Protein 5CA5 (pdb70)

CATH classification: 3.30.70.330 (+2 more: 3.30.70.330, 6.10.250.1170)

Solvent-accessible surface area: 27683 Å² total; per-residue (Å²): 197,46,84,119,68,94,62,13,10,46,4,49,0,31,0,9,63,9,11,88,113,9,145,80,94,60,1,92,113,33,0,63,110,35,17,101,32,37,71,26,122,49,15,48,164,20,74,0,39,1,48,0,18,20,84,3,41,0,32,11,0,37,71,53,0,68,26,96,124,20,115,64,116,94,0,162,3,113,34,11,90,11,54,1,12,0,74,0,62,19,10,31,91,30,1,0,20,44,33,0,34,113,2,0,43,150,30,15,72,0,16,76,12,3,0,5,4,40,108,164,34,131,39,47,17,50,0,11,0,1,0,79,96,96,87,29,2,83,116,0,26,61,36,1,174,102,115,3,7,0,9,7,14,48,15,57,0,6,36,2,70,78,30,102,44,136,40,72,105,73,1,10,23,49,209,116,9,108,222,73,119,50,18,74,94,30,71,131,67,34,68,50,75,16,79,98,160,33,59,24,46,83,32,0,85,98,3,38,120,21,17,78,78,6,120,130,77,87,58,117,16,64,96,86,13,155,98,31,42,191,147,31,84,49,81,10,111,108,31,49,121,87,67,103,52,134,120,192,171,48,102,144,64,117,61,17,10,55,3,53,0,33,0,10,67,8,8,81,118,3,133,77,95,51,1,78,113,36,0,61,107,34,18,100,27,36,72,25,113,48,13,49,164,21,73,0,38,0,47,0,17,25,83,3,41,0,34,10,0,36,68,52,0,54,31,93,111,14,111,67,126,98,0,124,2,117,36,12,94,12,54,2,13,0,51,0,65,19,10,32,90,32,1,0,20,30,32,0,36,102,2,0,44,147,31,15,72,0,15,77,12,5,0,4,5,40,102,165,37,132,40,52,18,53,0,10,0,2,1,74,98,103,89,32,2,81,116,0,27,59,36,1,173,102,114,2,6,0,10,6,13,47,15,59,0,7,35,3,65,88,42,108,43,109,39,72,100,73,0,10,24,62,235,113,10,106,225,72,120,48,18,73,109,30,72,132,70,33,68,50,81,17,75,96,155,35,58,19,47,79,28,0,82,84,4,36,121,22,16,78,78,8,113,130,81,78,59,114,16,41,93,92,8,139,82,40,43,167,139,31,88,49,92,10,110,108,31,38,121,88,78,83,52,139,128,193

Foldseek 3Di:
DDDQFFQALLQKKKKFQADLVCDQVNVCVLLPVLADKDPWADDSPGMTMIGHGDNNSSVVSQVVQAQDQDPRTGMHMDRDDQLLKKKKAQADQPCAQVLQQVLLVVLHAWNGKGQDADPVRGGPRIIMTGHRDNVSSVVVQVVQCPDFDDSDPDSGGMHIDDPDDDCPDPPDDPVNDDDDVVVVVVVVDDDDDDDPVDPCNVVVVVVVVVVVVVVVVVVVVCVVVVVVVVVVVVVCVVVVVVVVVVVD/DDDQAFQALLQKKKKAQADLVCDPVNVCVLLVVLADKDDWDDDSPGMIMIGGGDNNSSVVSQVVQQQDQDPRTGMHMDRDDQLLKKKKAQADQPCAQVLQQVLLVVLHAWNGKGQDADPVRGGPRIIMTGHRDNVSSVVSQVVQCPDFDDSDPDSRGMHMDDPPDDCPDPPDDPVNDDDDVVVVVVVVDDDDDDDPVDPCNVVVVVVVVVVVVVVVVVVVVCVVVVVVVVVVVVVCVVVVVVVVVVVD

Nearest PDB structures (foldseek):
  5ca5-assembly1_B  TM=1.004E+00  e=4.391E-52  Caenorhabditis elegans
  7lru-assembly1_B-2  TM=8.784E-01  e=2.435E-33  Homo sapiens
  3sde-assembly1_A  TM=9.085E-01  e=3.252E-32  Homo sapiens
  3sde-assembly1_B  TM=8.553E-01  e=1.871E-31  Homo sapiens
  7pu5-assembly5_I  TM=8.963E-01  e=3.456E-30  Homo sapiens

Structure (mmCIF, N/CA/C/O backbone):
data_5CA5
#
_entry.id   5CA5
#
_cell.length_a   60.318
_cell.length_b   63.115
_cell.length_c   83.838
_cell.angle_alpha   90.00
_cell.angle_beta   101.03
_cell.angle_gamma   90.00
#
_symmetry.space_group_name_H-M   'P 1 21 1'
#
loop_
_entity.id
_entity.type
_entity.pdbx_description
1 polymer NONO-1
2 non-polymer 1,2-ETHANEDIOL
3 water water
#
loop_
_atom_site.group_PDB
_atom_site.id
_atom_site.type_symbol
_atom_site.label_atom_id
_atom_site.label_alt_id
_atom_site.label_comp_id
_atom_site.label_asym_id
_atom_site.label_entity_id
_atom_site.label_seq_id
_atom_site.pdbx_PDB_ins_code
_atom_site.Cartn_x
_atom_site.Cartn_y
_atom_site.Cartn_z
_atom_site.occupancy
_atom_site.B_iso_or_equiv
_atom_site.auth_seq_id
_atom_site.auth_comp_id
_atom_site.auth_asym_id
_atom_site.auth_atom_id
_atom_site.pdbx_PDB_model_num
ATOM 1 N N . GLU A 1 12 ? 14.411 -3.158 -5.968 1.00 52.64 106 GLU A N 1
ATOM 2 C CA . GLU A 1 12 ? 13.441 -2.872 -4.915 1.00 53.19 106 GLU A CA 1
ATOM 3 C C . GLU A 1 12 ? 13.203 -4.105 -4.042 1.00 56.02 106 GLU A C 1
ATOM 4 O O . GLU A 1 12 ? 12.583 -5.082 -4.489 1.00 56.38 106 GLU A O 1
ATOM 10 N N . VAL A 1 13 ? 13.713 -4.059 -2.802 1.00 50.73 107 VAL A N 1
ATOM 11 C CA . VAL A 1 13 ? 13.523 -5.141 -1.825 1.00 49.69 107 VAL A CA 1
ATOM 12 C C . VAL A 1 13 ? 12.219 -4.806 -1.040 1.00 55.55 107 VAL A C 1
ATOM 13 O O . VAL A 1 13 ? 12.163 -3.763 -0.369 1.00 53.98 107 VAL A O 1
ATOM 17 N N . PRO A 1 14 ? 11.141 -5.631 -1.180 1.00 54.46 108 PRO A N 1
ATOM 18 C CA . PRO A 1 14 ? 9.869 -5.303 -0.507 1.00 54.43 108 PRO A CA 1
ATOM 19 C C . PRO A 1 14 ? 9.946 -5.431 1.001 1.00 55.29 108 PRO A C 1
ATOM 20 O O . PRO A 1 14 ? 10.763 -6.215 1.511 1.00 54.24 108 PRO A O 1
ATOM 24 N N . LYS A 1 15 ? 9.105 -4.639 1.708 1.00 49.95 109 LYS A N 1
ATOM 25 C CA . LYS A 1 15 ? 9.015 -4.640 3.165 1.00 48.92 109 LYS A CA 1
ATOM 26 C C . LYS A 1 15 ? 8.263 -5.923 3.563 1.00 47.52 109 LYS A C 1
ATOM 27 O O . LYS A 1 15 ? 7.113 -6.117 3.154 1.00 46.69 109 LYS A O 1
ATOM 33 N N . LYS A 1 16 ? 8.962 -6.834 4.263 1.00 39.78 110 LYS A N 1
ATOM 34 C CA . LYS A 1 16 ? 8.418 -8.122 4.679 1.00 37.87 110 LYS A CA 1
ATOM 35 C C . LYS A 1 16 ? 7.513 -8.046 5.888 1.00 39.62 110 LYS A C 1
ATOM 36 O O . LYS A 1 16 ? 7.789 -7.328 6.866 1.00 39.05 110 LYS A O 1
ATOM 42 N N . LYS A 1 17 ? 6.413 -8.812 5.803 1.00 34.98 111 LYS A N 1
ATOM 43 C CA . LYS A 1 17 ? 5.364 -8.891 6.811 1.00 34.11 111 LYS A CA 1
ATOM 44 C C . LYS A 1 17 ? 5.459 -10.152 7.645 1.00 36.84 111 LYS A C 1
ATOM 45 O O . LYS A 1 17 ? 6.039 -11.143 7.200 1.00 35.51 111 LYS A O 1
ATOM 51 N N . PHE A 1 18 ? 4.909 -10.101 8.878 1.00 34.23 112 PHE A N 1
ATOM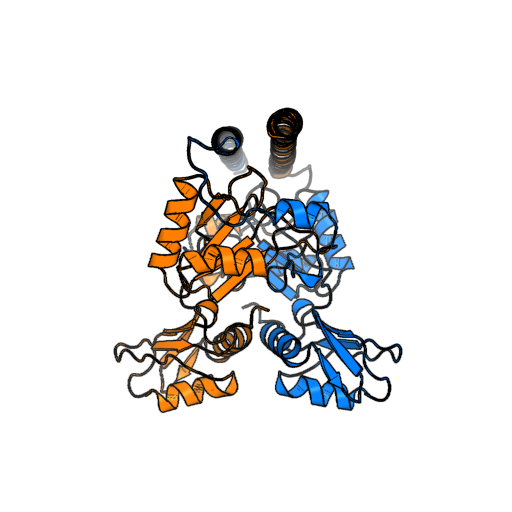 52 C CA . PHE A 1 18 ? 4.869 -11.209 9.857 1.00 33.11 112 PHE A CA 1
ATOM 53 C C . PHE A 1 18 ? 6.262 -11.811 10.015 1.00 37.58 112 PHE A C 1
ATOM 54 O O . PHE A 1 18 ? 6.496 -12.978 9.706 1.00 37.86 112 PHE A O 1
ATOM 62 N N . THR A 1 19 ? 7.196 -10.946 10.381 1.00 34.44 113 THR A N 1
ATOM 63 C CA . THR A 1 19 ? 8.607 -11.215 10.573 1.00 34.04 113 THR A CA 1
ATOM 64 C C . THR A 1 19 ? 8.801 -11.698 12.036 1.00 39.13 113 THR A C 1
ATOM 65 O O . THR A 1 19 ? 7.840 -11.657 12.819 1.00 37.84 113 THR A O 1
ATOM 69 N N . GLY A 1 20 ? 10.003 -12.198 12.359 1.00 36.20 114 GLY A N 1
ATOM 70 C CA . GLY A 1 20 ? 10.371 -12.634 13.703 1.00 36.29 114 GLY A CA 1
ATOM 71 C C . GLY A 1 20 ? 10.333 -11.505 14.718 1.00 41.70 114 GLY A C 1
ATOM 72 O O . GLY A 1 20 ? 10.087 -11.742 15.910 1.00 43.78 114 GLY A O 1
ATOM 73 N N . ARG A 1 21 ? 10.558 -10.256 14.233 1.00 37.91 115 ARG A N 1
ATOM 74 C CA . ARG A 1 21 ? 10.523 -9.009 15.010 1.00 36.67 115 ARG A CA 1
ATOM 75 C C . ARG A 1 21 ? 9.065 -8.642 15.303 1.00 37.36 115 ARG A C 1
ATOM 76 O O . ARG A 1 21 ? 8.834 -7.807 16.164 1.00 35.63 115 ARG A O 1
ATOM 84 N N . CYS A 1 22 ? 8.096 -9.234 14.558 1.00 33.25 116 CYS A N 1
ATOM 85 C CA . CYS A 1 22 ? 6.642 -9.043 14.677 1.00 33.80 116 CYS A CA 1
ATOM 86 C C . CYS A 1 22 ? 6.042 -10.108 15.583 1.00 37.95 116 CYS A C 1
ATOM 87 O O . CYS A 1 22 ? 4.824 -10.120 15.786 1.00 38.01 116 CYS A O 1
ATOM 90 N N . ARG A 1 23 ? 6.884 -11.042 16.064 1.00 34.49 117 ARG A N 1
ATOM 91 C CA . ARG A 1 23 ? 6.467 -12.188 16.874 1.00 35.26 117 ARG A CA 1
ATOM 92 C C . ARG A 1 23 ? 6.309 -11.909 18.369 1.00 38.05 117 ARG A C 1
ATOM 93 O O . ARG A 1 23 ? 7.267 -11.593 19.078 1.00 35.49 117 ARG A O 1
ATOM 101 N N . LEU A 1 24 ? 5.073 -12.046 18.824 1.00 36.11 118 LEU A N 1
ATOM 102 C CA . LEU A 1 24 ? 4.714 -11.837 20.210 1.00 37.09 118 LEU A CA 1
ATOM 103 C C . LEU A 1 24 ? 4.521 -13.133 20.971 1.00 38.23 118 LEU A C 1
ATOM 104 O O . LEU A 1 24 ? 4.037 -14.125 20.423 1.00 37.18 118 LEU A O 1
ATOM 109 N N . PHE A 1 25 ? 4.904 -13.091 22.255 1.00 33.77 119 PHE A N 1
ATOM 110 C CA . PHE A 1 25 ? 4.716 -14.142 23.238 1.00 33.15 119 PHE A CA 1
ATOM 111 C C . PHE A 1 25 ? 3.616 -13.622 24.172 1.00 36.68 119 PHE A C 1
ATOM 112 O O . PHE A 1 25 ? 3.692 -12.479 24.626 1.00 36.42 119 PHE A O 1
ATOM 120 N N . VAL A 1 26 ? 2.572 -14.434 24.403 1.00 32.87 120 VAL A N 1
ATOM 121 C CA . VAL A 1 26 ? 1.437 -14.125 25.280 1.00 32.27 120 VAL A CA 1
ATOM 122 C C . VAL A 1 26 ? 1.425 -15.141 26.454 1.00 37.47 120 VAL A C 1
ATOM 123 O O . VAL A 1 26 ? 1.102 -16.290 26.243 1.00 37.12 120 VAL A O 1
ATOM 127 N N . GLY A 1 27 ? 1.779 -14.699 27.655 1.00 37.95 121 GLY A N 1
ATOM 128 C CA . GLY A 1 27 ? 1.817 -15.509 28.879 1.00 39.65 121 GLY A CA 1
ATOM 129 C C . GLY A 1 27 ? 0.608 -15.379 29.801 1.00 46.34 121 GLY A C 1
ATOM 130 O O . GLY A 1 27 ? -0.096 -14.375 29.763 1.00 46.15 121 GLY A O 1
ATOM 131 N N . ASN A 1 28 ? 0.377 -16.390 30.644 1.00 46.11 122 ASN A N 1
ATOM 132 C CA . ASN A 1 28 ? -0.748 -16.551 31.591 1.00 48.76 122 ASN A CA 1
ATOM 133 C C . ASN A 1 28 ? -2.175 -16.505 30.985 1.00 55.42 122 ASN A C 1
ATOM 134 O O . ASN A 1 28 ? -3.138 -16.008 31.583 1.00 54.31 122 ASN A O 1
ATOM 139 N N . LEU A 1 29 ? -2.292 -17.107 29.809 1.00 55.83 123 LEU A N 1
ATOM 140 C CA . LEU A 1 29 ? -3.521 -17.217 29.040 1.00 57.66 123 LEU A CA 1
ATOM 141 C C . LEU A 1 29 ? -4.499 -18.278 29.571 1.00 65.87 123 LEU A C 1
ATOM 142 O O . LEU A 1 29 ? -4.180 -19.476 29.478 1.00 65.80 123 LEU A O 1
ATOM 147 N N . PRO A 1 30 ? -5.721 -17.885 30.042 1.00 64.92 124 PRO A N 1
ATOM 148 C CA . PRO A 1 30 ? -6.709 -18.913 30.453 1.00 66.92 124 PRO A CA 1
ATOM 149 C C . PRO A 1 30 ? -7.011 -19.847 29.259 1.00 72.43 124 PRO A C 1
ATOM 150 O O . PRO A 1 30 ? -7.304 -19.347 28.173 1.00 72.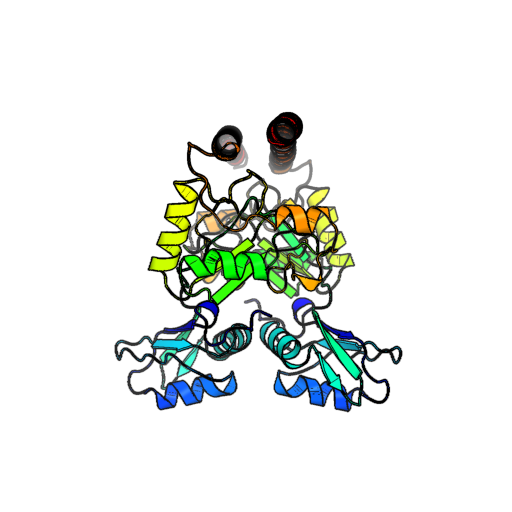00 124 PRO A O 1
ATOM 154 N N . ASN A 1 31 ? -6.856 -21.186 29.429 1.00 69.94 125 ASN A N 1
ATOM 155 C CA . ASN A 1 31 ? -7.005 -22.159 28.336 1.00 70.46 125 ASN A CA 1
ATOM 156 C C . ASN A 1 31 ? -8.366 -22.230 27.618 1.00 75.57 125 ASN A C 1
ATOM 157 O O . ASN A 1 31 ? -8.467 -22.848 26.551 1.00 75.67 125 ASN A O 1
ATOM 162 N N . GLU A 1 32 ? -9.379 -21.515 28.148 1.00 72.09 126 GLU A N 1
ATOM 163 C CA . GLU A 1 32 ? -10.699 -21.383 27.519 1.00 73.01 126 GLU A CA 1
ATOM 164 C C . GLU A 1 32 ? -10.583 -20.485 26.265 1.00 77.61 126 GLU A C 1
ATOM 165 O O . GLU A 1 32 ? -11.371 -20.643 25.325 1.00 78.30 126 GLU A O 1
ATOM 171 N N . VAL A 1 33 ? -9.580 -19.550 26.265 1.00 72.34 127 VAL A N 1
ATOM 172 C CA . VAL A 1 33 ? -9.252 -18.638 25.166 1.00 70.13 127 VAL A CA 1
ATOM 173 C C . VAL A 1 33 ? -8.670 -19.481 24.024 1.00 72.63 127 VAL A C 1
ATOM 174 O O . VAL A 1 33 ? -7.534 -19.958 24.099 1.00 71.29 127 VAL A O 1
ATOM 178 N N . LYS A 1 34 ? -9.482 -19.696 22.993 1.00 69.06 128 LYS A N 1
ATOM 179 C CA . LYS A 1 34 ? -9.094 -20.445 21.807 1.00 67.44 128 LYS A CA 1
ATOM 180 C C . LYS A 1 34 ? -8.533 -19.479 20.754 1.00 66.35 128 LYS A C 1
ATOM 181 O O . LYS A 1 34 ? -8.459 -18.276 21.017 1.00 64.79 128 LYS A O 1
ATOM 187 N N . GLU A 1 35 ? -8.088 -20.011 19.596 1.00 60.79 129 GLU A N 1
ATOM 188 C CA . GLU A 1 35 ? -7.495 -19.243 18.488 1.00 58.81 129 GLU A CA 1
ATOM 189 C C . GLU A 1 35 ? -8.305 -18.023 18.074 1.00 60.50 129 GLU A C 1
ATOM 190 O O . GLU A 1 35 ? -7.723 -16.975 17.803 1.00 59.27 129 GLU A O 1
ATOM 196 N N . THR A 1 36 ? -9.636 -18.169 18.027 1.00 56.79 130 THR A N 1
ATOM 197 C CA . THR A 1 36 ? -10.590 -17.131 17.651 1.00 56.93 130 THR A CA 1
ATOM 198 C C . THR A 1 36 ? -10.544 -15.945 18.638 1.00 60.04 130 THR A C 1
ATOM 199 O O . THR A 1 36 ? -10.420 -14.792 18.207 1.00 59.89 130 THR A O 1
ATOM 203 N N . GLU A 1 37 ? -10.614 -16.231 19.947 1.00 55.58 131 GLU A N 1
ATOM 204 C CA . GLU A 1 37 ? -10.597 -15.207 20.994 1.00 54.97 131 GLU A CA 1
ATOM 205 C C . GLU A 1 37 ? -9.302 -14.421 20.991 1.00 56.27 131 GLU A C 1
ATOM 206 O O . GLU A 1 37 ? -9.323 -13.226 21.281 1.00 55.05 131 GLU A O 1
ATOM 212 N N . LEU A 1 38 ? -8.175 -15.099 20.674 1.00 51.69 132 LEU A N 1
ATOM 213 C CA . LEU A 1 38 ? -6.843 -14.498 20.588 1.00 50.21 132 LEU A CA 1
ATOM 214 C C . LEU A 1 38 ? -6.763 -13.580 19.332 1.00 53.11 132 LEU A C 1
ATOM 215 O O . LEU A 1 38 ? -6.219 -12.469 19.400 1.00 51.38 132 LEU A O 1
ATOM 220 N N . LYS A 1 39 ? -7.371 -14.033 18.208 1.00 50.24 133 LYS A N 1
ATOM 221 C CA . LYS A 1 39 ? -7.466 -13.268 16.965 1.00 50.17 133 LYS A CA 1
ATOM 222 C C . LYS A 1 39 ? -8.291 -12.009 17.218 1.00 53.69 133 LYS A C 1
ATOM 223 O O . LYS A 1 39 ? -7.825 -10.924 16.902 1.00 51.83 133 LYS A O 1
ATOM 229 N N . GLU A 1 40 ? -9.475 -12.153 17.845 1.00 51.74 134 GLU A N 1
ATOM 230 C CA . GLU A 1 40 ? -10.360 -11.043 18.217 1.00 52.07 134 GLU A CA 1
ATOM 231 C C . GLU A 1 40 ? -9.593 -9.966 18.998 1.00 54.92 134 GLU A C 1
ATOM 232 O O . GLU A 1 40 ? -9.563 -8.819 18.553 1.00 54.76 134 GLU A O 1
ATOM 238 N N . LEU A 1 41 ? -8.945 -10.363 20.125 1.00 50.11 135 LEU A N 1
ATOM 239 C CA . LEU A 1 41 ? -8.175 -9.549 21.069 1.00 49.18 135 LEU A CA 1
ATOM 240 C C . LEU A 1 41 ? -7.008 -8.780 20.448 1.00 52.98 135 LEU A C 1
ATOM 241 O O . LEU A 1 41 ? -6.765 -7.635 20.837 1.00 52.35 135 LEU A O 1
ATOM 246 N N . PHE A 1 42 ? -6.284 -9.401 19.497 1.00 49.69 136 PHE A N 1
ATOM 247 C CA . PHE A 1 42 ? -5.127 -8.771 18.842 1.00 47.98 136 PHE A CA 1
ATOM 248 C C . PHE A 1 42 ? -5.443 -8.082 17.505 1.00 50.68 136 PHE A C 1
ATOM 249 O O . PHE A 1 42 ? -4.684 -7.197 17.104 1.00 49.03 136 PHE A O 1
ATOM 257 N N . SER A 1 43 ? -6.581 -8.445 16.853 1.00 48.62 137 SER A N 1
ATOM 258 C CA . SER A 1 43 ? -7.083 -7.859 15.589 1.00 49.63 137 SER A CA 1
ATOM 259 C C . SER A 1 43 ? -7.186 -6.316 15.562 1.00 51.92 137 SER A C 1
ATOM 260 O O . SER A 1 43 ? -6.827 -5.747 14.526 1.00 49.67 137 SER A O 1
ATOM 263 N N . PRO A 1 44 ? -7.598 -5.609 16.663 1.00 47.61 138 PRO A N 1
ATOM 264 C CA . PRO A 1 44 ? -7.626 -4.137 16.610 1.00 46.25 138 PRO A CA 1
ATOM 265 C C . PRO A 1 44 ? -6.288 -3.487 16.242 1.00 47.13 138 PRO A C 1
ATOM 266 O O . PRO A 1 44 ? -6.268 -2.359 15.746 1.00 46.29 138 PRO A O 1
ATOM 270 N N . HIS A 1 45 ? -5.176 -4.196 16.494 1.00 42.45 139 HIS A N 1
ATOM 271 C CA . HIS A 1 45 ? -3.820 -3.697 16.261 1.00 40.97 139 HIS A CA 1
ATOM 272 C C . HIS A 1 45 ? -3.274 -3.944 14.865 1.00 45.36 139 HIS A C 1
ATOM 273 O O . HIS A 1 45 ? -2.447 -3.172 14.394 1.00 43.62 139 HIS A O 1
ATOM 280 N N . GLY A 1 46 ? -3.770 -4.987 14.209 1.00 44.60 140 GLY A N 1
ATOM 281 C CA . GLY A 1 46 ? -3.375 -5.349 12.855 1.00 44.99 140 GLY A CA 1
ATOM 282 C C . GLY A 1 46 ? -3.697 -6.780 12.473 1.00 50.64 140 GLY A C 1
ATOM 283 O O . GLY A 1 46 ? -4.298 -7.534 13.245 1.00 50.59 140 GLY A O 1
ATOM 284 N N . ASP A 1 47 ? -3.301 -7.144 11.248 1.00 47.43 141 ASP A N 1
ATOM 285 C CA . ASP A 1 47 ? -3.467 -8.473 10.674 1.00 46.93 141 ASP A CA 1
ATOM 286 C C . ASP A 1 47 ? -2.559 -9.467 11.397 1.00 48.23 141 ASP A C 1
ATOM 287 O O . ASP A 1 47 ? -1.481 -9.070 11.845 1.00 46.41 141 ASP A O 1
ATOM 292 N N . ILE A 1 48 ? -2.980 -10.761 11.486 1.00 44.88 142 ILE A N 1
ATOM 293 C CA . ILE A 1 48 ? -2.290 -11.844 12.212 1.00 44.65 142 ILE A CA 1
ATOM 294 C C . ILE A 1 48 ? -1.982 -13.123 11.378 1.00 50.21 142 ILE A C 1
ATOM 295 O O . ILE A 1 48 ? -2.789 -13.565 10.558 1.00 50.73 142 ILE A O 1
ATOM 300 N N . ALA A 1 49 ? -0.814 -13.727 11.657 1.00 46.13 143 ALA A N 1
ATOM 301 C CA . ALA A 1 49 ? -0.333 -14.990 11.115 1.00 45.53 143 ALA A CA 1
ATOM 302 C C . ALA A 1 49 ? 0.285 -15.774 12.295 1.00 51.20 143 ALA A C 1
ATOM 303 O O . ALA A 1 49 ? 0.237 -15.301 13.435 1.00 51.15 143 ALA A O 1
ATOM 305 N N . GLU A 1 50 ? 0.835 -16.967 12.022 1.00 48.92 144 GLU A N 1
ATOM 306 C CA . GLU A 1 50 ? 1.546 -17.860 12.952 1.00 49.12 144 GLU A CA 1
ATOM 307 C C . GLU A 1 50 ? 0.935 -17.938 14.341 1.00 52.72 144 GLU A C 1
ATOM 308 O O . GLU A 1 50 ? 1.631 -17.872 15.362 1.00 53.24 144 GLU A O 1
ATOM 314 N N . CYS A 1 51 ? -0.374 -18.080 14.377 1.00 48.79 145 CYS A N 1
ATOM 315 C CA . CYS A 1 51 ? -1.107 -18.180 15.620 1.00 48.53 145 CYS A CA 1
ATOM 316 C C . CYS A 1 51 ? -0.902 -19.569 16.268 1.00 53.27 145 CYS A C 1
ATOM 317 O O . CYS A 1 51 ? -1.290 -20.595 15.683 1.00 55.15 145 CYS A O 1
ATOM 320 N N . TYR A 1 52 ? -0.254 -19.605 17.451 1.00 47.55 146 TYR A N 1
ATOM 321 C CA . TYR A 1 52 ? -0.028 -20.847 18.201 1.00 46.38 146 TYR A CA 1
ATOM 322 C C . TYR A 1 52 ? -0.570 -20.766 19.619 1.00 50.06 146 TYR A C 1
ATOM 323 O O . TYR A 1 52 ? -0.241 -19.847 20.389 1.00 48.70 146 TYR A O 1
ATOM 332 N N . LEU A 1 53 ? -1.382 -21.774 19.968 1.00 47.28 147 LEU A N 1
ATOM 333 C CA . LEU A 1 53 ? -1.992 -21.895 21.284 1.00 47.41 147 LEU A CA 1
ATOM 334 C C . LEU A 1 53 ? -1.629 -23.240 21.899 1.00 48.66 147 LEU A C 1
ATOM 335 O O . LEU A 1 53 ? -2.120 -24.285 21.480 1.00 48.52 147 LEU A O 1
ATOM 340 N N . SER A 1 54 ? -0.736 -23.193 22.892 1.00 44.21 148 SER A N 1
ATOM 341 C CA . SER A 1 54 ? -0.185 -24.334 23.615 1.00 42.71 148 SER A CA 1
ATOM 342 C C . SER A 1 54 ? -1.191 -25.159 24.380 1.00 47.10 148 SER A C 1
ATOM 343 O O . SER A 1 54 ? -1.073 -26.376 24.394 1.00 47.34 148 SER A O 1
ATOM 346 N N . GLY A 1 55 ? -2.101 -24.497 25.091 1.00 45.65 149 GLY A N 1
ATOM 347 C CA . GLY A 1 55 ? -3.029 -25.146 26.021 1.00 46.44 149 GLY A CA 1
ATOM 348 C C . GLY A 1 55 ? -2.339 -25.376 27.358 1.00 49.10 149 GLY A C 1
ATOM 349 O O . GLY A 1 55 ? -2.869 -26.062 28.231 1.00 49.97 149 GLY A O 1
ATOM 350 N N . LYS A 1 56 ? -1.134 -24.781 27.516 1.00 44.70 150 LYS A N 1
ATOM 351 C CA . LYS A 1 56 ? -0.239 -24.832 28.682 1.00 42.67 150 LYS A CA 1
ATOM 352 C C . LYS A 1 56 ? 0.025 -23.427 29.259 1.00 43.71 150 LYS A C 1
ATOM 353 O O . LYS A 1 56 ? 1.076 -23.195 29.853 1.00 41.85 150 LYS A O 1
ATOM 359 N N . GLY A 1 57 ? -0.930 -22.511 29.047 1.00 40.30 151 GLY A N 1
ATOM 360 C CA . GLY A 1 57 ? -0.933 -21.153 29.582 1.00 39.11 151 GLY A CA 1
ATOM 361 C C . GLY A 1 57 ? -0.245 -20.052 28.808 1.00 43.79 151 GLY A C 1
ATOM 362 O O . GLY A 1 57 ? -0.401 -18.872 29.146 1.00 43.88 151 GLY A O 1
ATOM 363 N N . PHE A 1 58 ? 0.550 -20.411 27.798 1.00 39.17 152 PHE A N 1
ATOM 364 C CA . PHE A 1 58 ? 1.250 -19.436 26.982 1.00 37.50 152 PHE A CA 1
ATOM 365 C C . PHE A 1 58 ? 0.791 -19.539 25.512 1.00 43.25 152 PHE A C 1
ATOM 366 O O . PHE A 1 58 ? 0.112 -20.513 25.126 1.00 42.48 152 PHE A O 1
ATOM 374 N N . ALA A 1 59 ? 1.150 -18.512 24.706 1.00 39.89 153 ALA A N 1
ATOM 375 C CA . ALA A 1 59 ? 0.820 -18.435 23.284 1.00 40.53 153 ALA A CA 1
ATOM 376 C C . ALA A 1 59 ? 1.829 -17.602 22.488 1.00 44.43 153 ALA A C 1
ATOM 377 O O . ALA A 1 59 ? 2.556 -16.776 23.060 1.00 43.27 153 ALA A O 1
ATOM 379 N N . PHE A 1 60 ? 1.832 -17.815 21.151 1.00 41.52 154 PHE A N 1
ATOM 380 C CA . PHE A 1 60 ? 2.605 -17.072 20.139 1.00 39.82 154 PHE A CA 1
ATOM 381 C C . PHE A 1 60 ? 1.719 -16.605 19.002 1.00 43.86 154 PHE A C 1
ATOM 382 O O . PHE A 1 60 ? 0.786 -17.300 18.613 1.00 43.67 154 PHE A O 1
ATOM 390 N N . LEU A 1 61 ? 2.038 -15.436 18.452 1.00 41.54 155 LEU A N 1
ATOM 391 C CA . LEU A 1 61 ? 1.322 -14.809 17.324 1.00 41.10 155 LEU A CA 1
ATOM 392 C C . LEU A 1 61 ? 2.208 -13.764 16.651 1.00 40.69 155 LEU A C 1
ATOM 393 O O . LEU A 1 61 ? 3.125 -13.224 17.278 1.00 39.02 155 LEU A O 1
ATOM 398 N N . ARG A 1 62 ? 1.907 -13.468 15.393 1.00 35.34 156 ARG A N 1
ATOM 399 C CA . ARG A 1 62 ? 2.642 -12.472 14.632 1.00 33.75 156 ARG A CA 1
ATOM 400 C C . ARG A 1 62 ? 1.704 -11.418 14.090 1.00 39.72 156 ARG A C 1
ATOM 401 O O . ARG A 1 62 ? 0.766 -11.745 13.354 1.00 40.17 156 ARG A O 1
ATOM 409 N N . LEU A 1 63 ? 1.988 -10.143 14.401 1.00 36.64 157 LEU A N 1
ATOM 410 C CA . LEU A 1 63 ? 1.263 -9.026 13.788 1.00 36.48 157 LEU A CA 1
ATOM 411 C C . LEU A 1 63 ? 1.999 -8.773 12.449 1.00 36.53 157 LEU A C 1
ATOM 412 O O . LEU A 1 63 ? 3.131 -9.236 12.298 1.00 34.87 157 LEU A O 1
ATOM 417 N N . ASP A 1 64 ? 1.368 -8.066 11.488 1.00 31.77 158 ASP A N 1
ATOM 418 C CA . ASP A 1 64 ? 1.957 -7.766 10.179 1.00 30.94 158 ASP A CA 1
ATOM 419 C C . ASP A 1 64 ? 3.230 -6.909 10.200 1.00 36.24 158 ASP A C 1
ATOM 420 O O . ASP A 1 64 ? 4.119 -7.115 9.359 1.00 31.72 158 ASP A O 1
ATOM 425 N N . THR A 1 65 ? 3.307 -5.933 11.150 1.00 36.49 159 THR A N 1
ATOM 426 C CA . THR A 1 65 ? 4.453 -5.021 11.306 1.00 35.19 159 THR A CA 1
ATOM 427 C C . THR A 1 65 ? 4.850 -4.938 12.783 1.00 37.72 159 THR A C 1
ATOM 428 O O . THR A 1 65 ? 3.990 -5.134 13.649 1.00 37.02 159 THR A O 1
ATOM 432 N N . ARG A 1 66 ? 6.147 -4.627 13.059 1.00 33.36 160 ARG A N 1
ATOM 433 C CA . ARG A 1 66 ? 6.713 -4.474 14.402 1.00 33.82 160 ARG A CA 1
ATOM 434 C C . ARG A 1 66 ? 5.967 -3.392 15.172 1.00 39.43 160 ARG A C 1
ATOM 435 O O . ARG A 1 66 ? 5.713 -3.562 16.369 1.00 40.37 160 ARG A O 1
ATOM 443 N N . ALA A 1 67 ? 5.573 -2.315 14.463 1.00 36.05 161 ALA A N 1
ATOM 444 C CA . ALA A 1 67 ? 4.801 -1.185 14.982 1.00 36.77 161 ALA A CA 1
ATOM 445 C C . ALA A 1 67 ? 3.401 -1.618 15.463 1.00 41.29 161 ALA A C 1
ATOM 446 O O . ALA A 1 67 ? 2.961 -1.139 16.510 1.00 41.27 161 ALA A O 1
ATOM 448 N N . HIS A 1 68 ? 2.732 -2.555 14.735 1.00 37.78 162 HIS A N 1
ATOM 449 C CA . HIS A 1 68 ? 1.414 -3.090 15.125 1.00 38.22 162 HIS A CA 1
ATOM 450 C C . HIS A 1 68 ? 1.507 -4.033 16.318 1.00 39.93 162 HIS A C 1
ATOM 451 O O . HIS A 1 68 ? 0.570 -4.124 17.121 1.00 37.76 162 HIS A O 1
ATOM 458 N N . ALA A 1 69 ? 2.654 -4.741 16.400 1.00 37.52 163 ALA A N 1
ATOM 459 C CA . ALA A 1 69 ? 3.044 -5.703 17.430 1.00 37.00 163 ALA A CA 1
ATOM 460 C C . ALA A 1 69 ? 3.436 -4.995 18.735 1.00 40.57 163 ALA A C 1
ATOM 461 O O . ALA A 1 69 ? 3.159 -5.530 19.814 1.00 40.54 163 ALA A O 1
ATOM 463 N N . GLU A 1 70 ? 4.062 -3.785 18.637 1.00 37.77 164 GLU A N 1
ATOM 464 C CA . GLU A 1 70 ? 4.444 -2.949 19.792 1.00 37.50 164 GLU A CA 1
ATOM 465 C C . GLU A 1 70 ? 3.193 -2.354 20.410 1.00 40.18 164 GLU A C 1
ATOM 466 O O . GLU A 1 70 ? 3.037 -2.363 21.623 1.00 40.65 164 GLU A O 1
ATOM 472 N N . SER A 1 71 ? 2.270 -1.916 19.556 1.00 36.59 165 SER A N 1
ATOM 473 C CA . SER A 1 71 ? 0.967 -1.356 19.897 1.00 36.40 165 SER A CA 1
ATOM 474 C C . SER A 1 71 ? 0.095 -2.410 20.584 1.00 38.74 165 SER A C 1
ATOM 475 O O . SER A 1 71 ? -0.560 -2.090 21.561 1.00 38.58 165 SER A O 1
ATOM 478 N N . ALA A 1 72 ? 0.107 -3.664 20.083 1.00 37.05 166 ALA A N 1
ATOM 479 C CA . ALA A 1 72 ? -0.638 -4.806 20.649 1.00 37.58 166 ALA A CA 1
ATOM 480 C C . ALA A 1 72 ? -0.091 -5.174 22.031 1.00 41.74 166 ALA A C 1
ATOM 481 O O . ALA A 1 72 ? -0.877 -5.390 22.957 1.00 43.07 166 ALA A O 1
ATOM 483 N N . LYS A 1 73 ? 1.250 -5.170 22.179 1.00 36.78 167 LYS A N 1
ATOM 484 C CA . LYS A 1 73 ? 1.972 -5.460 23.418 1.00 37.09 167 LYS A CA 1
ATOM 485 C C . LYS A 1 73 ? 1.628 -4.447 24.496 1.00 44.27 167 LYS A C 1
ATOM 486 O O . LYS A 1 73 ? 1.277 -4.818 25.621 1.00 44.08 167 LYS A O 1
ATOM 492 N N . GLU A 1 74 ? 1.730 -3.163 24.135 1.00 43.16 168 GLU A N 1
ATOM 493 C CA . GLU A 1 74 ? 1.497 -2.027 25.011 1.00 43.11 168 GLU A CA 1
ATOM 494 C C . GLU A 1 74 ? 0.049 -1.909 25.464 1.00 45.99 168 GLU A C 1
ATOM 495 O O . GLU A 1 74 ? -0.182 -1.445 26.583 1.00 46.63 168 GLU A O 1
ATOM 501 N N . ALA A 1 75 ? -0.921 -2.319 24.610 1.00 40.86 169 ALA A N 1
ATOM 502 C CA . ALA A 1 75 ? -2.348 -2.242 24.954 1.00 41.22 169 ALA A CA 1
ATOM 503 C C . ALA A 1 75 ? -2.890 -3.456 25.705 1.00 46.03 169 ALA A C 1
ATOM 504 O O . ALA A 1 75 ? -3.795 -3.289 26.521 1.00 46.15 169 ALA A O 1
ATOM 506 N N . ILE A 1 76 ? -2.333 -4.659 25.435 1.00 42.07 170 ILE A N 1
ATOM 507 C CA . ILE A 1 76 ? -2.752 -5.927 26.025 1.00 42.46 170 ILE A CA 1
ATOM 508 C C . ILE A 1 76 ? -1.914 -6.409 27.236 1.00 45.85 170 ILE A C 1
ATOM 509 O O . ILE A 1 76 ? -2.483 -7.081 28.093 1.00 45.73 170 ILE A O 1
ATOM 514 N N . ASP A 1 77 ? -0.608 -6.032 27.351 1.00 41.68 171 ASP A N 1
ATOM 515 C CA . ASP A 1 77 ? 0.223 -6.464 28.495 1.00 42.00 171 ASP A CA 1
ATOM 516 C C . ASP A 1 77 ? -0.319 -5.965 29.836 1.00 48.56 171 ASP A C 1
ATOM 517 O O . ASP A 1 77 ? -0.428 -4.756 30.038 1.00 48.78 171 ASP A O 1
ATOM 522 N N . GLY A 1 78 ? -0.629 -6.902 30.734 1.00 47.73 172 GLY A N 1
ATOM 523 C CA . GLY A 1 78 ? -1.197 -6.630 32.056 1.00 48.18 172 GLY A CA 1
ATOM 524 C C . GLY A 1 78 ? -2.718 -6.677 32.125 1.00 54.27 172 GLY A C 1
ATOM 525 O O . GLY A 1 78 ? -3.272 -6.529 33.213 1.00 55.61 172 GLY A O 1
ATOM 526 N N . ARG A 1 79 ? -3.412 -6.863 30.974 1.00 51.69 173 ARG A N 1
ATOM 527 C CA . ARG A 1 79 ? -4.879 -6.918 30.895 1.00 53.02 173 ARG A CA 1
ATOM 528 C C . ARG A 1 79 ? -5.450 -8.176 31.549 1.00 59.51 173 ARG A C 1
ATOM 529 O O . ARG A 1 79 ? -4.860 -9.258 31.427 1.00 59.76 173 ARG A O 1
ATOM 537 N N . ILE A 1 80 ? -6.596 -8.028 32.233 1.00 57.45 174 ILE A N 1
ATOM 538 C CA . ILE A 1 80 ? -7.288 -9.113 32.922 1.00 58.54 174 ILE A CA 1
ATOM 539 C C . ILE A 1 80 ? -8.268 -9.785 31.933 1.00 66.35 174 ILE A C 1
ATOM 540 O O . ILE A 1 80 ? -9.313 -9.218 31.585 1.00 66.95 174 ILE A O 1
ATOM 545 N N . ILE A 1 81 ? -7.885 -10.981 31.441 1.00 64.13 175 ILE A N 1
ATOM 546 C CA . ILE A 1 81 ? -8.691 -11.757 30.500 1.00 65.14 175 ILE A CA 1
ATOM 547 C C . ILE A 1 81 ? -9.250 -12.972 31.237 1.00 71.41 175 ILE A C 1
ATOM 548 O O . ILE A 1 81 ? -8.479 -13.787 31.761 1.00 70.29 175 ILE A O 1
ATOM 553 N N . HIS A 1 82 ? -10.605 -13.031 31.346 1.00 70.32 176 HIS A N 1
ATOM 554 C CA . HIS A 1 82 ? -11.393 -14.071 32.038 1.00 70.97 176 HIS A CA 1
ATOM 555 C C . HIS A 1 82 ? -10.969 -14.341 33.508 1.00 72.84 176 HIS A C 1
ATOM 556 O O . HIS A 1 82 ? -11.259 -15.409 34.045 1.00 72.77 176 HIS A O 1
ATOM 563 N N . GLY A 1 83 ? -10.315 -13.360 34.133 1.00 67.65 177 GLY A N 1
ATOM 564 C CA . GLY A 1 83 ? -9.838 -13.441 35.509 1.00 67.19 177 GLY A CA 1
ATOM 565 C C . GLY A 1 83 ? -8.355 -13.724 35.670 1.00 68.81 177 GLY A C 1
ATOM 566 O O . GLY A 1 83 ? -7.892 -13.983 36.791 1.00 68.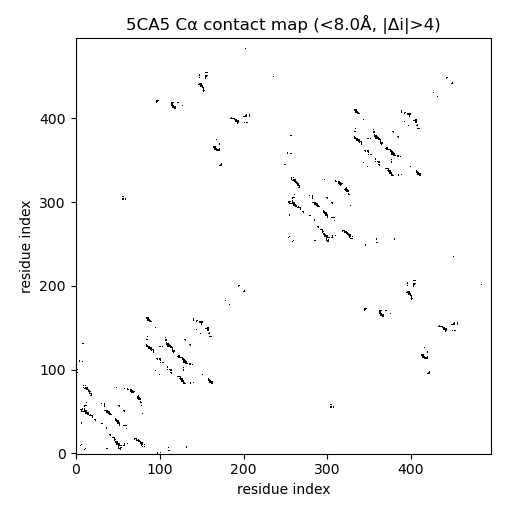70 177 GLY A O 1
ATOM 567 N N . ARG A 1 84 ? -7.592 -13.680 34.561 1.00 62.42 178 ARG A N 1
ATOM 568 C CA . ARG A 1 84 ? -6.156 -13.953 34.604 1.00 60.08 178 ARG A CA 1
ATOM 569 C C . ARG A 1 84 ? -5.381 -12.762 34.105 1.00 60.56 178 ARG A C 1
ATOM 570 O O . ARG A 1 84 ? -5.759 -12.190 33.083 1.00 59.93 178 ARG A O 1
ATOM 578 N N . GLN A 1 85 ? -4.289 -12.397 34.817 1.00 55.56 179 GLN A N 1
ATOM 579 C CA . GLN A 1 85 ? -3.383 -11.308 34.435 1.00 54.03 179 GLN A CA 1
ATOM 580 C C . GLN A 1 85 ? -2.457 -11.811 33.327 1.00 55.71 179 GLN A C 1
ATOM 581 O O . GLN A 1 85 ? -1.529 -12.596 33.597 1.00 54.51 179 GLN A O 1
ATOM 587 N N . VAL A 1 86 ? -2.711 -11.349 32.079 1.00 50.24 180 VAL A N 1
ATOM 588 C CA . VAL A 1 86 ? -1.909 -11.743 30.938 1.00 48.21 180 VAL A CA 1
ATOM 589 C C . VAL A 1 86 ? -0.627 -10.920 30.829 1.00 50.97 180 VAL A C 1
ATOM 590 O O . VAL A 1 86 ? -0.557 -9.780 31.301 1.00 50.96 180 VAL A O 1
ATOM 594 N N . ARG A 1 87 ? 0.411 -11.532 30.295 1.00 45.32 181 ARG A N 1
ATOM 595 C CA . ARG A 1 87 ? 1.665 -10.846 30.135 1.00 43.38 181 ARG A CA 1
ATOM 596 C C . ARG A 1 87 ? 2.077 -10.980 28.669 1.00 45.74 181 ARG A C 1
ATOM 597 O O . ARG A 1 87 ? 2.278 -12.100 28.203 1.00 45.97 181 ARG A O 1
ATOM 605 N N . VAL A 1 88 ? 2.081 -9.847 27.905 1.00 41.11 182 VAL A N 1
ATOM 606 C CA . VAL A 1 88 ? 2.469 -9.795 26.478 1.00 38.93 182 VAL A CA 1
ATOM 607 C C . VAL A 1 88 ? 3.893 -9.230 26.369 1.00 40.02 182 VAL A C 1
ATOM 608 O O . VAL A 1 88 ? 4.259 -8.312 27.086 1.00 39.60 182 VAL A O 1
ATOM 612 N N . ARG A 1 89 ? 4.710 -9.833 25.527 1.00 35.68 183 ARG A N 1
ATOM 613 C CA . ARG A 1 89 ? 6.102 -9.467 25.352 1.00 35.03 183 ARG A CA 1
ATOM 614 C C . ARG A 1 89 ? 6.524 -9.858 23.900 1.00 39.72 183 ARG A C 1
ATOM 615 O O . ARG A 1 89 ? 5.824 -10.630 23.243 1.00 38.84 183 ARG A O 1
ATOM 623 N N . PHE A 1 90 ? 7.647 -9.303 23.403 1.00 36.26 184 PHE A N 1
ATOM 624 C CA . PHE A 1 90 ? 8.170 -9.668 22.097 1.00 34.80 184 PHE A CA 1
ATOM 625 C C . PHE A 1 90 ? 8.966 -10.925 22.323 1.00 40.12 184 PHE A C 1
ATOM 626 O O . PHE A 1 90 ? 9.796 -10.965 23.253 1.00 39.85 184 PHE A O 1
ATOM 634 N N . ALA A 1 91 ? 8.681 -11.965 21.495 1.00 33.82 185 ALA A N 1
ATOM 635 C CA . ALA A 1 91 ? 9.351 -13.234 21.502 1.00 32.80 185 ALA A CA 1
ATOM 636 C C . ALA A 1 91 ? 10.747 -12.978 21.013 1.00 40.12 185 ALA A C 1
ATOM 637 O O . ALA A 1 91 ? 10.947 -12.088 20.175 1.00 39.73 185 ALA A O 1
ATOM 639 N N . VAL A 1 92 ? 11.716 -13.764 21.512 1.00 39.55 186 VAL A N 1
ATOM 640 C CA . VAL A 1 92 ? 13.132 -13.649 21.143 1.00 39.48 186 VAL A CA 1
ATOM 641 C C . VAL A 1 92 ? 13.331 -14.114 19.711 1.00 44.88 186 VAL A C 1
ATOM 642 O O . VAL A 1 92 ? 12.930 -15.237 19.365 1.00 44.94 186 VAL A O 1
ATOM 646 N N . HIS A 1 93 ? 13.945 -13.236 18.879 1.00 42.11 187 HIS A N 1
ATOM 647 C CA . HIS A 1 93 ? 14.211 -13.478 17.455 1.00 41.26 187 HIS A CA 1
ATOM 648 C C . HIS A 1 93 ? 15.151 -14.672 17.233 1.00 45.56 187 HIS A C 1
ATOM 649 O O . HIS A 1 93 ? 14.747 -15.627 16.588 1.00 45.03 187 HIS A O 1
ATOM 656 N N . GLY A 1 94 ? 16.370 -14.597 17.770 1.00 43.11 188 GLY A N 1
ATOM 657 C CA . GLY A 1 94 ? 17.381 -15.648 17.689 1.00 43.09 188 GLY A CA 1
ATOM 658 C C . GLY A 1 94 ? 18.020 -15.907 16.331 1.00 46.95 188 GLY A C 1
ATOM 659 O O . GLY A 1 94 ? 18.869 -16.800 16.225 1.00 48.96 188 GLY A O 1
ATOM 660 N N . ALA A 1 95 ? 17.633 -15.151 15.282 1.00 38.92 189 ALA A N 1
ATOM 661 C CA . ALA A 1 95 ? 18.182 -15.297 13.934 1.00 36.97 189 ALA A CA 1
ATOM 662 C C . ALA A 1 95 ? 18.698 -13.931 13.385 1.00 39.84 189 ALA A C 1
ATOM 663 O O . ALA A 1 95 ? 18.589 -13.669 12.182 1.00 41.09 189 ALA A O 1
ATOM 665 N N . ALA A 1 96 ? 19.329 -13.116 14.266 1.00 33.50 190 ALA A N 1
ATOM 666 C CA . ALA A 1 96 ? 19.868 -11.787 13.984 1.00 32.96 190 ALA A CA 1
ATOM 667 C C . ALA A 1 96 ? 21.421 -11.646 14.076 1.00 34.31 190 ALA A C 1
ATOM 668 O O . ALA A 1 96 ? 22.052 -12.144 15.017 1.00 31.01 190 ALA A O 1
ATOM 670 N N . ILE A 1 97 ? 22.012 -10.948 13.064 1.00 30.18 191 ILE A N 1
ATOM 671 C CA . ILE A 1 97 ? 23.452 -10.748 12.927 1.00 30.20 191 ILE A CA 1
ATOM 672 C C . ILE A 1 97 ? 23.816 -9.269 12.969 1.00 33.45 191 ILE A C 1
ATOM 673 O O . ILE A 1 97 ? 23.097 -8.434 12.399 1.00 30.76 191 ILE A O 1
ATOM 678 N N . ARG A 1 98 ? 24.973 -8.971 13.624 1.00 32.19 192 ARG A N 1
ATOM 679 C CA A ARG A 1 98 ? 25.573 -7.642 13.663 0.50 32.50 192 ARG A CA 1
ATOM 680 C CA B ARG A 1 98 ? 25.571 -7.639 13.660 0.50 32.34 192 ARG A CA 1
ATOM 681 C C . ARG A 1 98 ? 26.754 -7.715 12.710 1.00 37.06 192 ARG A C 1
ATOM 682 O O . ARG A 1 98 ? 27.750 -8.410 12.990 1.00 36.64 192 ARG A O 1
ATOM 697 N N . VAL A 1 99 ? 26.615 -7.050 11.578 1.00 32.76 193 VAL A N 1
ATOM 698 C CA . VAL A 1 99 ? 27.612 -6.973 10.545 1.00 32.99 193 VAL A CA 1
ATOM 699 C C . VAL A 1 99 ? 28.490 -5.724 10.821 1.00 38.73 193 VAL A C 1
ATOM 700 O O . VAL A 1 99 ? 27.982 -4.675 11.216 1.00 37.18 193 VAL A O 1
ATOM 704 N N . LYS A 1 100 ? 29.816 -5.872 10.680 1.00 37.05 194 LYS A N 1
ATOM 705 C CA . LYS A 1 100 ? 30.783 -4.790 10.894 1.00 36.30 194 LYS A CA 1
ATOM 706 C C . LYS A 1 100 ? 31.734 -4.793 9.691 1.00 37.96 194 LYS A C 1
ATOM 707 O O . LYS A 1 100 ? 31.710 -5.732 8.898 1.00 34.60 194 LYS A O 1
ATOM 713 N N . GLU A 1 101 ? 32.520 -3.704 9.523 1.00 36.38 195 GLU A N 1
ATOM 714 C CA . GLU A 1 101 ? 33.489 -3.515 8.440 1.00 35.65 195 GLU A CA 1
ATOM 715 C C . GLU A 1 101 ? 32.816 -3.374 7.084 1.00 35.85 195 GLU A C 1
ATOM 716 O O . GLU A 1 101 ? 33.424 -3.685 6.046 1.00 36.33 195 GLU A O 1
ATOM 722 N N . LEU A 1 102 ? 31.540 -2.935 7.095 1.00 29.40 196 LEU A N 1
ATOM 723 C CA . LEU A 1 102 ? 30.773 -2.682 5.878 1.00 27.50 196 LEU A CA 1
ATOM 724 C C . LEU A 1 102 ? 31.384 -1.481 5.167 1.00 32.26 196 LEU A C 1
ATOM 725 O O . LEU A 1 102 ? 31.798 -0.511 5.814 1.00 32.45 196 LEU A O 1
ATOM 730 N N . SER A 1 103 ? 31.470 -1.570 3.839 1.00 31.64 197 SER A N 1
ATOM 731 C CA . SER A 1 103 ? 31.984 -0.526 2.942 1.00 32.36 197 SER A CA 1
ATOM 732 C C . SER A 1 103 ? 30.947 0.609 2.923 1.00 37.96 197 SER A C 1
ATOM 733 O O . SER A 1 103 ? 29.751 0.303 3.030 1.00 36.74 197 SER A O 1
ATOM 736 N N . PRO A 1 104 ? 31.348 1.909 2.792 1.00 36.42 198 PRO A N 1
ATOM 737 C CA . PRO A 1 104 ? 30.341 2.988 2.753 1.00 35.55 198 PRO A CA 1
ATOM 738 C C . PRO A 1 104 ? 29.384 2.943 1.556 1.00 40.32 198 PRO A C 1
ATOM 739 O O . PRO A 1 104 ? 28.433 3.730 1.503 1.00 42.17 198 PRO A O 1
ATOM 743 N N . THR A 1 105 ? 29.638 2.018 0.605 1.00 35.06 199 THR A N 1
ATOM 744 C CA . THR A 1 105 ? 28.906 1.792 -0.639 1.00 34.54 199 THR A CA 1
ATOM 745 C C . THR A 1 105 ? 28.137 0.469 -0.656 1.00 37.72 199 THR A C 1
ATOM 746 O O . THR A 1 105 ? 27.464 0.148 -1.637 1.00 38.72 199 THR A O 1
ATOM 750 N N . VAL A 1 106 ? 28.225 -0.297 0.414 1.00 32.98 200 VAL A N 1
ATOM 751 C CA . VAL A 1 106 ? 27.415 -1.489 0.480 1.00 32.72 200 VAL A CA 1
ATOM 752 C C . VAL A 1 106 ? 26.037 -1.008 0.966 1.00 36.82 200 VAL A C 1
ATOM 753 O O . VAL A 1 106 ? 25.913 -0.597 2.115 1.00 36.38 200 VAL A O 1
ATOM 757 N N . SER A 1 107 ? 25.032 -0.997 0.082 1.00 31.93 201 SER A N 1
ATOM 758 C CA . SER A 1 107 ? 23.700 -0.577 0.487 1.00 31.41 201 SER A CA 1
ATOM 759 C C . SER A 1 107 ? 22.931 -1.707 1.168 1.00 38.49 201 SER A C 1
ATOM 760 O O . SER A 1 107 ? 23.400 -2.856 1.221 1.00 38.71 201 SER A O 1
ATOM 763 N N . ASN A 1 108 ? 21.706 -1.363 1.648 1.00 34.82 202 ASN A N 1
ATOM 764 C CA . ASN A 1 108 ? 20.726 -2.240 2.295 1.00 32.47 202 ASN A CA 1
ATOM 765 C C . ASN A 1 108 ? 20.424 -3.431 1.393 1.00 34.70 202 ASN A C 1
ATOM 766 O O . ASN A 1 108 ? 20.424 -4.565 1.851 1.00 36.32 202 ASN A O 1
ATOM 771 N N . GLU A 1 109 ? 20.200 -3.158 0.111 1.00 30.93 203 GLU A N 1
ATOM 772 C CA . GLU A 1 109 ? 19.864 -4.107 -0.945 1.00 31.01 203 GLU A CA 1
ATOM 773 C C . GLU A 1 109 ? 20.992 -5.067 -1.247 1.00 37.15 203 GLU A C 1
ATOM 774 O O . GLU A 1 109 ? 20.739 -6.263 -1.375 1.00 38.59 203 GLU A O 1
ATOM 780 N N . MET A 1 110 ? 22.234 -4.556 -1.328 1.00 36.25 204 MET A N 1
ATOM 781 C CA . MET A 1 110 ? 23.477 -5.311 -1.532 1.00 37.83 204 MET A CA 1
ATOM 782 C C . MET A 1 110 ? 23.661 -6.337 -0.404 1.00 42.06 204 MET A C 1
ATOM 783 O O . MET A 1 110 ? 23.924 -7.510 -0.663 1.00 44.96 204 MET A O 1
ATOM 788 N N . LEU A 1 111 ? 23.465 -5.894 0.836 1.00 36.77 205 LEU A N 1
ATOM 789 C CA . LEU A 1 111 ? 23.525 -6.694 2.058 1.00 35.46 205 LEU A CA 1
ATOM 790 C C . LEU A 1 111 ? 22.423 -7.730 2.069 1.00 34.03 205 LEU A C 1
ATOM 791 O O . LEU A 1 111 ? 22.676 -8.860 2.481 1.00 34.47 205 LEU A O 1
ATOM 796 N N . TYR A 1 112 ? 21.211 -7.371 1.584 1.00 29.90 206 TYR A N 1
ATOM 797 C CA . TYR A 1 112 ? 20.069 -8.297 1.501 1.00 30.48 206 TYR A CA 1
ATOM 798 C C . TYR A 1 112 ? 20.328 -9.502 0.604 1.00 34.02 206 TYR A C 1
ATOM 799 O O . TYR A 1 112 ? 20.133 -10.623 1.052 1.00 37.25 206 TYR A O 1
ATOM 808 N N . HIS A 1 113 ? 20.699 -9.272 -0.660 1.00 28.63 207 HIS A N 1
ATOM 809 C CA . HIS A 1 113 ? 20.922 -10.314 -1.665 1.00 29.36 207 HIS A CA 1
ATOM 810 C C . HIS A 1 113 ? 22.161 -11.117 -1.390 1.00 34.80 207 HIS A C 1
ATOM 811 O O . HIS A 1 113 ? 22.205 -12.274 -1.786 1.00 36.24 207 HIS A O 1
ATOM 818 N N . ALA A 1 114 ? 23.187 -10.498 -0.758 1.00 31.23 208 ALA A N 1
ATOM 819 C CA . ALA A 1 114 ? 24.442 -11.159 -0.389 1.00 31.31 208 ALA A CA 1
ATOM 820 C C . ALA A 1 114 ? 24.172 -12.244 0.656 1.00 34.72 208 ALA A C 1
ATOM 821 O O . ALA A 1 114 ? 24.600 -13.375 0.467 1.00 37.54 208 ALA A O 1
ATOM 823 N N . PHE A 1 115 ? 23.425 -11.914 1.722 1.00 30.19 209 PHE A N 1
ATOM 824 C CA . PHE A 1 115 ? 23.008 -12.844 2.776 1.00 29.21 209 PHE A CA 1
ATOM 825 C C . PHE A 1 115 ? 21.826 -13.701 2.326 1.00 34.30 209 PHE A C 1
ATOM 826 O O . PHE A 1 115 ? 21.583 -14.745 2.929 1.00 35.10 209 PHE A O 1
ATOM 834 N N . SER A 1 116 ? 21.132 -13.327 1.227 1.00 33.31 210 SER A N 1
ATOM 835 C CA . SER A 1 116 ? 20.080 -14.206 0.672 1.00 34.61 210 SER A CA 1
ATOM 836 C C . SER A 1 116 ? 20.647 -15.524 0.096 1.00 42.59 210 SER A C 1
ATOM 837 O O . SER A 1 116 ? 19.876 -16.463 -0.143 1.00 44.64 210 SER A O 1
ATOM 840 N N . HIS A 1 117 ? 21.998 -15.619 -0.049 1.00 40.60 211 HIS A N 1
ATOM 841 C CA . HIS A 1 117 ? 22.712 -16.829 -0.460 1.00 41.69 211 HIS A CA 1
ATOM 842 C C . HIS A 1 117 ? 22.574 -17.905 0.618 1.00 45.49 211 HIS A C 1
ATOM 843 O O . HIS A 1 117 ? 22.413 -19.093 0.286 1.00 45.93 211 HIS A O 1
ATOM 850 N N . PHE A 1 118 ? 22.672 -17.485 1.913 1.00 40.31 212 PHE A N 1
ATOM 851 C CA . PHE A 1 118 ? 22.631 -18.346 3.096 1.00 38.32 212 PHE A CA 1
ATOM 852 C C . PHE A 1 118 ? 21.248 -18.824 3.491 1.00 39.85 212 PHE A C 1
ATOM 853 O O . PHE A 1 118 ? 21.122 -19.808 4.224 1.00 39.45 212 PHE A O 1
ATOM 861 N N . GLY A 1 119 ? 20.228 -18.119 3.041 1.00 35.72 213 GLY A N 1
ATOM 862 C CA . GLY A 1 119 ? 18.847 -18.468 3.348 1.00 35.09 213 GLY A CA 1
ATOM 863 C C . GLY A 1 119 ? 17.937 -17.280 3.203 1.00 37.12 213 GLY A C 1
ATOM 864 O O . GLY A 1 119 ? 18.394 -16.199 2.818 1.00 37.92 213 GLY A O 1
ATOM 865 N N . ASP A 1 120 ? 16.642 -17.475 3.484 1.00 31.41 214 ASP A N 1
ATOM 866 C CA . ASP A 1 120 ? 15.663 -16.392 3.408 1.00 30.53 214 ASP A CA 1
ATOM 867 C C . ASP A 1 120 ? 15.912 -15.397 4.541 1.00 34.39 214 ASP A C 1
ATOM 868 O O . ASP A 1 120 ? 15.965 -15.772 5.722 1.00 33.69 214 ASP A O 1
ATOM 873 N N . VAL A 1 121 ? 16.172 -14.132 4.122 1.00 30.81 215 VAL A N 1
ATOM 874 C CA . VAL A 1 121 ? 16.496 -12.951 4.911 1.00 28.94 215 VAL A CA 1
ATOM 875 C C . VAL A 1 121 ? 15.198 -12.165 5.029 1.00 36.28 215 VAL A C 1
ATOM 876 O O . VAL A 1 121 ? 14.464 -12.054 4.049 1.00 37.62 215 VAL A O 1
ATOM 880 N N . GLU A 1 122 ? 14.892 -11.689 6.246 1.00 33.37 216 GLU A N 1
ATOM 881 C CA . GLU A 1 122 ? 13.705 -10.900 6.594 1.00 33.28 216 GLU A CA 1
ATOM 882 C C . GLU A 1 122 ? 13.975 -9.418 6.368 1.00 36.40 216 GLU A C 1
ATOM 883 O O . GLU A 1 122 ? 13.122 -8.690 5.862 1.00 37.03 216 GLU A O 1
ATOM 889 N N . ARG A 1 123 ? 15.138 -8.971 6.849 1.00 29.39 217 ARG A N 1
ATOM 890 C CA . ARG A 1 123 ? 15.579 -7.611 6.836 1.00 27.36 217 ARG A CA 1
ATOM 891 C C . ARG A 1 123 ? 17.116 -7.558 6.868 1.00 30.61 217 ARG A C 1
ATOM 892 O O . ARG A 1 123 ? 17.788 -8.330 7.569 1.00 27.22 217 ARG A O 1
ATOM 900 N N . ALA A 1 124 ? 17.643 -6.625 6.071 1.00 28.75 218 ALA A N 1
ATOM 901 C CA . ALA A 1 124 ? 19.044 -6.281 5.965 1.00 28.90 218 ALA A CA 1
ATOM 902 C C . ALA A 1 124 ? 19.100 -4.778 5.838 1.00 33.45 218 ALA A C 1
ATOM 903 O O . ALA A 1 124 ? 18.386 -4.169 5.020 1.00 33.02 218 ALA A O 1
ATOM 905 N N . VAL A 1 125 ? 19.863 -4.168 6.738 1.00 30.39 219 VAL A N 1
ATOM 906 C CA . VAL A 1 125 ? 19.995 -2.721 6.796 1.00 31.03 219 VAL A CA 1
ATOM 907 C C . VAL A 1 125 ? 21.456 -2.331 7.122 1.00 36.47 219 VAL A C 1
ATOM 908 O O . VAL A 1 125 ? 22.095 -2.968 7.981 1.00 36.88 219 VAL A O 1
ATOM 912 N N . HIS A 1 126 ? 21.993 -1.342 6.382 1.00 29.82 220 HIS A N 1
ATOM 913 C CA . HIS A 1 126 ? 23.290 -0.743 6.689 1.00 29.49 220 HIS A CA 1
ATOM 914 C C . HIS A 1 126 ? 22.881 0.515 7.480 1.00 31.70 220 HIS A C 1
ATOM 915 O O . HIS A 1 126 ? 22.242 1.393 6.915 1.00 31.51 220 HIS A O 1
ATOM 922 N N . ILE A 1 127 ? 23.148 0.547 8.787 1.00 28.28 221 ILE A N 1
ATOM 923 C CA . ILE A 1 127 ? 22.818 1.651 9.700 1.00 27.41 221 ILE A CA 1
ATOM 924 C C . ILE A 1 127 ? 23.567 2.925 9.306 1.00 34.12 221 ILE A C 1
ATOM 925 O O . ILE A 1 127 ? 24.743 2.880 8.911 1.00 33.08 221 ILE A O 1
ATOM 930 N N . VAL A 1 128 ? 22.840 4.055 9.358 1.00 33.38 222 VAL A N 1
ATOM 931 C CA . VAL A 1 128 ? 23.375 5.388 9.075 1.00 34.66 222 VAL A CA 1
ATOM 932 C C . VAL A 1 128 ? 23.208 6.310 10.298 1.00 40.42 222 VAL A C 1
ATOM 933 O O . VAL A 1 128 ? 22.383 6.024 11.177 1.00 39.18 222 VAL A O 1
ATOM 937 N N . ASP A 1 129 ? 23.989 7.410 10.352 1.00 38.47 223 ASP A N 1
ATOM 938 C CA . ASP A 1 129 ? 23.895 8.389 11.442 1.00 38.69 223 ASP A CA 1
ATOM 939 C C . ASP A 1 129 ? 22.767 9.416 11.184 1.00 46.35 223 ASP A C 1
ATOM 940 O O . ASP A 1 129 ? 22.012 9.255 10.207 1.00 44.48 223 ASP A O 1
ATOM 945 N N . GLU A 1 130 ? 22.610 10.435 12.088 1.00 46.86 224 GLU A N 1
ATOM 946 C CA . GLU A 1 130 ? 21.611 11.510 11.940 1.00 48.44 224 GLU A CA 1
ATOM 947 C C . GLU A 1 130 ? 21.852 12.223 10.604 1.00 52.58 224 GLU A C 1
ATOM 948 O O . GLU A 1 130 ? 20.899 12.483 9.860 1.00 52.97 224 GLU A O 1
ATOM 954 N N . LYS A 1 131 ? 23.146 12.456 10.280 1.00 48.71 225 LYS A N 1
ATOM 955 C CA . LYS A 1 131 ? 23.622 13.068 9.032 1.00 48.73 225 LYS A CA 1
ATOM 956 C C . LYS A 1 131 ? 23.329 12.192 7.788 1.00 48.57 225 LYS A C 1
ATOM 957 O O . LYS A 1 131 ? 23.470 12.679 6.662 1.00 48.63 225 LYS A O 1
ATOM 963 N N . GLY A 1 132 ? 22.930 10.927 8.006 1.00 41.88 226 GLY A N 1
ATOM 964 C CA . GLY A 1 132 ? 22.608 9.976 6.942 1.00 40.43 226 GLY A CA 1
ATOM 965 C C . GLY A 1 132 ? 23.781 9.205 6.374 1.00 42.69 226 GLY A C 1
ATOM 966 O O . GLY A 1 132 ? 23.584 8.393 5.471 1.00 42.05 226 GLY A O 1
ATOM 967 N N . ARG A 1 133 ? 25.008 9.407 6.919 1.00 39.92 227 ARG A N 1
ATOM 968 C CA . ARG A 1 133 ? 26.218 8.705 6.451 1.00 39.75 227 ARG A CA 1
ATOM 969 C C . ARG A 1 133 ? 26.299 7.266 6.945 1.00 43.43 227 ARG A C 1
ATOM 970 O O . ARG A 1 133 ? 26.018 7.014 8.133 1.00 42.61 227 ARG A O 1
ATOM 978 N N . PRO A 1 134 ? 26.760 6.320 6.083 1.00 38.79 228 PRO A N 1
ATOM 979 C CA . PRO A 1 134 ? 26.939 4.929 6.542 1.00 37.46 228 PRO A CA 1
ATOM 980 C C . PRO A 1 134 ? 27.869 4.825 7.759 1.00 40.48 228 PRO A C 1
ATOM 981 O O . PRO A 1 134 ? 28.834 5.576 7.867 1.00 41.84 228 PRO A O 1
ATOM 985 N N . THR A 1 135 ? 27.560 3.908 8.671 1.00 35.12 229 THR A N 1
ATOM 986 C CA . THR A 1 135 ? 28.296 3.702 9.923 1.00 34.29 229 THR A CA 1
ATOM 987 C C . THR A 1 135 ? 29.326 2.580 9.842 1.00 35.97 229 THR A C 1
ATOM 988 O O . THR A 1 135 ? 30.185 2.479 10.710 1.00 34.31 229 THR A O 1
ATOM 992 N N . GLY A 1 136 ? 29.230 1.754 8.799 1.00 32.94 230 GLY A N 1
ATOM 993 C CA . GLY A 1 136 ? 30.092 0.590 8.603 1.00 32.85 230 GLY A CA 1
ATOM 994 C C . GLY A 1 136 ? 29.524 -0.617 9.326 1.00 34.68 230 GLY A C 1
ATOM 995 O O . GLY A 1 136 ? 30.044 -1.722 9.207 1.00 34.36 230 GLY A O 1
ATOM 996 N N . GLU A 1 137 ? 28.448 -0.403 10.079 1.00 29.95 231 GLU A N 1
ATOM 997 C CA . GLU A 1 137 ? 27.737 -1.407 10.830 1.00 29.96 231 GLU A CA 1
ATOM 998 C C . GLU A 1 137 ? 26.389 -1.648 10.174 1.00 33.70 231 GLU A C 1
ATOM 999 O O . GLU A 1 137 ? 25.734 -0.724 9.702 1.00 32.44 231 GLU A O 1
ATOM 1005 N N . GLY A 1 138 ? 25.951 -2.880 10.223 1.00 32.05 232 GLY A N 1
ATOM 1006 C CA . GLY A 1 138 ? 24.645 -3.266 9.711 1.00 32.53 232 GLY A CA 1
ATOM 1007 C C . GLY A 1 138 ? 23.952 -4.344 10.514 1.00 33.42 232 GLY A C 1
ATOM 1008 O O . GLY A 1 138 ? 24.562 -4.935 11.401 1.00 30.02 232 GLY A O 1
ATOM 1009 N N . ILE A 1 139 ? 22.669 -4.605 10.180 1.00 31.75 233 ILE A N 1
ATOM 1010 C CA . ILE A 1 139 ? 21.812 -5.631 10.801 1.00 31.01 233 ILE A CA 1
ATOM 1011 C C . ILE A 1 139 ? 21.286 -6.561 9.712 1.00 36.04 233 ILE A C 1
ATOM 1012 O O . ILE A 1 139 ? 20.754 -6.090 8.714 1.00 35.12 233 ILE A O 1
ATOM 1017 N N . VAL A 1 140 ? 21.392 -7.895 9.941 1.00 32.96 234 VAL A N 1
ATOM 1018 C CA . VAL A 1 140 ? 20.842 -8.940 9.084 1.00 30.28 234 VAL A CA 1
ATOM 1019 C C . VAL A 1 140 ? 19.941 -9.877 9.939 1.00 31.52 234 VAL A C 1
ATOM 1020 O O . VAL A 1 140 ? 20.366 -10.388 10.984 1.00 31.22 234 VAL A O 1
ATOM 1024 N N . GLU A 1 141 ? 18.672 -10.019 9.528 1.00 27.08 235 GLU A N 1
ATOM 1025 C CA . GLU A 1 141 ? 17.704 -10.887 10.206 1.00 26.90 235 GLU A CA 1
ATOM 1026 C C . GLU A 1 141 ? 17.221 -11.962 9.228 1.00 32.75 235 GLU A C 1
ATOM 1027 O O . GLU A 1 141 ? 16.759 -11.644 8.120 1.00 32.29 235 GLU A O 1
ATOM 1033 N N . PHE A 1 142 ? 17.411 -13.236 9.607 1.00 27.97 236 PHE A N 1
ATOM 1034 C CA . PHE A 1 142 ? 16.994 -14.358 8.777 1.00 26.94 236 PHE A CA 1
ATOM 1035 C C . PHE A 1 142 ? 15.646 -14.877 9.260 1.00 33.59 236 PHE A C 1
ATOM 1036 O O . PHE A 1 142 ? 15.337 -14.746 10.446 1.00 33.87 236 PHE A O 1
ATOM 1044 N N . GLU A 1 143 ? 14.866 -15.505 8.363 1.00 31.69 237 GLU A N 1
ATOM 1045 C CA . GLU A 1 143 ? 13.584 -16.133 8.720 1.00 32.82 237 GLU A CA 1
ATOM 1046 C C . GLU A 1 143 ? 13.855 -17.336 9.651 1.00 35.36 237 GLU A C 1
ATOM 1047 O O . GLU A 1 143 ? 13.097 -17.590 10.599 1.00 33.94 237 GLU A O 1
ATOM 1053 N N . ARG A 1 144 ? 14.965 -18.046 9.368 1.00 31.12 238 ARG A N 1
ATOM 1054 C CA . ARG A 1 144 ? 15.385 -19.235 10.075 1.00 30.91 238 ARG A CA 1
ATOM 1055 C C . ARG A 1 144 ? 16.762 -19.157 10.719 1.00 34.44 238 ARG A C 1
ATOM 1056 O O . ARG A 1 144 ? 17.740 -18.670 10.147 1.00 29.51 238 ARG A O 1
ATOM 1064 N N . LYS A 1 145 ? 16.786 -19.621 11.961 1.00 36.04 239 LYS A N 1
ATOM 1065 C CA . LYS A 1 145 ? 17.918 -19.662 12.884 1.00 38.04 239 LYS A CA 1
ATOM 1066 C C . LYS A 1 145 ? 19.097 -20.519 12.371 1.00 44.41 239 LYS A C 1
ATOM 1067 O O . LYS A 1 145 ? 20.221 -20.016 12.378 1.00 45.75 239 LYS A O 1
ATOM 1073 N N . PRO A 1 146 ? 18.894 -21.751 11.858 1.00 41.11 240 PRO A N 1
ATOM 1074 C CA . PRO A 1 146 ? 20.049 -22.509 11.329 1.00 41.32 240 PRO A CA 1
ATOM 1075 C C . PRO A 1 146 ? 20.794 -21.782 10.196 1.00 42.00 240 PRO A C 1
ATOM 1076 O O . PRO A 1 146 ? 22.016 -21.786 10.176 1.00 41.39 240 PRO A O 1
ATOM 1080 N N . ASN A 1 147 ? 20.057 -21.135 9.285 1.00 36.81 241 ASN A N 1
ATOM 1081 C CA . ASN A 1 147 ? 20.583 -20.379 8.134 1.00 35.77 241 ASN A CA 1
ATOM 1082 C C . ASN A 1 147 ? 21.491 -19.246 8.604 1.00 37.50 241 ASN A C 1
ATOM 1083 O O . ASN A 1 147 ? 22.580 -19.064 8.050 1.00 36.46 241 ASN A O 1
ATOM 1088 N N . CYS A 1 148 ? 21.046 -18.529 9.674 1.00 32.38 242 CYS A N 1
ATOM 1089 C CA . CYS A 1 148 ? 21.747 -17.461 10.356 1.00 31.43 242 CYS A CA 1
ATOM 1090 C C . CYS A 1 148 ? 23.065 -17.993 10.926 1.00 34.10 242 CYS A C 1
ATOM 1091 O O . CYS A 1 148 ? 24.115 -17.415 10.657 1.00 32.18 242 CYS A O 1
ATOM 1094 N N . ASN A 1 149 ? 23.000 -19.113 11.692 1.00 31.02 243 ASN A N 1
ATOM 1095 C CA . ASN A 1 149 ? 24.145 -19.810 12.263 1.00 31.12 243 ASN A CA 1
ATOM 1096 C C . ASN A 1 149 ? 25.156 -20.204 11.153 1.00 37.36 243 ASN A C 1
ATOM 1097 O O . ASN A 1 149 ? 26.370 -20.080 11.356 1.00 39.27 243 ASN A O 1
ATOM 1102 N N . GLU A 1 150 ? 24.646 -20.640 9.983 1.00 30.46 244 GLU A N 1
ATOM 1103 C CA . GLU A 1 150 ? 25.450 -20.981 8.828 1.00 30.88 244 GLU A CA 1
ATOM 1104 C C . GLU A 1 150 ? 26.205 -19.764 8.308 1.00 37.47 244 GLU A C 1
ATOM 1105 O O . GLU A 1 150 ? 27.433 -19.818 8.221 1.00 38.64 244 GLU A O 1
ATOM 1111 N N . ALA A 1 151 ? 25.482 -18.655 7.990 1.00 35.26 245 ALA A N 1
ATOM 1112 C CA . ALA A 1 151 ? 26.059 -17.398 7.494 1.00 34.89 245 ALA A CA 1
ATOM 1113 C C . ALA A 1 151 ? 27.151 -16.900 8.460 1.00 39.61 245 ALA A C 1
ATOM 1114 O O . ALA A 1 151 ? 28.276 -16.668 8.018 1.00 41.24 245 ALA A O 1
ATOM 1116 N N . MET A 1 152 ? 26.825 -16.813 9.774 1.00 33.42 246 MET A N 1
ATOM 1117 C CA . MET A 1 152 ? 27.692 -16.361 10.855 1.00 33.52 246 MET A CA 1
ATOM 1118 C C . MET A 1 152 ? 28.970 -17.155 10.968 1.00 37.37 246 MET A C 1
ATOM 1119 O O . MET A 1 152 ? 30.039 -16.561 10.988 1.00 35.80 246 MET A O 1
ATOM 1124 N N . ALA A 1 153 ? 28.861 -18.500 11.028 1.00 37.41 247 ALA A N 1
ATOM 1125 C CA . ALA A 1 153 ? 29.992 -19.440 11.119 1.00 37.65 247 ALA A CA 1
ATOM 1126 C C . ALA A 1 153 ? 30.912 -19.417 9.887 1.00 40.41 247 ALA A C 1
ATOM 1127 O O . ALA A 1 153 ? 32.133 -19.444 10.048 1.00 41.64 247 ALA A O 1
ATOM 1129 N N . ALA A 1 154 ? 30.343 -19.358 8.679 1.00 34.85 248 ALA A N 1
ATOM 1130 C CA . ALA A 1 154 ? 31.127 -19.355 7.436 1.00 34.07 248 ALA A CA 1
ATOM 1131 C C . ALA A 1 154 ? 31.999 -18.100 7.283 1.00 36.47 248 ALA A C 1
ATOM 1132 O O . ALA A 1 154 ? 33.188 -18.229 6.987 1.00 36.25 248 ALA A O 1
ATOM 1134 N N . ILE A 1 155 ? 31.400 -16.898 7.531 1.00 31.21 249 ILE A N 1
ATOM 1135 C CA . ILE A 1 155 ? 31.987 -15.555 7.433 1.00 30.09 249 ILE A CA 1
ATOM 1136 C C . ILE A 1 155 ? 33.041 -15.304 8.533 1.00 36.12 249 ILE A C 1
ATOM 1137 O O . ILE A 1 155 ? 33.969 -14.500 8.334 1.00 36.03 249 ILE A O 1
ATOM 1142 N N . ARG A 1 156 ? 32.870 -15.970 9.696 1.00 32.65 250 ARG A N 1
ATOM 1143 C CA . ARG A 1 156 ? 33.771 -15.901 10.838 1.00 33.76 250 ARG A CA 1
ATOM 1144 C C . ARG A 1 156 ? 35.034 -16.750 10.565 1.00 39.71 250 ARG A C 1
ATOM 1145 O O . ARG A 1 156 ? 36.146 -16.327 10.884 1.00 41.26 250 ARG A O 1
ATOM 1153 N N . ASP A 1 157 ? 34.844 -17.954 9.992 1.00 35.31 251 ASP A N 1
ATOM 1154 C CA . ASP A 1 157 ? 35.879 -18.930 9.667 1.00 35.01 251 ASP A CA 1
ATOM 1155 C C . ASP A 1 157 ? 36.736 -18.557 8.442 1.00 37.78 251 ASP A C 1
ATOM 1156 O O . ASP A 1 157 ? 37.958 -18.709 8.494 1.00 37.62 251 ASP A O 1
ATOM 1161 N N . LYS A 1 158 ? 36.097 -18.088 7.352 1.00 33.77 252 LYS A N 1
ATOM 1162 C CA . LYS A 1 158 ? 36.755 -17.711 6.091 1.00 34.08 252 LYS A CA 1
ATOM 1163 C C . LYS A 1 158 ? 36.530 -16.250 5.697 1.00 40.97 252 LYS A C 1
ATOM 1164 O O . LYS A 1 158 ? 35.638 -15.587 6.222 1.00 41.60 252 LYS A O 1
ATOM 1170 N N . VAL A 1 159 ? 37.338 -15.745 4.774 1.00 38.23 253 VAL A N 1
ATOM 1171 C CA . VAL A 1 159 ? 37.251 -14.362 4.286 1.00 37.25 253 VAL A CA 1
ATOM 1172 C C . VAL A 1 159 ? 36.075 -14.233 3.302 1.00 39.92 253 VAL A C 1
ATOM 1173 O O . VAL A 1 159 ? 36.049 -14.912 2.264 1.00 37.85 253 VAL A O 1
ATOM 1177 N N . PHE A 1 160 ? 35.113 -13.360 3.632 1.00 33.84 254 PHE A N 1
ATOM 1178 C CA . PHE A 1 160 ? 33.951 -13.130 2.785 1.00 32.00 254 PHE A CA 1
ATOM 1179 C C . PHE A 1 160 ? 33.973 -11.672 2.358 1.00 34.79 254 PHE A C 1
ATOM 1180 O O . PHE A 1 160 ? 33.962 -10.778 3.204 1.00 32.40 254 PHE A O 1
ATOM 1188 N N . LEU A 1 161 ? 34.004 -11.446 1.026 1.00 30.66 255 LEU A N 1
ATOM 1189 C CA . LEU A 1 161 ? 34.131 -10.161 0.357 1.00 28.21 255 LEU A CA 1
ATOM 1190 C C . LEU A 1 161 ? 32.888 -9.828 -0.396 1.00 35.58 255 LEU A C 1
ATOM 1191 O O . LEU A 1 161 ? 32.448 -10.623 -1.205 1.00 34.36 255 LEU A O 1
ATOM 1196 N N . LEU A 1 162 ? 32.335 -8.615 -0.150 1.00 37.25 256 LEU A N 1
ATOM 1197 C CA . LEU A 1 162 ? 31.112 -8.100 -0.779 1.00 36.47 256 LEU A CA 1
ATOM 1198 C C . LEU A 1 162 ? 31.400 -7.335 -2.054 1.00 40.35 256 LEU A C 1
ATOM 1199 O O . LEU A 1 162 ? 30.534 -7.257 -2.926 1.00 38.51 256 LEU A O 1
ATOM 1204 N N . THR A 1 163 ? 32.588 -6.691 -2.122 1.00 39.37 257 THR A N 1
ATOM 1205 C CA . THR A 1 163 ? 33.014 -5.864 -3.265 1.00 39.73 257 THR A CA 1
ATOM 1206 C C . THR A 1 163 ? 34.408 -6.311 -3.740 1.00 43.64 257 THR A C 1
ATOM 1207 O O . THR A 1 163 ? 34.933 -7.303 -3.228 1.00 44.38 257 THR A O 1
ATOM 1211 N N . ALA A 1 164 ? 35.009 -5.578 -4.705 1.00 38.56 258 ALA A N 1
ATOM 1212 C CA . ALA A 1 164 ? 36.357 -5.821 -5.274 1.00 36.74 258 ALA A CA 1
ATOM 1213 C C . ALA A 1 164 ? 37.439 -5.691 -4.177 1.00 39.55 258 ALA A C 1
ATOM 1214 O O . ALA A 1 164 ? 38.570 -6.190 -4.317 1.00 40.05 258 ALA A O 1
ATOM 1216 N N . SER A 1 165 ? 37.059 -5.002 -3.089 1.00 34.19 259 SER A N 1
ATOM 1217 C CA . SER A 1 165 ? 37.895 -4.705 -1.935 1.00 34.10 259 SER A CA 1
ATOM 1218 C C . SER A 1 165 ? 38.212 -5.972 -1.129 1.00 38.68 259 SER A C 1
ATOM 1219 O O . SER A 1 165 ? 37.305 -6.740 -0.779 1.00 36.27 259 SER A O 1
ATOM 1222 N N . PRO A 1 166 ? 39.512 -6.181 -0.829 1.00 38.22 260 PRO A N 1
ATOM 1223 C CA . PRO A 1 166 ? 39.910 -7.354 -0.035 1.00 38.36 260 PRO A CA 1
ATOM 1224 C C . PRO A 1 166 ? 39.537 -7.305 1.465 1.00 42.59 260 PRO A C 1
ATOM 1225 O O . PRO A 1 166 ? 39.895 -8.212 2.201 1.00 42.88 260 PRO A O 1
ATOM 1229 N N . LYS A 1 167 ? 38.839 -6.251 1.922 1.00 39.21 261 LYS A N 1
ATOM 1230 C CA . LYS A 1 167 ? 38.421 -6.067 3.317 1.00 37.29 261 LYS A CA 1
ATOM 1231 C C . LYS A 1 167 ? 37.269 -7.017 3.658 1.00 40.52 261 LYS A C 1
ATOM 1232 O O . LYS A 1 167 ? 36.154 -6.882 3.127 1.00 40.19 261 LYS A O 1
ATOM 1238 N N . PRO A 1 168 ? 37.523 -7.997 4.532 1.00 37.03 262 PRO A N 1
ATOM 1239 C CA . PRO A 1 168 ? 36.469 -8.967 4.874 1.00 36.06 262 PRO A CA 1
ATOM 1240 C C . PRO A 1 168 ? 35.378 -8.441 5.820 1.00 40.56 262 PRO A C 1
ATOM 1241 O O . PRO A 1 168 ? 35.588 -7.465 6.549 1.00 39.96 262 PRO A O 1
ATOM 1245 N N . LEU A 1 169 ? 34.204 -9.101 5.794 1.00 37.08 263 LEU A N 1
ATOM 1246 C CA . LEU A 1 169 ? 33.083 -8.788 6.683 1.00 35.90 263 LEU A CA 1
ATOM 1247 C C . LEU A 1 169 ? 33.329 -9.427 8.033 1.00 38.99 263 LEU A C 1
ATOM 1248 O O . LEU A 1 169 ? 33.927 -10.502 8.128 1.00 38.09 263 LEU A O 1
ATOM 1253 N N . ILE A 1 170 ? 32.804 -8.793 9.074 1.00 34.67 264 ILE A N 1
ATOM 1254 C CA . ILE A 1 170 ? 32.804 -9.334 10.410 1.00 32.99 264 ILE A CA 1
ATOM 1255 C C . ILE A 1 170 ? 31.329 -9.550 10.697 1.00 39.56 264 ILE A C 1
ATOM 1256 O O . ILE A 1 170 ? 30.502 -8.696 10.364 1.00 39.76 264 ILE A O 1
ATOM 1261 N N . CYS A 1 171 ? 30.999 -10.712 11.254 1.00 39.01 265 CYS A N 1
ATOM 1262 C CA . CYS A 1 171 ? 29.651 -11.058 11.675 1.00 39.76 265 CYS A CA 1
ATOM 1263 C C . CYS A 1 171 ? 29.681 -11.484 13.132 1.00 44.46 265 CYS A C 1
ATOM 1264 O O . CYS A 1 171 ? 30.621 -12.153 13.552 1.00 45.29 265 CYS A O 1
ATOM 1267 N N . GLU A 1 172 ? 28.717 -10.999 13.923 1.00 39.52 266 GLU A N 1
ATOM 1268 C CA . GLU A 1 172 ? 28.576 -11.311 15.344 1.00 38.60 266 GLU A CA 1
ATOM 1269 C C . GLU A 1 172 ? 27.105 -11.501 15.680 1.00 43.43 266 GLU A C 1
ATOM 1270 O O . GLU A 1 172 ? 26.251 -11.019 14.940 1.00 41.63 266 GLU A O 1
ATOM 1276 N N . VAL A 1 173 ? 26.808 -12.184 16.807 1.00 43.88 267 VAL A N 1
ATOM 1277 C CA . VAL A 1 173 ? 25.440 -12.364 17.319 1.00 44.28 267 VAL A CA 1
ATOM 1278 C C . VAL A 1 173 ? 24.926 -10.979 17.737 1.00 48.06 267 VAL A C 1
ATOM 1279 O O . VAL A 1 173 ? 25.626 -10.262 18.461 1.00 47.33 267 VAL A O 1
ATOM 1283 N N . LEU A 1 174 ? 23.737 -10.590 17.243 1.00 45.41 268 LEU A N 1
ATOM 1284 C CA . LEU A 1 174 ? 23.146 -9.302 17.566 1.00 46.39 268 LEU A CA 1
ATOM 1285 C C . LEU A 1 174 ? 22.370 -9.487 18.865 1.00 54.87 268 LEU A C 1
ATOM 1286 O O . LEU A 1 174 ? 21.180 -9.853 18.843 1.00 55.80 268 LEU A O 1
ATOM 1291 N N . GLU A 1 175 ? 23.088 -9.312 20.001 1.00 51.37 269 GLU A N 1
ATOM 1292 C CA . GLU A 1 175 ? 22.521 -9.423 21.342 1.00 51.88 269 GLU A CA 1
ATOM 1293 C C . GLU A 1 175 ? 21.518 -8.269 21.550 1.00 55.23 269 GLU A C 1
ATOM 1294 O O . GLU A 1 175 ? 21.896 -7.097 21.428 1.00 54.30 269 GLU A O 1
ATOM 1300 N N . PRO A 1 176 ? 20.210 -8.579 21.711 1.00 51.92 270 PRO A N 1
ATOM 1301 C CA . PRO A 1 176 ? 19.227 -7.489 21.845 1.00 51.37 270 PRO A CA 1
ATOM 1302 C C . PRO A 1 176 ? 19.354 -6.718 23.156 1.00 52.46 270 PRO A C 1
ATOM 1303 O O . PRO A 1 176 ? 19.702 -7.281 24.179 1.00 52.59 270 PRO A O 1
ATOM 1307 N N . ARG A 1 177 ? 19.106 -5.421 23.106 1.00 48.53 271 ARG A N 1
ATOM 1308 C CA . ARG A 1 177 ? 19.161 -4.536 24.268 1.00 48.46 271 ARG A CA 1
ATOM 1309 C C . ARG A 1 177 ? 17.766 -4.001 24.588 1.00 51.47 271 ARG A C 1
ATOM 1310 O O . ARG A 1 177 ? 17.034 -3.580 23.692 1.00 50.85 271 ARG A O 1
ATOM 1318 N N . ASP A 1 178 ? 17.388 -4.042 25.865 1.00 48.42 272 ASP A N 1
ATOM 1319 C CA . ASP A 1 178 ? 16.080 -3.551 26.301 1.00 48.21 272 ASP A CA 1
ATOM 1320 C C . ASP A 1 178 ? 16.112 -2.034 26.710 1.00 50.37 272 ASP A C 1
ATOM 1321 O O . ASP A 1 178 ? 16.407 -1.666 27.865 1.00 49.21 272 ASP A O 1
ATOM 1326 N N . GLU A 1 179 ? 15.830 -1.178 25.714 1.00 44.93 273 GLU A N 1
ATOM 1327 C CA . GLU A 1 179 ? 15.787 0.281 25.812 1.00 44.42 273 GLU A CA 1
ATOM 1328 C C . GLU A 1 179 ? 14.375 0.724 26.037 1.00 49.60 273 GLU A C 1
ATOM 1329 O O . GLU A 1 179 ? 14.118 1.920 26.182 1.00 49.79 273 GLU A O 1
ATOM 1335 N N . ASP A 1 180 ? 13.449 -0.237 26.038 1.00 48.16 274 ASP A N 1
ATOM 1336 C CA . ASP A 1 180 ? 12.020 0.018 26.185 1.00 48.76 274 ASP A CA 1
ATOM 1337 C C . ASP A 1 180 ? 11.496 -0.150 27.592 1.00 50.94 274 ASP A C 1
ATOM 1338 O O . ASP A 1 180 ? 10.839 0.752 28.091 1.00 51.17 274 ASP A O 1
ATOM 1343 N N . ASP A 1 181 ? 11.802 -1.281 28.237 1.00 46.46 275 ASP A N 1
ATOM 1344 C CA . ASP A 1 181 ? 11.372 -1.603 29.601 1.00 45.03 275 ASP A CA 1
ATOM 1345 C C . ASP A 1 181 ? 12.437 -1.348 30.646 1.00 44.56 275 ASP A C 1
ATOM 1346 O O . ASP A 1 181 ? 12.090 -0.958 31.766 1.00 45.90 275 ASP A O 1
ATOM 1351 N N . GLY A 1 182 ? 13.699 -1.595 30.280 1.00 36.91 276 GLY A N 1
ATOM 1352 C CA . GLY A 1 182 ? 14.888 -1.411 31.102 1.00 36.34 276 GLY A CA 1
ATOM 1353 C C . GLY A 1 182 ? 14.861 -2.053 32.480 1.00 41.05 276 GLY A C 1
ATOM 1354 O O . GLY A 1 182 ? 14.390 -3.183 32.638 1.00 39.66 276 GLY A O 1
ATOM 1355 N N . LEU A 1 183 ? 15.335 -1.293 33.502 1.00 37.85 277 LEU A N 1
ATOM 1356 C CA . LEU A 1 183 ? 15.414 -1.707 34.894 1.00 36.86 277 LEU A CA 1
ATOM 1357 C C . LEU A 1 183 ? 14.323 -1.053 35.769 1.00 44.23 277 LEU A C 1
ATOM 1358 O O . LEU A 1 183 ? 14.521 0.031 36.321 1.00 45.85 277 LEU A O 1
ATOM 1363 N N . ALA A 1 184 ? 13.174 -1.724 35.899 1.00 40.00 278 ALA A N 1
ATOM 1364 C CA . ALA A 1 184 ? 12.098 -1.216 36.725 1.00 39.21 278 ALA A CA 1
ATOM 1365 C C . ALA A 1 184 ? 12.496 -1.403 38.183 1.00 44.36 278 ALA A C 1
ATOM 1366 O O . ALA A 1 184 ? 13.143 -2.387 38.519 1.00 45.72 278 ALA A O 1
ATOM 1368 N N . GLU A 1 185 ? 12.163 -0.431 39.026 1.00 41.28 279 GLU A N 1
ATOM 1369 C CA . GLU A 1 185 ? 12.452 -0.396 40.459 1.00 41.71 279 GLU A CA 1
ATOM 1370 C C . GLU A 1 185 ? 12.074 -1.730 41.120 1.00 48.31 279 GLU A C 1
ATOM 1371 O O . GLU A 1 185 ? 12.881 -2.308 41.853 1.00 48.03 279 GLU A O 1
ATOM 1377 N N . ARG A 1 186 ? 10.888 -2.258 40.761 1.00 46.10 280 ARG A N 1
ATOM 1378 C CA . ARG A 1 186 ? 10.328 -3.537 41.186 1.00 46.28 280 ARG A CA 1
ATOM 1379 C C . ARG A 1 186 ? 11.301 -4.719 40.971 1.00 49.23 280 ARG A C 1
ATOM 1380 O O . ARG A 1 186 ? 11.316 -5.617 41.783 1.00 48.95 280 ARG A O 1
ATOM 1388 N N . MET A 1 187 ? 12.096 -4.720 39.879 1.00 46.32 281 MET A N 1
ATOM 1389 C CA . MET A 1 187 ? 13.062 -5.780 39.516 1.00 45.01 281 MET A CA 1
ATOM 1390 C C . MET A 1 187 ? 14.344 -5.757 40.389 1.00 44.04 281 MET A C 1
ATOM 1391 O O . MET A 1 187 ? 15.195 -6.632 40.262 1.00 44.59 281 MET A O 1
ATOM 1396 N N . ILE A 1 188 ? 14.532 -4.728 41.194 1.00 38.04 282 ILE A N 1
ATOM 1397 C CA . ILE A 1 188 ? 15.749 -4.627 41.992 1.00 37.00 282 ILE A CA 1
ATOM 1398 C C . ILE A 1 188 ? 15.561 -5.400 43.289 1.00 40.84 282 ILE A C 1
ATOM 1399 O O . ILE A 1 188 ? 14.618 -5.113 44.029 1.00 40.99 282 ILE A O 1
ATOM 1404 N N . PRO A 1 189 ? 16.442 -6.374 43.591 1.00 37.70 283 PRO A N 1
ATOM 1405 C CA . PRO A 1 189 ? 16.326 -7.086 44.873 1.00 38.64 283 PRO A CA 1
ATOM 1406 C C . PRO A 1 189 ? 16.581 -6.119 46.035 1.00 48.36 283 PRO A C 1
ATOM 1407 O O . PRO A 1 189 ? 17.595 -5.411 46.068 1.00 49.21 283 PRO A O 1
ATOM 1411 N N . ARG A 1 190 ? 15.583 -6.004 46.925 1.00 46.43 284 ARG A N 1
ATOM 1412 C CA . ARG A 1 190 ? 15.576 -5.132 48.096 1.00 45.57 284 ARG A CA 1
ATOM 1413 C C . ARG A 1 190 ? 16.449 -5.724 49.184 1.00 48.34 284 ARG A C 1
ATOM 1414 O O . ARG A 1 190 ? 16.196 -6.847 49.627 1.00 48.49 284 ARG A O 1
ATOM 1422 N N . THR A 1 191 ? 17.538 -5.012 49.549 1.00 43.31 285 THR A N 1
ATOM 1423 C CA . THR A 1 191 ? 18.496 -5.464 50.577 1.00 43.51 285 THR A CA 1
ATOM 1424 C C . THR A 1 191 ? 18.880 -4.255 51.462 1.00 48.08 285 THR A C 1
ATOM 1425 O O . THR A 1 191 ? 18.578 -3.121 51.071 1.00 46.48 285 THR A O 1
ATOM 1429 N N . PRO A 1 192 ? 19.560 -4.449 52.628 1.00 46.32 286 PRO A N 1
ATOM 1430 C CA . PRO A 1 192 ? 19.943 -3.287 53.457 1.00 47.25 286 PRO A CA 1
ATOM 1431 C C . PRO A 1 192 ? 20.937 -2.333 52.789 1.00 51.96 286 PRO A C 1
ATOM 1432 O O . PRO A 1 192 ? 20.829 -1.132 52.988 1.00 53.48 286 PRO A O 1
ATOM 1436 N N . GLY A 1 193 ? 21.869 -2.875 52.006 1.00 49.07 287 GLY A N 1
ATOM 1437 C CA . GLY A 1 193 ? 22.881 -2.131 51.254 1.00 48.74 287 GLY A CA 1
ATOM 1438 C C . GLY A 1 193 ? 22.295 -1.163 50.245 1.00 51.41 287 GLY A C 1
ATOM 1439 O O . GLY A 1 193 ? 22.823 -0.063 50.053 1.00 51.43 287 GLY A O 1
ATOM 1440 N N . LEU A 1 194 ? 21.170 -1.572 49.624 1.00 46.61 288 LEU A N 1
ATOM 1441 C CA . LEU A 1 194 ? 20.364 -0.788 48.699 1.00 44.79 288 LEU A CA 1
ATOM 1442 C C . LEU A 1 194 ? 19.737 0.421 49.457 1.00 47.61 288 LEU A C 1
ATOM 1443 O O . LEU A 1 194 ? 19.775 1.519 48.946 1.00 46.92 288 LEU A O 1
ATOM 1448 N N . SER A 1 195 ? 19.227 0.239 50.685 1.00 45.81 289 SER A N 1
ATOM 1449 C CA . SER A 1 195 ? 18.675 1.342 51.504 1.00 45.67 289 SER A CA 1
ATOM 1450 C C . SER A 1 195 ? 19.758 2.342 51.925 1.00 48.76 289 SER A C 1
ATOM 1451 O O . SER A 1 195 ? 19.469 3.530 52.069 1.00 46.13 289 SER A O 1
ATOM 1454 N N . LYS A 1 196 ? 20.992 1.836 52.125 1.00 47.37 290 LYS A N 1
ATOM 1455 C CA . LYS A 1 196 ? 22.194 2.566 52.507 1.00 48.70 290 LYS A CA 1
ATOM 1456 C C . LYS A 1 196 ? 22.597 3.491 51.376 1.00 53.77 290 LYS A C 1
ATOM 1457 O O . LYS A 1 196 ? 22.828 4.672 51.633 1.00 55.61 290 LYS A O 1
ATOM 1463 N N . GLU A 1 197 ? 22.653 2.979 50.125 1.00 50.06 291 GLU A N 1
ATOM 1464 C CA . GLU A 1 197 ? 23.004 3.790 48.950 1.00 48.91 291 GLU A CA 1
ATOM 1465 C C . GLU A 1 197 ? 21.957 4.869 48.624 1.00 53.82 291 GLU A C 1
ATOM 1466 O O . GLU A 1 197 ? 22.299 5.890 48.032 1.00 54.58 291 GLU A O 1
ATOM 1472 N N . ARG A 1 198 ? 20.684 4.636 48.989 1.00 51.15 292 ARG A N 1
ATOM 1473 C CA . ARG A 1 198 ? 19.592 5.585 48.744 1.00 50.66 292 ARG A CA 1
ATOM 1474 C C . ARG A 1 198 ? 19.341 6.577 49.902 1.00 58.71 292 ARG A C 1
ATOM 1475 O O . ARG A 1 198 ? 18.367 7.358 49.862 1.00 59.60 292 ARG A O 1
ATOM 1483 N N . GLU A 1 199 ? 20.254 6.581 50.912 1.00 55.32 293 GLU A N 1
ATOM 1484 C CA . GLU A 1 199 ? 20.208 7.487 52.069 1.00 54.85 293 GLU A CA 1
ATOM 1485 C C . GLU A 1 199 ? 20.545 8.906 51.635 1.00 57.94 293 GLU A C 1
ATOM 1486 O O . GLU A 1 199 ? 20.073 9.866 52.240 1.00 59.67 293 GLU A O 1
ATOM 1492 N N . LEU A 1 200 ? 21.385 9.019 50.587 1.00 51.66 294 LEU A N 1
ATOM 1493 C CA . LEU A 1 200 ? 21.850 10.244 49.939 1.00 49.86 294 LEU A CA 1
ATOM 1494 C C . LEU A 1 200 ? 21.279 10.164 48.533 1.00 53.14 294 LEU A C 1
ATOM 1495 O O . LEU A 1 200 ? 21.326 9.094 47.923 1.00 54.63 294 LEU A O 1
ATOM 1500 N N . GLY A 1 201 ? 20.705 11.258 48.042 1.00 47.97 295 GLY A N 1
ATOM 1501 C CA . GLY A 1 201 ? 20.074 11.277 46.726 1.00 44.98 295 GLY A CA 1
ATOM 1502 C C . GLY A 1 201 ? 20.810 12.077 45.678 1.00 43.16 295 GLY A C 1
ATOM 1503 O O . GLY A 1 201 ? 21.974 12.421 45.889 1.00 40.51 295 GLY A O 1
ATOM 1504 N N . PRO A 1 202 ? 20.131 12.375 44.535 1.00 39.22 296 PRO A N 1
ATOM 1505 C CA . PRO A 1 202 ? 20.769 13.166 43.446 1.00 38.16 296 PRO A CA 1
ATOM 1506 C C . PRO A 1 202 ? 21.281 14.513 43.942 1.00 45.42 296 PRO A C 1
ATOM 1507 O O . PRO A 1 202 ? 20.524 15.298 44.530 1.00 47.30 296 PRO A O 1
ATOM 1511 N N . ARG A 1 203 ? 22.595 14.741 43.793 1.00 40.26 297 ARG A N 1
ATOM 1512 C CA . ARG A 1 203 ? 23.233 15.946 44.305 1.00 39.00 297 ARG A CA 1
ATOM 1513 C C . ARG A 1 203 ? 24.559 16.296 43.605 1.00 43.66 297 ARG A C 1
ATOM 1514 O O . ARG A 1 203 ? 25.209 15.429 43.021 1.00 43.32 297 ARG A O 1
ATOM 1522 N N . PHE A 1 204 ? 24.991 17.564 43.753 1.00 41.78 298 PHE A N 1
ATOM 1523 C CA . PHE A 1 204 ? 26.299 18.020 43.307 1.00 41.45 298 PHE A CA 1
ATOM 1524 C C . PHE A 1 204 ? 27.144 18.150 44.585 1.00 43.06 298 PHE A C 1
ATOM 1525 O O . PHE A 1 204 ? 26.831 19.033 45.338 1.00 40.38 298 PHE A O 1
ATOM 1533 N N . PRO A 1 205 ? 28.139 17.258 44.901 1.00 41.33 299 PRO A N 1
ATOM 1534 C CA . PRO A 1 205 ? 28.912 17.412 46.154 1.00 41.77 299 PRO A CA 1
ATOM 1535 C C . PRO A 1 205 ? 29.730 18.690 46.176 1.00 47.35 299 PRO A C 1
ATOM 1536 O O . PRO A 1 205 ? 30.122 19.171 45.108 1.00 47.97 299 PRO A O 1
ATOM 1540 N N . THR A 1 206 ? 30.023 19.209 47.388 1.00 44.17 300 THR A N 1
ATOM 1541 C CA . THR A 1 206 ? 30.782 20.449 47.609 1.00 47.01 300 THR A CA 1
ATOM 1542 C C . THR A 1 206 ? 32.227 20.171 48.059 1.00 53.95 300 THR A C 1
ATOM 1543 O O . THR A 1 206 ? 32.416 19.208 48.804 1.00 54.39 300 THR A O 1
ATOM 1547 N N . PRO A 1 207 ? 33.233 21.041 47.744 1.00 51.22 301 PRO A N 1
ATOM 1548 C CA . PRO A 1 207 ? 34.614 20.768 48.215 1.00 51.94 301 PRO A CA 1
ATOM 1549 C C . PRO A 1 207 ? 34.831 20.572 49.712 1.00 56.69 301 PRO A C 1
ATOM 1550 O O . PRO A 1 207 ? 35.828 19.947 50.063 1.00 57.78 301 PRO A O 1
ATOM 1554 N N . ASN A 1 208 ? 33.892 21.046 50.585 1.00 52.67 302 ASN A N 1
ATOM 1555 C CA . ASN A 1 208 ? 33.926 20.884 52.064 1.00 53.25 302 ASN A CA 1
ATOM 1556 C C . ASN A 1 208 ? 33.342 19.512 52.473 1.00 57.82 302 ASN A C 1
ATOM 1557 O O . ASN A 1 208 ? 33.130 19.250 53.655 1.00 58.58 302 ASN A O 1
ATOM 1562 N N . SER A 1 209 ? 33.058 18.644 51.484 1.00 54.52 303 SER A N 1
ATOM 1563 C CA . SER A 1 209 ? 32.522 17.307 51.698 1.00 52.59 303 SER A CA 1
ATOM 1564 C C . SER A 1 209 ? 33.580 16.260 51.369 1.00 54.80 303 SER A C 1
ATOM 1565 O O . SER A 1 209 ? 34.284 16.380 50.355 1.00 53.67 303 SER A O 1
ATOM 1568 N N . PHE A 1 210 ? 33.691 15.234 52.245 1.00 50.07 304 PHE A N 1
ATOM 1569 C CA . PHE A 1 210 ? 34.605 14.098 52.103 1.00 48.01 304 PHE A CA 1
ATOM 1570 C C . PHE A 1 210 ? 34.519 13.419 50.709 1.00 48.08 304 PHE A C 1
ATOM 1571 O O . PHE A 1 210 ? 35.548 13.125 50.083 1.00 48.92 304 PHE A O 1
ATOM 1579 N N . GLU A 1 211 ? 33.295 13.176 50.230 1.00 41.19 305 GLU A N 1
ATOM 1580 C CA . GLU A 1 211 ? 33.044 12.480 48.945 1.00 39.06 305 GLU A CA 1
ATOM 1581 C C . GLU A 1 211 ? 33.481 13.192 47.649 1.00 41.59 305 GLU A C 1
ATOM 1582 O O . GLU A 1 211 ? 33.653 12.543 46.622 1.00 38.97 305 GLU A O 1
ATOM 1588 N N . TYR A 1 212 ? 33.608 14.522 47.695 1.00 41.86 306 TYR A N 1
ATOM 1589 C CA . TYR A 1 212 ? 33.998 15.373 46.565 1.00 40.64 306 TYR A CA 1
ATOM 1590 C C . TYR A 1 212 ? 35.386 15.001 46.034 1.00 44.93 306 TYR A C 1
ATOM 1591 O O . TYR A 1 212 ? 35.591 15.003 44.837 1.00 43.65 306 TYR A O 1
ATOM 1600 N N . VAL A 1 213 ? 36.329 14.705 46.925 1.00 45.64 307 VAL A N 1
ATOM 1601 C CA . VAL A 1 213 ? 37.711 14.348 46.588 1.00 47.04 307 VAL A CA 1
ATOM 1602 C C . VAL A 1 213 ? 37.714 13.020 45.850 1.00 49.76 307 VAL A C 1
ATOM 1603 O O . VAL A 1 213 ? 38.444 12.869 44.871 1.00 52.49 307 VAL A O 1
ATOM 1607 N N . TYR A 1 214 ? 36.804 12.118 46.234 1.00 42.91 308 TYR A N 1
ATOM 1608 C CA . TYR A 1 214 ? 36.635 10.814 45.606 1.00 42.00 308 TYR A CA 1
ATOM 1609 C C . TYR A 1 214 ? 35.843 10.868 44.266 1.00 43.52 308 TYR A C 1
ATOM 1610 O O . TYR A 1 214 ? 36.050 10.028 43.408 1.00 44.63 308 TYR A O 1
ATOM 1619 N N . GLY A 1 215 ? 34.975 11.857 44.106 1.00 37.17 309 GLY A N 1
ATOM 1620 C CA . GLY A 1 215 ? 34.222 12.114 42.887 1.00 35.39 309 GLY A CA 1
ATOM 1621 C C . GLY A 1 215 ? 35.092 12.809 41.849 1.00 41.08 309 GLY A C 1
ATOM 1622 O O . GLY A 1 215 ? 34.884 12.654 40.642 1.00 40.67 309 GLY A O 1
ATOM 1623 N N . MET A 1 216 ? 36.073 13.589 42.311 1.00 40.22 310 MET A N 1
ATOM 1624 C CA . MET A 1 216 ? 37.039 14.261 41.444 1.00 41.23 310 MET A CA 1
ATOM 1625 C C . MET A 1 216 ? 38.089 13.252 40.946 1.00 48.55 310 MET A C 1
ATOM 1626 O O . MET A 1 216 ? 38.609 13.405 39.833 1.00 50.48 310 MET A O 1
ATOM 1631 N N . LYS A 1 217 ? 38.340 12.186 41.741 1.00 44.68 311 LYS A N 1
ATOM 1632 C CA . LYS A 1 217 ? 39.265 11.093 41.416 1.00 44.67 311 LYS A CA 1
ATOM 1633 C C . LYS A 1 217 ? 38.655 10.248 40.322 1.00 47.96 311 LYS A C 1
ATOM 1634 O O . LYS A 1 217 ? 39.355 9.825 39.406 1.00 48.66 311 LYS A O 1
ATOM 1640 N N . TRP A 1 218 ? 37.334 10.069 40.376 1.00 42.85 312 TRP A N 1
ATOM 1641 C CA . TRP A 1 218 ? 36.580 9.347 39.376 1.00 41.17 312 TRP A CA 1
ATOM 1642 C C . TRP A 1 218 ? 36.509 10.083 38.041 1.00 46.31 312 TRP A C 1
ATOM 1643 O O . TRP A 1 218 ? 36.636 9.439 36.994 1.00 45.99 312 TRP A O 1
ATOM 1654 N N . LYS A 1 219 ? 36.330 11.418 38.076 1.00 44.12 313 LYS A N 1
ATOM 1655 C CA . LYS A 1 219 ? 36.288 12.304 36.898 1.00 44.22 313 LYS A CA 1
ATOM 1656 C C . LYS A 1 219 ? 37.633 12.326 36.174 1.00 51.20 313 LYS A C 1
ATOM 1657 O O . LYS A 1 219 ? 37.677 12.369 34.949 1.00 51.39 313 LYS A O 1
ATOM 1663 N N . GLU A 1 220 ? 38.722 12.305 36.945 1.00 50.13 314 GLU A N 1
ATOM 1664 C CA . GLU A 1 220 ? 40.102 12.265 36.475 1.00 51.38 314 GLU A CA 1
ATOM 1665 C C . GLU A 1 220 ? 40.323 10.938 35.748 1.00 54.82 314 GLU A C 1
ATOM 1666 O O . GLU A 1 220 ? 40.901 10.930 34.666 1.00 54.36 314 GLU A O 1
ATOM 1672 N N . LEU A 1 221 ? 39.852 9.814 36.359 1.00 50.94 315 LEU A N 1
ATOM 1673 C CA . LEU A 1 221 ? 39.931 8.455 35.827 1.00 49.36 315 LEU A CA 1
ATOM 1674 C C . LEU A 1 221 ? 39.241 8.367 34.461 1.00 52.70 315 LEU A C 1
ATOM 1675 O O . LEU A 1 221 ? 39.833 7.805 33.539 1.00 52.27 315 LEU A O 1
ATOM 1680 N N . TYR A 1 222 ? 38.023 8.941 34.322 1.00 48.85 316 TYR A N 1
ATOM 1681 C CA . TYR A 1 222 ? 37.264 8.924 33.056 1.00 48.12 316 TYR A CA 1
ATOM 1682 C C . TYR A 1 222 ? 38.008 9.628 31.914 1.00 53.30 316 TYR A C 1
ATOM 1683 O O . TYR A 1 222 ? 37.878 9.233 30.764 1.00 52.44 316 TYR A O 1
ATOM 1692 N N . VAL A 1 223 ? 38.757 10.680 32.239 1.00 52.29 317 VAL A N 1
ATOM 1693 C CA . VAL A 1 223 ? 39.558 11.465 31.302 1.00 52.99 317 VAL A CA 1
ATOM 1694 C C . VAL A 1 223 ? 40.744 10.625 30.796 1.00 57.89 317 VAL A C 1
ATOM 1695 O O . VAL A 1 223 ? 41.014 10.647 29.588 1.00 58.72 317 VAL A O 1
ATOM 1699 N N . VAL A 1 224 ? 41.404 9.852 31.706 1.00 52.66 318 VAL A N 1
ATOM 1700 C CA . VAL A 1 224 ? 42.528 8.963 31.381 1.00 52.02 318 VAL A CA 1
ATOM 1701 C C . VAL A 1 224 ? 42.029 7.882 30.415 1.00 54.43 318 VAL A C 1
ATOM 1702 O O . VAL A 1 224 ? 42.572 7.790 29.314 1.00 54.98 318 VAL A O 1
ATOM 1706 N N . GLU A 1 225 ? 40.960 7.117 30.799 1.00 48.52 319 GLU A N 1
ATOM 1707 C CA . GLU A 1 225 ? 40.320 6.065 29.975 1.00 46.08 319 GLU A CA 1
ATOM 1708 C C . GLU A 1 225 ? 40.021 6.549 28.555 1.00 49.29 319 GLU A C 1
ATOM 1709 O O . GLU A 1 225 ? 40.508 5.946 27.603 1.00 50.32 319 GLU A O 1
ATOM 1715 N N . GLN A 1 226 ? 39.262 7.639 28.415 1.00 45.44 320 GLN A N 1
ATOM 1716 C CA . GLN A 1 226 ? 38.916 8.279 27.136 1.00 46.08 320 GLN A CA 1
ATOM 1717 C C . GLN A 1 226 ? 40.195 8.605 26.323 1.00 49.95 320 GLN A C 1
ATOM 1718 O O . GLN A 1 226 ? 40.219 8.375 25.112 1.00 48.14 320 GLN A O 1
ATOM 1724 N N . LYS A 1 227 ? 41.246 9.148 27.008 1.00 47.74 321 LYS A N 1
ATOM 1725 C CA . LYS A 1 227 ? 42.534 9.533 26.418 1.00 47.75 321 LYS A CA 1
ATOM 1726 C C . LYS A 1 227 ? 43.309 8.350 25.861 1.00 49.35 321 LYS A C 1
ATOM 1727 O O . LYS A 1 227 ? 43.884 8.461 24.774 1.00 48.29 321 LYS A O 1
ATOM 1733 N N . ARG A 1 228 ? 43.334 7.237 26.611 1.00 45.05 322 ARG A N 1
ATOM 1734 C CA . ARG A 1 228 ? 44.006 6.004 26.229 1.00 45.34 322 ARG A CA 1
ATOM 1735 C C . ARG A 1 228 ? 43.237 5.362 25.075 1.00 51.11 322 ARG A C 1
ATOM 1736 O O . ARG A 1 228 ? 43.855 4.956 24.092 1.00 53.23 322 ARG A O 1
ATOM 1744 N N . ARG A 1 229 ? 41.892 5.305 25.167 1.00 44.95 323 ARG A N 1
ATOM 1745 C CA . ARG A 1 229 ? 41.067 4.746 24.098 1.00 42.55 323 ARG A CA 1
ATOM 1746 C C . ARG A 1 229 ? 41.242 5.530 22.787 1.00 48.07 323 ARG A C 1
ATOM 1747 O O . ARG A 1 229 ? 41.462 4.924 21.736 1.00 49.41 323 ARG A O 1
ATOM 1755 N N . ALA A 1 230 ? 41.241 6.857 22.865 1.00 44.91 324 ALA A N 1
ATOM 1756 C CA . ALA A 1 230 ? 41.469 7.749 21.730 1.00 45.38 324 ALA A CA 1
ATOM 1757 C C . ALA A 1 230 ? 42.880 7.564 21.141 1.00 50.12 324 ALA A C 1
ATOM 1758 O O . ALA A 1 230 ? 43.038 7.705 19.927 1.00 49.95 324 ALA A O 1
ATOM 1760 N N . GLN A 1 231 ? 43.889 7.241 21.999 1.00 48.19 325 GLN A N 1
ATOM 1761 C CA . GLN A 1 231 ? 45.292 6.984 21.612 1.00 49.48 325 GLN A CA 1
ATOM 1762 C C . GLN A 1 231 ? 45.393 5.660 20.847 1.00 51.71 325 GLN A C 1
ATOM 1763 O O . GLN A 1 231 ? 46.064 5.573 19.809 1.00 50.80 325 GLN A O 1
ATOM 1769 N N . LEU A 1 232 ? 44.739 4.624 21.398 1.00 47.71 326 LEU A N 1
ATOM 1770 C CA . LEU A 1 232 ? 44.681 3.298 20.819 1.00 47.07 326 LEU A CA 1
ATOM 1771 C C . LEU A 1 232 ? 43.983 3.382 19.458 1.00 51.14 326 LEU A C 1
ATOM 1772 O O . LEU A 1 232 ? 44.558 2.938 18.461 1.00 53.38 326 LEU A O 1
ATOM 1777 N N . ASP A 1 233 ? 42.794 4.019 19.400 1.00 44.27 327 ASP A N 1
ATOM 1778 C CA . ASP A 1 233 ? 42.062 4.169 18.148 1.00 42.53 327 ASP A CA 1
ATOM 1779 C C . ASP A 1 233 ? 42.892 4.843 17.083 1.00 48.52 327 ASP A C 1
ATOM 1780 O O . ASP A 1 233 ? 42.846 4.404 15.944 1.00 49.45 327 ASP A O 1
ATOM 1785 N N . GLU A 1 234 ? 43.711 5.835 17.453 1.00 46.74 328 GLU A N 1
ATOM 1786 C CA . GLU A 1 234 ? 44.576 6.513 16.490 1.00 47.88 328 GLU A CA 1
ATOM 1787 C C . GLU A 1 234 ? 45.793 5.705 16.035 1.00 53.32 328 GLU A C 1
ATOM 1788 O O . GLU A 1 234 ? 46.245 5.911 14.910 1.00 54.14 328 GLU A O 1
ATOM 1794 N N . GLU A 1 235 ? 46.286 4.757 16.872 1.00 49.70 329 GLU A N 1
ATOM 1795 C CA . GLU A 1 235 ? 47.363 3.823 16.517 1.00 50.55 329 GLU A CA 1
ATOM 1796 C C . GLU A 1 235 ? 46.814 2.865 15.437 1.00 52.28 329 GLU A C 1
ATOM 1797 O O . GLU A 1 235 ? 47.381 2.765 14.346 1.00 53.01 329 GLU A O 1
ATOM 1803 N N . LEU A 1 236 ? 45.689 2.192 15.754 1.00 45.82 330 LEU A N 1
ATOM 1804 C CA . LEU A 1 236 ? 44.997 1.236 14.889 1.00 43.58 330 LEU A CA 1
ATOM 1805 C C . LEU A 1 236 ? 44.473 1.909 13.605 1.00 48.96 330 LEU A C 1
ATOM 1806 O O . LEU A 1 236 ? 44.594 1.319 12.532 1.00 49.99 330 LEU A O 1
ATOM 1811 N N . ARG A 1 237 ? 43.945 3.147 13.702 1.00 45.69 331 ARG A N 1
ATOM 1812 C CA . ARG A 1 237 ? 43.442 3.913 12.549 1.00 46.38 331 ARG A CA 1
ATOM 1813 C C . ARG A 1 237 ? 44.551 4.230 11.534 1.00 53.91 331 ARG A C 1
ATOM 1814 O O . ARG A 1 237 ? 44.271 4.292 10.345 1.00 53.72 331 ARG A O 1
ATOM 1822 N N . GLU A 1 238 ? 45.788 4.495 12.028 1.00 53.42 332 GLU A N 1
ATOM 1823 C CA . GLU A 1 238 ? 47.002 4.802 11.270 1.00 54.34 332 GLU A CA 1
ATOM 1824 C C . GLU A 1 238 ? 47.509 3.517 10.628 1.00 56.77 332 GLU A C 1
ATOM 1825 O O . GLU A 1 238 ? 47.830 3.530 9.437 1.00 58.19 332 GLU A O 1
ATOM 1831 N N . SER A 1 239 ? 47.570 2.408 11.417 1.00 50.35 333 SER A N 1
ATOM 1832 C CA . SER A 1 239 ? 47.989 1.068 10.987 1.00 48.87 333 SER A CA 1
ATOM 1833 C C . SER A 1 239 ? 47.183 0.661 9.738 1.00 49.99 333 SER A C 1
ATOM 1834 O O . SER A 1 239 ? 47.772 0.220 8.753 1.00 50.48 333 SER A O 1
ATOM 1837 N N . ARG A 1 240 ? 45.854 0.904 9.759 1.00 44.23 334 ARG A N 1
ATOM 1838 C CA . ARG A 1 240 ? 44.916 0.680 8.661 1.00 42.61 334 ARG A CA 1
ATOM 1839 C C . ARG A 1 240 ? 45.266 1.525 7.441 1.00 48.84 334 ARG A C 1
ATOM 1840 O O . ARG A 1 240 ? 45.264 1.007 6.321 1.00 47.44 334 ARG A O 1
ATOM 1848 N N . ARG A 1 241 ? 45.560 2.825 7.655 1.00 49.62 335 ARG A N 1
ATOM 1849 C CA . ARG A 1 241 ? 45.915 3.769 6.583 1.00 51.20 335 ARG A CA 1
ATOM 1850 C C . ARG A 1 241 ? 47.189 3.364 5.808 1.00 55.25 335 ARG A C 1
ATOM 1851 O O . ARG A 1 241 ? 47.290 3.598 4.604 1.00 53.62 335 ARG A O 1
ATOM 1859 N N . ARG A 1 242 ? 48.116 2.696 6.514 1.00 53.56 336 ARG A N 1
ATOM 1860 C CA . ARG A 1 242 ? 49.390 2.164 6.038 1.00 54.98 336 ARG A CA 1
ATOM 1861 C C . ARG A 1 242 ? 49.146 0.876 5.247 1.00 56.15 336 ARG A C 1
ATOM 1862 O O . ARG A 1 242 ? 49.789 0.656 4.221 1.00 57.41 336 ARG A O 1
ATOM 1870 N N . LEU A 1 243 ? 48.216 0.035 5.719 1.00 49.25 337 LEU A N 1
ATOM 1871 C CA . LEU A 1 243 ? 47.843 -1.208 5.058 1.00 47.29 337 LEU A CA 1
ATOM 1872 C C . LEU A 1 243 ? 47.122 -0.873 3.768 1.00 49.58 337 LEU A C 1
ATOM 1873 O O . LEU A 1 243 ? 47.496 -1.401 2.727 1.00 48.59 337 LEU A O 1
ATOM 1878 N N . GLU A 1 244 ? 46.131 0.054 3.834 1.00 45.01 338 GLU A N 1
ATOM 1879 C CA . GLU A 1 244 ? 45.338 0.526 2.698 1.00 43.40 338 GLU A CA 1
ATOM 1880 C C . GLU A 1 244 ? 46.224 1.066 1.575 1.00 47.95 338 GLU A C 1
ATOM 1881 O O . GLU A 1 244 ? 45.954 0.792 0.399 1.00 47.13 338 GLU A O 1
ATOM 1887 N N . SER A 1 245 ? 47.330 1.757 1.947 1.00 46.86 339 SER A N 1
ATOM 1888 C CA . SER A 1 245 ? 48.340 2.320 1.033 1.00 48.07 339 SER A CA 1
ATOM 1889 C C . SER A 1 245 ? 49.143 1.216 0.340 1.00 50.28 339 SER A C 1
ATOM 1890 O O . SER A 1 245 ? 49.254 1.242 -0.884 1.00 50.62 339 SER A O 1
ATOM 1893 N N . ASP A 1 246 ? 49.700 0.257 1.120 1.00 45.69 340 ASP A N 1
ATOM 1894 C CA . ASP A 1 246 ? 50.493 -0.879 0.632 1.00 45.73 340 ASP A CA 1
ATOM 1895 C C . ASP A 1 246 ? 49.694 -1.751 -0.336 1.00 49.83 340 ASP A C 1
ATOM 1896 O O . ASP A 1 246 ? 50.236 -2.226 -1.338 1.00 47.46 340 ASP A O 1
ATOM 1901 N N . MET A 1 247 ? 48.388 -1.913 -0.051 1.00 48.22 341 MET A N 1
ATOM 1902 C CA . MET A 1 247 ? 47.470 -2.684 -0.879 1.00 48.47 341 MET A CA 1
ATOM 1903 C C . MET A 1 247 ? 47.168 -2.010 -2.188 1.00 51.82 341 MET A C 1
ATOM 1904 O O . MET A 1 247 ? 47.243 -2.668 -3.205 1.00 53.65 341 MET A O 1
ATOM 1909 N N . GLU A 1 248 ? 46.875 -0.699 -2.178 1.00 47.41 342 GLU A N 1
ATOM 1910 C CA . GLU A 1 248 ? 46.617 0.131 -3.360 1.00 45.80 342 GLU A CA 1
ATOM 1911 C C . GLU A 1 248 ? 47.812 0.096 -4.301 1.00 47.08 342 GLU A C 1
ATOM 1912 O O . GLU A 1 248 ? 47.631 -0.063 -5.504 1.00 45.47 342 GLU A O 1
ATOM 1918 N N . LEU A 1 249 ? 49.032 0.224 -3.745 1.00 45.35 343 LEU A N 1
ATOM 1919 C CA . LEU A 1 249 ? 50.270 0.199 -4.521 1.00 46.98 343 LEU A CA 1
ATOM 1920 C C . LEU A 1 249 ? 50.532 -1.154 -5.181 1.00 48.91 343 LEU A C 1
ATOM 1921 O O . LEU A 1 249 ? 50.911 -1.188 -6.353 1.00 50.42 343 LEU A O 1
ATOM 1926 N N . ALA A 1 250 ? 50.301 -2.256 -4.441 1.00 42.08 344 ALA A N 1
ATOM 1927 C CA . ALA A 1 250 ? 50.492 -3.622 -4.917 1.00 40.07 344 ALA A CA 1
ATOM 1928 C C . ALA A 1 250 ? 49.440 -4.005 -5.937 1.00 45.09 344 ALA A C 1
ATOM 1929 O O . ALA A 1 250 ? 49.795 -4.605 -6.948 1.00 46.24 344 ALA A O 1
ATOM 1931 N N . TYR A 1 251 ? 48.164 -3.638 -5.704 1.00 41.02 345 TYR A N 1
ATOM 1932 C CA . TYR A 1 251 ? 47.064 -3.914 -6.629 1.00 40.28 345 TYR A CA 1
ATOM 1933 C C . TYR A 1 251 ? 47.233 -3.213 -7.977 1.00 44.85 345 TYR A C 1
ATOM 1934 O O . TYR A 1 251 ? 46.962 -3.823 -9.019 1.00 46.21 345 TYR A O 1
ATOM 1943 N N . GLN A 1 252 ? 47.706 -1.951 -7.955 1.00 40.87 346 GLN A N 1
ATOM 1944 C CA . GLN A 1 252 ? 47.986 -1.102 -9.131 1.00 40.80 346 GLN A CA 1
ATOM 1945 C C . GLN A 1 252 ? 49.097 -1.716 -9.967 1.00 43.10 346 GLN A C 1
ATOM 1946 O O . GLN A 1 252 ? 48.972 -1.787 -11.186 1.00 46.14 346 GLN A O 1
ATOM 1952 N N . ASP A 1 253 ? 50.173 -2.175 -9.306 1.00 36.10 347 ASP A N 1
ATOM 1953 C CA . ASP A 1 253 ? 51.340 -2.815 -9.903 1.00 35.56 347 ASP A CA 1
ATOM 1954 C C . ASP A 1 253 ? 50.942 -4.208 -10.452 1.00 39.76 347 ASP A C 1
ATOM 1955 O O . ASP A 1 253 ? 51.374 -4.574 -11.527 1.00 38.83 347 ASP A O 1
ATOM 1960 N N . TYR A 1 254 ? 50.084 -4.952 -9.733 1.00 38.56 348 TYR A N 1
ATOM 1961 C CA . TYR A 1 254 ? 49.581 -6.250 -10.168 1.00 38.54 348 TYR A CA 1
ATOM 1962 C C . TYR A 1 254 ? 48.683 -6.106 -11.369 1.00 43.89 348 TYR A C 1
ATOM 1963 O O . TYR A 1 254 ? 48.831 -6.863 -12.331 1.00 41.68 348 TYR A O 1
ATOM 1972 N N . GLN A 1 255 ? 47.722 -5.168 -11.306 1.00 42.83 349 GLN A N 1
ATOM 1973 C CA . GLN A 1 255 ? 46.835 -4.982 -12.438 1.00 43.47 349 GLN A CA 1
ATOM 1974 C C . GLN A 1 255 ? 47.564 -4.495 -13.694 1.00 50.22 349 GLN A C 1
ATOM 1975 O O . GLN A 1 255 ? 47.129 -4.802 -14.807 1.00 49.86 349 GLN A O 1
ATOM 1981 N N . ALA A 1 256 ? 48.738 -3.853 -13.500 1.00 48.56 350 ALA A N 1
ATOM 1982 C CA . ALA A 1 256 ? 49.602 -3.398 -14.584 1.00 49.42 350 ALA A CA 1
ATOM 1983 C C . ALA A 1 256 ? 50.314 -4.586 -15.249 1.00 54.04 350 ALA A C 1
ATOM 1984 O O . ALA A 1 256 ? 50.525 -4.553 -16.462 1.00 55.92 350 ALA A O 1
ATOM 1986 N N . GLN A 1 257 ? 50.674 -5.629 -14.476 1.00 49.49 351 GLN A N 1
ATOM 1987 C CA . GLN A 1 257 ? 51.337 -6.836 -15.022 1.00 49.96 351 GLN A CA 1
ATOM 1988 C C . GLN A 1 257 ? 50.312 -7.899 -15.547 1.00 50.78 351 GLN A C 1
ATOM 1989 O O . GLN A 1 257 ? 50.718 -8.913 -16.134 1.00 49.62 351 GLN A O 1
ATOM 1995 N N . MET A 1 258 ? 49.004 -7.672 -15.296 1.00 46.12 352 MET A N 1
ATOM 1996 C CA . MET A 1 258 ? 47.921 -8.560 -15.710 1.00 45.67 352 MET A CA 1
ATOM 1997 C C . MET A 1 258 ? 47.215 -8.068 -16.978 1.00 52.20 352 MET A C 1
ATOM 1998 O O . MET A 1 258 ? 46.130 -8.563 -17.316 1.00 52.52 352 MET A O 1
ATOM 2003 N N . LEU A 1 259 ? 47.857 -7.142 -17.702 1.00 48.85 353 LEU A N 1
ATOM 2004 C CA . LEU A 1 259 ? 47.348 -6.608 -18.964 1.00 62.25 353 LEU A CA 1
ATOM 2005 C C . LEU A 1 259 ? 47.820 -7.504 -20.096 1.00 79.69 353 LEU A C 1
ATOM 2006 O O . LEU A 1 259 ? 47.236 -7.475 -21.175 1.00 48.98 353 LEU A O 1
ATOM 2011 N N . GLU B 1 12 ? 4.638 3.853 39.733 1.00 64.07 106 GLU B N 1
ATOM 2012 C CA . GLU B 1 12 ? 5.109 5.174 40.121 1.00 63.75 106 GLU B CA 1
ATOM 2013 C C . GLU B 1 12 ? 5.241 6.212 38.978 1.00 67.52 106 GLU B C 1
ATOM 2014 O O . GLU B 1 12 ? 4.738 7.337 39.136 1.00 68.38 106 GLU B O 1
ATOM 2020 N N . VAL B 1 13 ? 5.908 5.867 37.845 1.00 61.81 107 VAL B N 1
ATOM 2021 C CA . VAL B 1 13 ? 6.062 6.842 36.748 1.00 60.33 107 VAL B CA 1
ATOM 2022 C C . VAL B 1 13 ? 5.127 6.471 35.555 1.00 64.14 107 VAL B C 1
ATOM 2023 O O . VAL B 1 13 ? 5.317 5.416 34.937 1.00 62.41 107 VAL B O 1
ATOM 2027 N N . PRO B 1 14 ? 4.075 7.282 35.273 1.00 62.18 108 PRO B N 1
ATOM 2028 C CA . PRO B 1 14 ? 3.154 6.938 34.163 1.00 62.10 108 PRO B CA 1
ATOM 2029 C C . PRO B 1 14 ? 3.793 7.059 32.784 1.00 62.14 108 PRO B C 1
ATOM 2030 O O . PRO B 1 14 ? 4.729 7.851 32.608 1.00 61.05 108 PRO B O 1
ATOM 2034 N N . LYS B 1 15 ? 3.290 6.252 31.825 1.00 55.20 109 LYS B N 1
ATOM 2035 C CA . LYS B 1 15 ? 3.752 6.233 30.435 1.00 53.07 109 LYS B CA 1
ATOM 2036 C C . LYS B 1 15 ? 3.217 7.502 29.764 1.00 51.72 109 LYS B C 1
ATOM 2037 O O . LYS B 1 15 ? 1.997 7.705 29.706 1.00 52.22 109 LYS B O 1
ATOM 2043 N N . LYS B 1 16 ? 4.137 8.397 29.359 1.00 43.46 110 LYS B N 1
ATOM 2044 C CA . LYS B 1 16 ? 3.803 9.688 28.748 1.00 41.70 110 LYS B CA 1
ATOM 2045 C C . LYS B 1 16 ? 3.411 9.589 27.285 1.00 43.60 110 LYS B C 1
ATOM 2046 O O . LYS B 1 16 ? 4.019 8.848 26.499 1.00 41.88 110 LYS B O 1
ATOM 2052 N N . LYS B 1 17 ? 2.375 10.356 26.937 1.00 39.99 111 LYS B N 1
ATOM 2053 C CA . LYS B 1 17 ? 1.788 10.394 25.605 1.00 39.73 111 LYS B CA 1
ATOM 2054 C C . LYS B 1 17 ? 2.191 11.647 24.853 1.00 42.37 111 LYS B C 1
ATOM 2055 O O . LYS B 1 17 ? 2.558 12.649 25.475 1.00 42.06 111 LYS B O 1
ATOM 2061 N N . PHE B 1 18 ? 2.137 11.585 23.503 1.00 38.35 112 PHE B N 1
ATOM 2062 C CA . PHE B 1 18 ? 2.455 12.694 22.592 1.00 36.33 112 PHE B CA 1
ATOM 2063 C C . PHE B 1 18 ? 3.789 13.325 22.960 1.00 39.77 112 PHE B C 1
ATOM 2064 O O . PHE B 1 18 ? 3.855 14.488 23.342 1.00 41.97 112 PHE B O 1
ATOM 2072 N N . THR B 1 19 ? 4.834 12.524 22.940 1.00 34.70 113 THR B N 1
ATOM 2073 C CA . THR B 1 19 ? 6.180 12.960 23.291 1.00 33.20 113 THR B CA 1
ATOM 2074 C C . THR B 1 19 ? 6.902 13.365 21.992 1.00 39.25 113 THR B C 1
ATOM 2075 O O . THR B 1 19 ? 6.340 13.215 20.879 1.00 38.30 113 THR B O 1
ATOM 2079 N N . GLY B 1 20 ? 8.137 13.851 22.144 1.00 36.37 114 GLY B N 1
ATOM 2080 C CA . GLY B 1 20 ? 8.991 14.246 21.029 1.00 36.88 114 GLY B CA 1
ATOM 2081 C C . GLY B 1 20 ? 9.313 13.111 20.078 1.00 43.03 114 GLY B C 1
ATOM 2082 O O . GLY B 1 20 ? 9.514 13.341 18.879 1.00 45.81 114 GLY B O 1
ATOM 2083 N N . ARG B 1 21 ? 9.343 11.868 20.617 1.00 38.28 115 ARG B N 1
ATOM 2084 C CA . ARG B 1 21 ? 9.576 10.614 19.895 1.00 36.66 115 ARG B CA 1
ATOM 2085 C C . ARG B 1 21 ? 8.327 10.235 19.089 1.00 38.89 115 ARG B C 1
ATOM 2086 O O . ARG B 1 21 ? 8.439 9.397 18.200 1.00 38.65 115 ARG B O 1
ATOM 2094 N N . CYS B 1 22 ? 7.140 10.816 19.424 1.00 34.76 116 CYS B N 1
ATOM 2095 C CA . CYS B 1 22 ? 5.843 10.610 18.745 1.00 34.55 116 CYS B CA 1
ATOM 2096 C C . CYS B 1 22 ? 5.618 11.712 17.681 1.00 38.04 116 CYS B C 1
ATOM 2097 O O . CYS B 1 22 ? 4.576 11.714 17.016 1.00 38.04 116 CYS B O 1
ATOM 2100 N N . ARG B 1 23 ? 6.586 12.651 17.532 1.00 33.42 117 ARG B N 1
ATOM 2101 C CA . ARG B 1 23 ? 6.484 13.742 16.563 1.00 33.21 117 ARG B CA 1
ATOM 2102 C C . ARG B 1 23 ? 6.864 13.398 15.122 1.00 37.26 117 ARG B C 1
ATOM 2103 O O . ARG B 1 23 ? 7.979 12.972 14.819 1.00 36.13 117 ARG B O 1
ATOM 2111 N N . LEU B 1 24 ? 5.938 13.650 14.221 1.00 35.05 118 LEU B N 1
ATOM 2112 C CA . LEU B 1 24 ? 6.188 13.421 12.813 1.00 33.93 118 LEU B CA 1
ATOM 2113 C C . LEU B 1 24 ? 6.199 14.698 12.038 1.00 38.75 118 LEU B C 1
ATOM 2114 O O . LEU B 1 24 ? 5.437 15.629 12.287 1.00 38.35 118 LEU B O 1
ATOM 2119 N N . PHE B 1 25 ? 7.040 14.689 11.026 1.00 36.37 119 PHE B N 1
ATOM 2120 C CA . PHE B 1 25 ? 7.191 15.735 10.052 1.00 35.24 119 PHE B CA 1
ATOM 2121 C C . PHE B 1 25 ? 6.531 15.225 8.744 1.00 37.76 119 PHE B C 1
ATOM 2122 O O . PHE B 1 25 ? 6.765 14.079 8.336 1.00 35.11 119 PHE B O 1
ATOM 2130 N N . VAL B 1 26 ? 5.744 16.105 8.082 1.00 34.54 120 VAL B N 1
ATOM 2131 C CA . VAL B 1 26 ? 5.050 15.809 6.824 1.00 34.28 120 VAL B CA 1
ATOM 2132 C C . VAL B 1 26 ? 5.442 16.813 5.725 1.00 39.63 120 VAL B C 1
ATOM 2133 O O . VAL B 1 26 ? 5.051 17.971 5.769 1.00 39.89 120 VAL B O 1
ATOM 2137 N N . GLY B 1 27 ? 6.175 16.339 4.732 1.00 37.33 121 GLY B N 1
ATOM 2138 C CA . GLY B 1 27 ? 6.621 17.144 3.599 1.00 36.80 121 GLY B CA 1
ATOM 2139 C C . GLY B 1 27 ? 5.729 17.054 2.378 1.00 39.57 121 GLY B C 1
ATOM 2140 O O . GLY B 1 27 ? 5.000 16.074 2.200 1.00 38.86 121 GLY B O 1
ATOM 2141 N N . ASN B 1 28 ? 5.797 18.097 1.529 1.00 36.40 122 ASN B N 1
ATOM 2142 C CA . ASN B 1 28 ? 5.050 18.280 0.275 1.00 37.06 122 ASN B CA 1
ATOM 2143 C C . ASN B 1 28 ? 3.520 18.173 0.400 1.00 42.19 122 ASN B C 1
ATOM 2144 O O . ASN B 1 28 ? 2.800 17.667 -0.479 1.00 40.75 122 ASN B O 1
ATOM 2149 N N . LEU B 1 29 ? 3.034 18.678 1.515 1.00 41.35 123 LEU B N 1
ATOM 2150 C CA . LEU B 1 29 ? 1.620 18.647 1.809 1.00 42.24 123 LEU B CA 1
ATOM 2151 C C . LEU B 1 29 ? 0.842 19.791 1.105 1.00 45.48 123 LEU B C 1
ATOM 2152 O O . LEU B 1 29 ? 1.135 20.962 1.376 1.00 45.24 123 LEU B O 1
ATOM 2157 N N . PRO B 1 30 ? -0.195 19.457 0.283 1.00 40.43 124 PRO B N 1
ATOM 2158 C CA . PRO B 1 30 ? -1.046 20.514 -0.317 1.00 40.82 124 PRO B CA 1
ATOM 2159 C C . PRO B 1 30 ? -1.571 21.506 0.730 1.00 46.98 124 PRO B C 1
ATOM 2160 O O . PRO B 1 30 ? -1.972 21.071 1.815 1.00 47.36 124 PRO B O 1
ATOM 2164 N N . ASN B 1 31 ? -1.559 22.827 0.437 1.00 44.47 125 ASN B N 1
ATOM 2165 C CA . ASN B 1 31 ? -2.074 23.788 1.428 1.00 44.86 125 ASN B CA 1
ATOM 2166 C C . ASN B 1 31 ? -3.598 23.803 1.618 1.00 52.11 125 ASN B C 1
ATOM 2167 O O . ASN B 1 31 ? -4.072 24.361 2.602 1.00 52.97 125 ASN B O 1
ATOM 2172 N N . GLU B 1 32 ? -4.350 23.120 0.725 1.00 50.41 126 GLU B N 1
ATOM 2173 C CA . GLU B 1 32 ? -5.803 22.946 0.824 1.00 51.35 126 GLU B CA 1
ATOM 2174 C C . GLU B 1 32 ? -6.129 21.985 1.987 1.00 55.52 126 GLU B C 1
ATOM 2175 O O . GLU B 1 32 ? -7.223 22.069 2.553 1.00 56.88 126 GLU B O 1
ATOM 2181 N N . VAL B 1 33 ? -5.169 21.070 2.330 1.00 50.28 127 VAL B N 1
ATOM 2182 C CA . VAL B 1 33 ? -5.261 20.110 3.436 1.00 48.83 127 VAL B CA 1
ATOM 2183 C C . VAL B 1 33 ? -5.183 20.908 4.740 1.00 54.93 127 VAL B C 1
ATOM 2184 O O . VAL B 1 33 ? -4.118 21.408 5.115 1.00 54.59 127 VAL B O 1
ATOM 2188 N N . LYS B 1 34 ? -6.327 21.062 5.395 1.00 52.66 128 LYS B N 1
ATOM 2189 C CA . LYS B 1 34 ? -6.419 21.789 6.657 1.00 52.09 128 LYS B CA 1
ATOM 2190 C C . LYS B 1 34 ? -6.221 20.824 7.836 1.00 53.39 128 LYS B C 1
ATOM 2191 O O . LYS B 1 34 ? -5.985 19.632 7.613 1.00 53.03 128 LYS B O 1
ATOM 2197 N N . GLU B 1 35 ? -6.263 21.338 9.073 1.00 48.74 129 GLU B N 1
ATOM 2198 C CA . GLU B 1 35 ? -6.072 20.553 10.303 1.00 47.62 129 GLU B CA 1
ATOM 2199 C C . GLU B 1 35 ? -7.022 19.353 10.401 1.00 51.29 129 GLU B C 1
ATOM 2200 O O . GLU B 1 35 ? -6.603 18.298 10.860 1.00 48.90 129 GLU B O 1
ATOM 2206 N N . THR B 1 36 ? -8.296 19.535 9.978 1.00 50.13 130 THR B N 1
ATOM 2207 C CA . THR B 1 36 ? -9.366 18.529 10.021 1.00 50.28 130 THR B CA 1
ATOM 2208 C C . THR B 1 36 ? -9.069 17.318 9.141 1.00 51.52 130 THR B C 1
ATOM 2209 O O . THR B 1 36 ? -9.266 16.172 9.557 1.00 51.69 130 THR B O 1
ATOM 2213 N N . GLU B 1 37 ? -8.526 17.583 7.960 1.00 46.22 131 GLU B N 1
ATOM 2214 C CA . GLU B 1 37 ? -8.161 16.583 6.973 1.00 44.93 131 GLU B CA 1
ATOM 2215 C C . GLU B 1 37 ? -6.885 15.895 7.367 1.00 47.67 131 GLU B C 1
ATOM 2216 O O . GLU B 1 37 ? -6.729 14.723 7.045 1.00 47.16 131 GLU B O 1
ATOM 2222 N N . LEU B 1 38 ? -5.944 16.627 8.013 1.00 44.24 132 LEU B N 1
ATOM 2223 C CA . LEU B 1 38 ? -4.663 16.083 8.473 1.00 43.12 132 LEU B CA 1
ATOM 2224 C C . LEU B 1 38 ? -4.930 15.081 9.591 1.00 48.46 132 LEU B C 1
ATOM 2225 O O . LEU B 1 38 ? -4.433 13.953 9.546 1.00 48.91 132 LEU B O 1
ATOM 2230 N N . LYS B 1 39 ? -5.796 15.462 10.545 1.00 46.08 133 LYS B N 1
ATOM 2231 C CA . LYS B 1 39 ? -6.231 14.586 11.629 1.00 45.15 133 LYS B CA 1
ATOM 2232 C C . LYS B 1 39 ? -6.949 13.358 11.030 1.00 50.38 133 LYS B C 1
ATOM 2233 O O . LYS B 1 39 ? -6.555 12.249 11.352 1.00 50.05 133 LYS B O 1
ATOM 2239 N N . GLU B 1 40 ? -7.887 13.553 10.066 1.00 48.16 134 GLU B N 1
ATOM 2240 C CA . GLU B 1 40 ? -8.606 12.482 9.349 1.00 48.24 134 GLU B CA 1
ATOM 2241 C C . GLU B 1 40 ? -7.637 11.483 8.732 1.00 50.22 134 GLU B C 1
ATOM 2242 O O . GLU B 1 40 ? -7.892 10.275 8.762 1.00 51.17 134 GLU B O 1
ATOM 2248 N N . LEU B 1 41 ? -6.542 11.992 8.144 1.00 43.60 135 LEU B N 1
ATOM 2249 C CA . LEU B 1 41 ? -5.546 11.175 7.468 1.00 42.07 135 LEU B CA 1
ATOM 2250 C C . LEU B 1 41 ? -4.692 10.318 8.401 1.00 43.78 135 LEU B C 1
ATOM 2251 O O . LEU B 1 41 ? -4.358 9.182 8.038 1.00 42.19 135 LEU B O 1
ATOM 2256 N N . PHE B 1 42 ? -4.340 10.865 9.589 1.00 39.21 136 PHE B N 1
ATOM 2257 C CA . PHE B 1 42 ? -3.512 10.191 10.595 1.00 38.46 136 PHE B CA 1
ATOM 2258 C C . PHE B 1 42 ? -4.309 9.467 11.705 1.00 43.90 136 PHE B C 1
ATOM 2259 O O . PHE B 1 42 ? -3.766 8.530 12.301 1.00 41.59 136 PHE B O 1
ATOM 2267 N N . SER B 1 43 ? -5.623 9.840 11.902 1.00 42.74 137 SER B N 1
ATOM 2268 C CA . SER B 1 43 ? -6.573 9.238 12.874 1.00 42.86 137 SER B CA 1
ATOM 2269 C C . SER B 1 43 ? -6.657 7.703 12.865 1.00 42.34 137 SER B C 1
ATOM 2270 O O . SER B 1 43 ? -6.672 7.131 13.963 1.00 39.94 137 SER B O 1
ATOM 2273 N N . PRO B 1 44 ? -6.636 7.004 11.689 1.00 38.59 138 PRO B N 1
ATOM 2274 C CA . PRO B 1 44 ? -6.657 5.524 11.723 1.00 38.68 138 PRO B CA 1
ATOM 2275 C C . PRO B 1 44 ? -5.534 4.881 12.551 1.00 44.44 138 PRO B C 1
ATOM 2276 O O . PRO B 1 44 ? -5.675 3.761 13.010 1.00 43.71 138 PRO B O 1
ATOM 2280 N N . HIS B 1 45 ? -4.419 5.589 12.719 1.00 43.90 139 HIS B N 1
ATOM 2281 C CA . HIS B 1 45 ? -3.229 5.115 13.426 1.00 43.90 139 HIS B CA 1
ATOM 2282 C C . HIS B 1 45 ? -3.210 5.392 14.908 1.00 50.15 139 HIS B C 1
ATOM 2283 O O . HIS B 1 45 ? -2.600 4.632 15.652 1.00 50.03 139 HIS B O 1
ATOM 2290 N N . GLY B 1 46 ? -3.902 6.441 15.326 1.00 49.14 140 GLY B N 1
ATOM 2291 C CA . GLY B 1 46 ? -4.003 6.806 16.729 1.00 50.11 140 GLY B CA 1
ATOM 2292 C C . GLY B 1 46 ? -4.475 8.222 16.974 1.00 56.56 140 GLY B C 1
ATOM 2293 O O . GLY B 1 46 ? -4.750 8.979 16.034 1.00 56.27 140 GLY B O 1
ATOM 2294 N N . ASP B 1 47 ? -4.573 8.571 18.266 1.00 53.73 141 ASP B N 1
ATOM 2295 C CA . ASP B 1 47 ? -4.969 9.884 18.738 1.00 53.22 141 ASP B CA 1
ATOM 2296 C C . ASP B 1 47 ? -3.876 10.876 18.388 1.00 56.48 141 ASP B C 1
ATOM 2297 O O . ASP B 1 47 ? -2.697 10.520 18.402 1.00 54.56 141 ASP B O 1
ATOM 2302 N N . ILE B 1 48 ? -4.294 12.068 17.928 1.00 54.88 142 ILE B N 1
ATOM 2303 C CA . ILE B 1 48 ? -3.418 13.152 17.496 1.00 54.31 142 ILE B CA 1
ATOM 2304 C C . ILE B 1 48 ? -3.587 14.350 18.421 1.00 57.84 142 ILE B C 1
ATOM 2305 O O . ILE B 1 48 ? -4.655 14.563 19.001 1.00 57.50 142 ILE B O 1
ATOM 2310 N N . ALA B 1 49 ? -2.493 15.096 18.570 1.00 54.24 143 ALA B N 1
ATOM 2311 C CA . ALA B 1 49 ? -2.345 16.349 19.306 1.00 54.44 143 ALA B CA 1
ATOM 2312 C C . ALA B 1 49 ? -1.197 17.102 18.627 1.00 57.81 143 ALA B C 1
ATOM 2313 O O . ALA B 1 49 ? -0.481 16.498 17.815 1.00 58.24 143 ALA B O 1
ATOM 2315 N N . GLU B 1 50 ? -1.012 18.394 18.969 1.00 52.22 144 GLU B N 1
ATOM 2316 C CA . GLU B 1 50 ? 0.042 19.260 18.455 1.00 51.78 144 GLU B CA 1
ATOM 2317 C C . GLU B 1 50 ? 0.061 19.325 16.928 1.00 53.93 144 GLU B C 1
ATOM 2318 O O . GLU B 1 50 ? 1.106 19.137 16.306 1.00 53.50 144 GLU B O 1
ATOM 2324 N N . CYS B 1 51 ? -1.091 19.596 16.312 1.00 49.47 145 CYS B N 1
ATOM 2325 C CA . CYS B 1 51 ? -1.115 19.759 14.864 1.00 48.64 145 CYS B CA 1
ATOM 2326 C C . CYS B 1 51 ? -0.636 21.157 14.526 1.00 49.75 145 CYS B C 1
ATOM 2327 O O . CYS B 1 51 ? -1.190 22.147 15.015 1.00 51.44 145 CYS B O 1
ATOM 2330 N N . TYR B 1 52 ? 0.386 21.233 13.693 1.00 42.03 146 TYR B N 1
ATOM 2331 C CA . TYR B 1 52 ? 0.898 22.479 13.142 1.00 39.76 146 TYR B CA 1
ATOM 2332 C C . TYR B 1 52 ? 0.903 22.352 11.621 1.00 40.72 146 TYR B C 1
ATOM 2333 O O . TYR B 1 52 ? 1.458 21.389 11.061 1.00 38.36 146 TYR B O 1
ATOM 2342 N N . LEU B 1 53 ? 0.278 23.334 10.950 1.00 37.87 147 LEU B N 1
ATOM 2343 C CA . LEU B 1 53 ? 0.240 23.429 9.482 1.00 36.05 147 LEU B CA 1
ATOM 2344 C C . LEU B 1 53 ? 0.868 24.758 9.162 1.00 39.39 147 LEU B C 1
ATOM 2345 O O . LEU B 1 53 ? 0.491 25.770 9.747 1.00 39.83 147 LEU B O 1
ATOM 2350 N N . SER B 1 54 ? 1.926 24.734 8.362 1.00 37.55 148 SER B N 1
ATOM 2351 C CA . SER B 1 54 ? 2.724 25.913 8.007 1.00 38.06 148 SER B CA 1
ATOM 2352 C C . SER B 1 54 ? 2.116 26.795 6.917 1.00 41.96 148 SER B C 1
ATOM 2353 O O . SER B 1 54 ? 2.333 28.007 6.902 1.00 41.38 148 SER B O 1
ATOM 2356 N N . GLY B 1 55 ? 1.441 26.164 5.971 1.00 39.07 149 GLY B N 1
ATOM 2357 C CA . GLY B 1 55 ? 0.917 26.848 4.796 1.00 39.18 149 GLY B CA 1
ATOM 2358 C C . GLY B 1 55 ? 2.027 27.050 3.776 1.00 43.28 149 GLY B C 1
ATOM 2359 O O . GLY B 1 55 ? 1.839 27.735 2.776 1.00 45.27 149 GLY B O 1
ATOM 2360 N N . LYS B 1 56 ? 3.198 26.441 4.034 1.00 39.57 150 LYS B N 1
ATOM 2361 C CA . LYS B 1 56 ? 4.436 26.490 3.251 1.00 38.22 150 LYS B CA 1
ATOM 2362 C C . LYS B 1 56 ? 4.869 25.089 2.769 1.00 40.48 150 LYS B C 1
ATOM 2363 O O . LYS B 1 56 ? 6.063 24.869 2.507 1.00 38.41 150 LYS B O 1
ATOM 2369 N N . GLY B 1 57 ? 3.895 24.160 2.682 1.00 37.20 151 GLY B N 1
ATOM 2370 C CA . GLY B 1 57 ? 4.073 22.810 2.143 1.00 35.29 151 GLY B CA 1
ATOM 2371 C C . GLY B 1 57 ? 4.494 21.726 3.102 1.00 39.30 151 GLY B C 1
ATOM 2372 O O . GLY B 1 57 ? 4.584 20.553 2.713 1.00 38.94 151 GLY B O 1
ATOM 2373 N N . PHE B 1 58 ? 4.737 22.098 4.371 1.00 34.56 152 PHE B N 1
ATOM 2374 C CA . PHE B 1 58 ? 5.128 21.145 5.374 1.00 32.94 152 PHE B CA 1
ATOM 2375 C C . PHE B 1 58 ? 4.235 21.231 6.605 1.00 36.81 152 PHE B C 1
ATOM 2376 O O . PHE B 1 58 ? 3.587 22.254 6.835 1.00 35.73 152 PHE B O 1
ATOM 2384 N N . ALA B 1 59 ? 4.188 20.134 7.380 1.00 33.53 153 ALA B N 1
ATOM 2385 C CA . ALA B 1 59 ? 3.378 20.016 8.594 1.00 33.48 153 ALA B CA 1
ATOM 2386 C C . ALA B 1 59 ? 4.055 19.172 9.677 1.00 34.21 153 ALA B C 1
ATOM 2387 O O . ALA B 1 59 ? 4.935 18.355 9.366 1.00 31.99 153 ALA B O 1
ATOM 2389 N N . PHE B 1 60 ? 3.636 19.405 10.953 1.00 30.32 154 PHE B N 1
ATOM 2390 C CA . PHE B 1 60 ? 3.981 18.643 12.168 1.00 29.22 154 PHE B CA 1
ATOM 2391 C C . PHE B 1 60 ? 2.708 18.167 12.818 1.00 35.81 154 PHE B C 1
ATOM 2392 O O . PHE B 1 60 ? 1.658 18.811 12.676 1.00 36.20 154 PHE B O 1
ATOM 2400 N N . LEU B 1 61 ? 2.814 17.064 13.580 1.00 33.71 155 LEU B N 1
ATOM 2401 C CA . LEU B 1 61 ? 1.729 16.411 14.340 1.00 33.41 155 LEU B CA 1
ATOM 2402 C C . LEU B 1 61 ? 2.338 15.394 15.299 1.00 35.67 155 LEU B C 1
ATOM 2403 O O . LEU B 1 61 ? 3.428 14.880 15.045 1.00 33.83 155 LEU B O 1
ATOM 2408 N N . ARG B 1 62 ?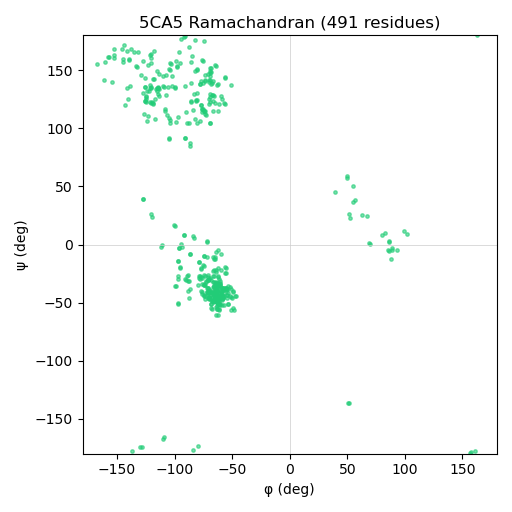 1.633 15.086 16.376 1.00 33.26 156 ARG B N 1
ATOM 2409 C CA . ARG B 1 62 ? 2.107 14.071 17.316 1.00 32.25 156 ARG B CA 1
ATOM 2410 C C . ARG B 1 62 ? 1.078 12.973 17.428 1.00 35.95 156 ARG B C 1
ATOM 2411 O O . ARG B 1 62 ? -0.124 13.258 17.480 1.00 35.84 156 ARG B O 1
ATOM 2419 N N . LEU B 1 63 ? 1.529 11.723 17.435 1.00 33.47 157 LEU B N 1
ATOM 2420 C CA . LEU B 1 63 ? 0.611 10.622 17.731 1.00 34.40 157 LEU B CA 1
ATOM 2421 C C . LEU B 1 63 ? 0.768 10.304 19.215 1.00 35.61 157 LEU B C 1
ATOM 2422 O O . LEU B 1 63 ? 1.703 10.815 19.838 1.00 33.08 157 LEU B O 1
ATOM 2427 N N . ASP B 1 64 ? -0.166 9.532 19.798 1.00 32.90 158 ASP B N 1
ATOM 2428 C CA . ASP B 1 64 ? -0.119 9.220 21.226 1.00 32.10 158 ASP B CA 1
ATOM 2429 C C . ASP B 1 64 ? 1.076 8.373 21.668 1.00 37.28 158 ASP B C 1
ATOM 2430 O O . ASP B 1 64 ? 1.596 8.589 22.770 1.00 36.26 158 ASP B O 1
ATOM 2435 N N . THR B 1 65 ? 1.497 7.396 20.810 1.00 35.17 159 THR B N 1
ATOM 2436 C CA . THR B 1 65 ? 2.625 6.486 21.081 1.00 33.22 159 THR B CA 1
ATOM 2437 C C . THR B 1 65 ? 3.539 6.413 19.859 1.00 36.91 159 THR B C 1
ATOM 2438 O O . THR B 1 65 ? 3.057 6.615 18.735 1.00 36.58 159 THR B O 1
ATOM 2442 N N . ARG B 1 66 ? 4.859 6.122 20.083 1.00 31.65 160 ARG B N 1
ATOM 2443 C CA . ARG B 1 66 ? 5.879 6.003 19.037 1.00 30.79 160 ARG B CA 1
ATOM 2444 C C . ARG B 1 66 ? 5.477 4.923 18.038 1.00 34.72 160 ARG B C 1
ATOM 2445 O O . ARG B 1 66 ? 5.680 5.092 16.833 1.00 33.03 160 ARG B O 1
ATOM 2453 N N . ALA B 1 67 ? 4.869 3.839 18.552 1.00 33.12 161 ALA B N 1
ATOM 2454 C CA . ALA B 1 67 ? 4.359 2.701 17.778 1.00 33.96 161 ALA B CA 1
ATOM 2455 C C . ALA B 1 67 ? 3.222 3.127 16.811 1.00 38.74 161 ALA B C 1
ATOM 2456 O O . ALA B 1 67 ? 3.202 2.653 15.670 1.00 38.15 161 ALA B O 1
ATOM 2458 N N . HIS B 1 68 ? 2.318 4.051 17.249 1.00 36.02 162 HIS B N 1
ATOM 2459 C CA . HIS B 1 68 ? 1.234 4.582 16.404 1.00 37.29 162 HIS B CA 1
ATOM 2460 C C . HIS B 1 68 ? 1.744 5.546 15.334 1.00 41.85 162 HIS B C 1
ATOM 2461 O O . HIS B 1 68 ? 1.171 5.634 14.240 1.00 39.92 162 HIS B O 1
ATOM 2468 N N . ALA B 1 69 ? 2.838 6.267 15.685 1.00 39.94 163 ALA B N 1
ATOM 2469 C CA . ALA B 1 69 ? 3.568 7.240 14.874 1.00 39.10 163 ALA B CA 1
ATOM 2470 C C . ALA B 1 69 ? 4.420 6.551 13.803 1.00 43.29 163 ALA B C 1
ATOM 2471 O O . ALA B 1 69 ? 4.547 7.093 12.689 1.00 43.86 163 ALA B O 1
ATOM 2473 N N . GLU B 1 70 ? 4.979 5.347 14.121 1.00 37.37 164 GLU B N 1
ATOM 2474 C CA . GLU B 1 70 ? 5.757 4.525 13.182 1.00 36.03 164 GLU B CA 1
ATOM 2475 C C . GLU B 1 70 ? 4.814 3.933 12.136 1.00 38.90 164 GLU B C 1
ATOM 2476 O O . GLU B 1 70 ? 5.110 3.958 10.953 1.00 39.46 164 GLU B O 1
ATOM 2482 N N . SER B 1 71 ? 3.649 3.472 12.587 1.00 34.29 165 SER B N 1
ATOM 2483 C CA . SER B 1 71 ? 2.579 2.910 11.793 1.00 33.66 165 SER B CA 1
ATOM 2484 C C . SER B 1 71 ? 2.005 3.963 10.834 1.00 36.37 165 SER B C 1
ATOM 2485 O O . SER B 1 71 ? 1.751 3.644 9.676 1.00 35.92 165 SER B O 1
ATOM 2488 N N . ALA B 1 72 ? 1.815 5.209 11.315 1.00 32.93 166 ALA B N 1
ATOM 2489 C CA . ALA B 1 72 ? 1.311 6.344 10.517 1.00 32.62 166 ALA B CA 1
ATOM 2490 C C . ALA B 1 72 ? 2.307 6.726 9.439 1.00 36.80 166 ALA B C 1
ATOM 2491 O O . ALA B 1 72 ? 1.897 6.940 8.295 1.00 37.77 166 ALA B O 1
ATOM 2493 N N . LYS B 1 73 ? 3.621 6.743 9.793 1.00 32.68 167 LYS B N 1
ATOM 2494 C CA . LYS B 1 73 ? 4.750 7.045 8.912 1.00 32.51 167 LYS B CA 1
ATOM 2495 C C . LYS B 1 73 ? 4.835 6.033 7.765 1.00 39.11 167 LYS B C 1
ATOM 2496 O O . LYS B 1 73 ? 4.910 6.401 6.584 1.00 40.91 167 LYS B O 1
ATOM 2502 N N . GLU B 1 74 ? 4.809 4.764 8.128 1.00 36.06 168 GLU B N 1
ATOM 2503 C CA . GLU B 1 74 ? 4.913 3.629 7.223 1.00 35.36 168 GLU B CA 1
ATOM 2504 C C . GLU B 1 74 ? 3.732 3.511 6.259 1.00 39.20 168 GLU B C 1
ATOM 2505 O O . GLU B 1 74 ? 3.917 3.043 5.131 1.00 37.26 168 GLU B O 1
ATOM 2511 N N . ALA B 1 75 ? 2.518 3.913 6.700 1.00 36.50 169 ALA B N 1
ATOM 2512 C CA . ALA B 1 75 ? 1.319 3.833 5.851 1.00 37.14 169 ALA B CA 1
ATOM 2513 C C . ALA B 1 75 ? 1.076 5.067 4.966 1.00 41.86 169 ALA B C 1
ATOM 2514 O O . ALA B 1 75 ? 0.533 4.921 3.869 1.00 42.20 169 ALA B O 1
ATOM 2516 N N . ILE B 1 76 ? 1.486 6.265 5.441 1.00 37.31 170 ILE B N 1
ATOM 2517 C CA . ILE B 1 76 ? 1.295 7.536 4.757 1.00 36.89 170 ILE B CA 1
ATOM 2518 C C . ILE B 1 76 ? 2.509 8.043 3.937 1.00 41.52 170 ILE B C 1
ATOM 2519 O O . ILE B 1 76 ? 2.279 8.715 2.931 1.00 41.58 170 ILE B O 1
ATOM 2524 N N . ASP B 1 77 ? 3.779 7.722 4.320 1.00 37.62 171 ASP B N 1
ATOM 2525 C CA . ASP B 1 77 ? 4.928 8.186 3.525 1.00 37.53 171 ASP B CA 1
ATOM 2526 C C . ASP B 1 77 ? 4.864 7.665 2.087 1.00 41.98 171 ASP B C 1
ATOM 2527 O O . ASP B 1 77 ? 4.698 6.452 1.875 1.00 39.59 171 ASP B O 1
ATOM 2532 N N . GLY B 1 78 ? 4.975 8.600 1.134 1.00 40.19 172 GLY B N 1
ATOM 2533 C CA . GLY B 1 78 ? 4.910 8.345 -0.303 1.00 40.08 172 GLY B CA 1
ATOM 2534 C C . GLY B 1 78 ? 3.513 8.392 -0.914 1.00 43.63 172 GLY B C 1
ATOM 2535 O O . GLY B 1 78 ? 3.381 8.246 -2.134 1.00 43.52 172 GLY B O 1
ATOM 2536 N N . ARG B 1 79 ? 2.447 8.572 -0.082 1.00 39.23 173 ARG B N 1
ATOM 2537 C CA . ARG B 1 79 ? 1.054 8.616 -0.553 1.00 39.22 173 ARG B CA 1
ATOM 2538 C C . ARG B 1 79 ? 0.751 9.885 -1.347 1.00 44.53 173 ARG B C 1
ATOM 2539 O O . ARG B 1 79 ? 1.258 10.959 -1.014 1.00 43.92 173 ARG B O 1
ATOM 2547 N N . ILE B 1 80 ? -0.058 9.743 -2.419 1.00 42.60 174 ILE B N 1
ATOM 2548 C CA . ILE B 1 80 ? -0.476 10.845 -3.285 1.00 43.49 174 ILE B CA 1
ATOM 2549 C C . ILE B 1 80 ? -1.755 11.507 -2.702 1.00 50.26 174 ILE B C 1
ATOM 2550 O O . ILE B 1 80 ? -2.858 10.946 -2.769 1.00 51.32 174 ILE B O 1
ATOM 2555 N N . ILE B 1 81 ? -1.574 12.687 -2.093 1.00 46.66 175 ILE B N 1
ATOM 2556 C CA . ILE B 1 81 ? -2.655 13.458 -1.470 1.00 46.44 175 ILE B CA 1
ATOM 2557 C C . ILE B 1 81 ? -2.933 14.681 -2.335 1.00 51.38 175 ILE B C 1
ATOM 2558 O O . ILE B 1 81 ? -2.034 15.507 -2.533 1.00 50.35 175 ILE B O 1
ATOM 2563 N N . HIS B 1 82 ? -4.157 14.737 -2.927 1.00 49.71 176 HIS B N 1
ATOM 2564 C CA . HIS B 1 82 ? -4.648 15.796 -3.831 1.00 50.29 176 HIS B CA 1
ATOM 2565 C C . HIS B 1 82 ? -3.705 16.127 -5.021 1.00 53.88 176 HIS B C 1
ATOM 2566 O O . HIS B 1 82 ? -3.766 17.239 -5.567 1.00 55.41 176 HIS B O 1
ATOM 2573 N N . GLY B 1 83 ? -2.889 15.141 -5.426 1.00 46.70 177 GLY B N 1
ATOM 2574 C CA . GLY B 1 83 ? -1.933 15.268 -6.520 1.00 45.40 177 GLY B CA 1
ATOM 2575 C C . GLY B 1 83 ? -0.491 15.543 -6.121 1.00 47.29 177 GLY B C 1
ATOM 2576 O O . GLY B 1 83 ? 0.341 15.876 -6.979 1.00 45.95 177 GLY B O 1
ATOM 2577 N N . ARG B 1 84 ? -0.177 15.412 -4.812 1.00 42.57 178 ARG B N 1
ATOM 2578 C CA . ARG B 1 84 ? 1.169 15.658 -4.300 1.00 40.38 178 ARG B CA 1
ATOM 2579 C C . ARG B 1 84 ? 1.642 14.498 -3.504 1.00 41.28 178 ARG B C 1
ATOM 2580 O O . ARG B 1 84 ? 0.949 14.041 -2.592 1.00 37.29 178 ARG B O 1
ATOM 2588 N N . GLN B 1 85 ? 2.866 14.047 -3.822 1.00 39.60 179 GLN B N 1
ATOM 2589 C CA . GLN B 1 85 ? 3.516 12.987 -3.083 1.00 37.70 179 GLN B CA 1
ATOM 2590 C C . GLN B 1 85 ? 4.027 13.533 -1.798 1.00 38.22 179 GLN B C 1
ATOM 2591 O O . GLN B 1 85 ? 4.932 14.362 -1.772 1.00 36.41 179 GLN B O 1
ATOM 2597 N N . VAL B 1 86 ? 3.439 13.046 -0.729 1.00 34.60 180 VAL B N 1
ATOM 2598 C CA . VAL B 1 86 ? 3.812 13.437 0.606 1.00 34.17 180 VAL B CA 1
ATOM 2599 C C . VAL B 1 86 ? 4.969 12.613 1.131 1.00 38.69 180 VAL B C 1
ATOM 2600 O O . VAL B 1 86 ? 5.222 11.489 0.665 1.00 38.30 180 VAL B O 1
ATOM 2604 N N . ARG B 1 87 ? 5.678 13.187 2.100 1.00 35.11 181 ARG B N 1
ATOM 2605 C CA . ARG B 1 87 ? 6.795 12.531 2.769 1.00 33.59 181 ARG B CA 1
ATOM 2606 C C . ARG B 1 87 ? 6.493 12.557 4.266 1.00 36.51 181 ARG B C 1
ATOM 2607 O O . ARG B 1 87 ? 6.224 13.631 4.800 1.00 38.73 181 ARG B O 1
ATOM 2615 N N . VAL B 1 88 ? 6.457 11.393 4.929 1.00 30.46 182 VAL B N 1
ATOM 2616 C CA . VAL B 1 88 ? 6.217 11.306 6.386 1.00 28.94 182 VAL B CA 1
ATOM 2617 C C . VAL B 1 88 ? 7.486 10.691 7.005 1.00 35.55 182 VAL B C 1
ATOM 2618 O O . VAL B 1 88 ? 7.986 9.675 6.532 1.00 36.69 182 VAL B O 1
ATOM 2622 N N . ARG B 1 89 ? 8.052 11.382 7.970 1.00 32.82 183 ARG B N 1
ATOM 2623 C CA . ARG B 1 89 ? 9.312 11.050 8.618 1.00 32.64 183 ARG B CA 1
ATOM 2624 C C . ARG B 1 89 ? 9.186 11.463 10.101 1.00 40.17 183 ARG B C 1
ATOM 2625 O O . ARG B 1 89 ? 8.294 12.244 10.446 1.00 40.01 183 ARG B O 1
ATOM 2633 N N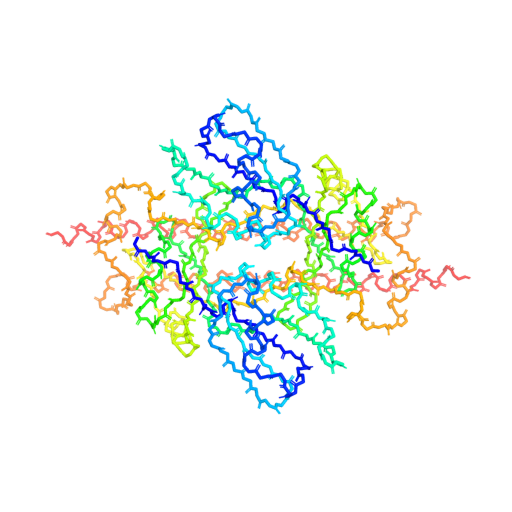 . PHE B 1 90 ? 10.032 10.892 10.983 1.00 37.40 184 PHE B N 1
ATOM 2634 C CA . PHE B 1 90 ? 10.034 11.267 12.384 1.00 36.06 184 PHE B CA 1
ATOM 2635 C C . PHE B 1 90 ? 10.818 12.545 12.482 1.00 40.82 184 PHE B C 1
ATOM 2636 O O . PHE B 1 90 ? 11.923 12.622 11.940 1.00 40.47 184 PHE B O 1
ATOM 2644 N N . ALA B 1 91 ? 10.231 13.554 13.176 1.00 36.85 185 ALA B N 1
ATOM 2645 C CA . ALA B 1 91 ? 10.858 14.831 13.435 1.00 36.94 185 ALA B CA 1
ATOM 2646 C C . ALA B 1 91 ? 11.988 14.580 14.399 1.00 44.82 185 ALA B C 1
ATOM 2647 O O . ALA B 1 91 ? 11.890 13.668 15.226 1.00 45.00 185 ALA B O 1
ATOM 2649 N N . VAL B 1 92 ? 13.069 15.374 14.292 1.00 43.87 186 VAL B N 1
ATOM 2650 C CA . VAL B 1 92 ? 14.247 15.252 15.157 1.00 44.30 186 VAL B CA 1
ATOM 2651 C C . VAL B 1 92 ? 13.905 15.692 16.582 1.00 44.67 186 VAL B C 1
ATOM 2652 O O . VAL B 1 92 ? 13.374 16.791 16.786 1.00 43.34 186 VAL B O 1
ATOM 2656 N N . HIS B 1 93 ? 14.198 14.817 17.560 1.00 41.36 187 HIS B N 1
ATOM 2657 C CA . HIS B 1 93 ? 13.938 15.063 18.987 1.00 40.93 187 HIS B CA 1
ATOM 2658 C C . HIS B 1 93 ? 14.751 16.243 19.539 1.00 40.95 187 HIS B C 1
ATOM 2659 O O . HIS B 1 93 ? 14.156 17.213 19.998 1.00 40.19 187 HIS B O 1
ATOM 2666 N N . GLY B 1 94 ? 16.080 16.148 19.477 1.00 35.94 188 GLY B N 1
ATOM 2667 C CA . GLY B 1 94 ? 17.001 17.185 19.926 1.00 36.10 188 GLY B CA 1
ATOM 2668 C C . GLY B 1 94 ? 17.096 17.463 21.418 1.00 43.09 188 GLY B C 1
ATOM 2669 O O . GLY B 1 94 ? 17.855 18.349 21.824 1.00 44.38 188 GLY B O 1
ATOM 2670 N N . ALA B 1 95 ? 16.350 16.720 22.257 1.00 40.23 189 ALA B N 1
ATOM 2671 C CA . ALA B 1 95 ? 16.361 16.876 23.719 1.00 39.95 189 ALA B CA 1
ATOM 2672 C C . ALA B 1 95 ? 16.625 15.509 24.426 1.00 42.25 189 ALA B C 1
ATOM 2673 O O . ALA B 1 95 ? 16.068 15.265 25.492 1.00 43.83 189 ALA B O 1
ATOM 2675 N N . ALA B 1 96 ? 17.530 14.676 23.848 1.00 34.64 190 ALA B N 1
ATOM 2676 C CA . ALA B 1 96 ? 17.915 13.341 24.314 1.00 32.68 190 ALA B CA 1
ATOM 2677 C C . ALA B 1 96 ? 19.396 13.181 24.790 1.00 35.46 190 ALA B C 1
ATOM 2678 O O . ALA B 1 96 ? 20.332 13.647 24.136 1.00 32.42 190 ALA B O 1
ATOM 2680 N N . ILE B 1 97 ? 19.572 12.498 25.951 1.00 35.04 191 ILE B N 1
ATOM 2681 C CA . ILE B 1 97 ? 20.853 12.277 26.629 1.00 35.61 191 ILE B CA 1
ATOM 2682 C C . ILE B 1 97 ? 21.204 10.800 26.722 1.00 39.75 191 ILE B C 1
ATOM 2683 O O . ILE B 1 97 ? 20.329 9.968 26.976 1.00 39.15 191 ILE B O 1
ATOM 2688 N N . ARG B 1 98 ? 22.517 10.493 26.558 1.00 37.29 192 ARG B N 1
ATOM 2689 C CA . ARG B 1 98 ? 23.113 9.173 26.761 1.00 36.76 192 ARG B CA 1
ATOM 2690 C C . ARG B 1 98 ? 23.843 9.257 28.099 1.00 41.16 192 ARG B C 1
ATOM 2691 O O . ARG B 1 98 ? 24.882 9.928 28.222 1.00 41.00 192 ARG B O 1
ATOM 2699 N N . VAL B 1 99 ? 23.221 8.645 29.106 1.00 37.23 193 VAL B N 1
ATOM 2700 C CA . VAL B 1 99 ? 23.705 8.504 30.466 1.00 37.28 193 VAL B CA 1
ATOM 2701 C C . VAL B 1 99 ? 24.596 7.241 30.486 1.00 39.17 193 VAL B C 1
ATOM 2702 O O . VAL B 1 99 ? 24.283 6.226 29.838 1.00 35.69 193 VAL B O 1
ATOM 2706 N N . LYS B 1 100 ? 25.724 7.344 31.200 1.00 35.36 194 LYS B N 1
ATOM 2707 C CA . LYS B 1 100 ? 26.732 6.296 31.301 1.00 35.05 194 LYS B CA 1
ATOM 2708 C C . LYS B 1 100 ? 27.223 6.324 32.747 1.00 38.32 194 LYS B C 1
ATOM 2709 O O . LYS B 1 100 ? 26.869 7.250 33.480 1.00 35.25 194 LYS B O 1
ATOM 2715 N N . GLU B 1 101 ? 27.966 5.277 33.184 1.00 36.23 195 GLU B N 1
ATOM 2716 C CA . GLU B 1 101 ? 28.466 5.110 34.555 1.00 36.60 195 GLU B CA 1
ATOM 2717 C C . GLU B 1 101 ? 27.329 4.981 35.561 1.00 40.00 195 GLU B C 1
ATOM 2718 O O . GLU B 1 101 ? 27.497 5.314 36.735 1.00 40.80 195 GLU B O 1
ATOM 2724 N N . LEU B 1 102 ? 26.151 4.520 35.089 1.00 35.11 196 LEU B N 1
ATOM 2725 C CA . LEU B 1 102 ? 24.983 4.294 35.939 1.00 33.48 196 LEU B CA 1
ATOM 2726 C C . LEU B 1 102 ? 25.273 3.090 36.838 1.00 39.58 196 LEU B C 1
ATOM 2727 O O . LEU B 1 102 ? 25.893 2.126 36.390 1.00 38.61 196 LEU B O 1
ATOM 2732 N N . SER B 1 103 ? 24.859 3.164 38.110 1.00 39.81 197 SER B N 1
ATOM 2733 C CA . SER B 1 103 ? 25.010 2.091 39.095 1.00 40.37 197 SER B CA 1
ATOM 2734 C C . SER B 1 103 ? 23.990 0.963 38.758 1.00 45.43 197 SER B C 1
ATOM 2735 O O . SER B 1 103 ? 22.884 1.272 38.283 1.00 43.98 197 SER B O 1
ATOM 2738 N N . PRO B 1 104 ? 24.335 -0.340 38.989 1.00 43.69 198 PRO B N 1
ATOM 2739 C CA . PRO B 1 104 ? 23.390 -1.435 38.667 1.00 42.54 198 PRO B CA 1
ATOM 2740 C C . PRO B 1 104 ? 22.060 -1.430 39.439 1.00 45.29 198 PRO B C 1
ATOM 2741 O O . PRO B 1 104 ? 21.184 -2.265 39.165 1.00 45.67 198 PRO B O 1
ATOM 2745 N N . THR B 1 105 ? 21.926 -0.486 40.396 1.00 38.92 199 THR B N 1
ATOM 2746 C CA . THR B 1 105 ? 20.791 -0.275 41.293 1.00 38.28 199 THR B CA 1
ATOM 2747 C C . THR B 1 105 ? 20.033 1.032 41.006 1.00 41.53 199 THR B C 1
ATOM 2748 O O . THR B 1 105 ? 19.035 1.339 41.667 1.00 42.26 199 THR B O 1
ATOM 2752 N N . VAL B 1 106 ? 20.510 1.807 40.028 1.00 35.97 200 VAL B N 1
ATOM 2753 C CA . VAL B 1 106 ? 19.836 3.016 39.635 1.00 35.76 200 VAL B CA 1
ATOM 2754 C C . VAL B 1 106 ? 18.678 2.587 38.709 1.00 40.25 200 VAL B C 1
ATOM 2755 O O . VAL B 1 106 ? 18.908 2.246 37.553 1.00 41.36 200 VAL B O 1
ATOM 2759 N N . SER B 1 107 ? 17.448 2.609 39.208 1.00 35.42 201 SER B N 1
ATOM 2760 C CA . SER B 1 107 ? 16.308 2.248 38.383 1.00 35.20 201 SER B CA 1
ATOM 2761 C C . SER B 1 107 ? 15.919 3.332 37.359 1.00 40.77 201 SER B C 1
ATOM 2762 O O . SER B 1 107 ? 16.477 4.441 37.347 1.00 40.12 201 SER B O 1
ATOM 2765 N N . ASN B 1 108 ? 14.930 2.982 36.506 1.00 37.70 202 ASN B N 1
ATOM 2766 C CA . ASN B 1 108 ? 14.291 3.855 35.515 1.00 37.00 202 ASN B CA 1
ATOM 2767 C C . ASN B 1 108 ? 13.680 5.062 36.224 1.00 39.42 202 ASN B C 1
ATOM 2768 O O . ASN B 1 108 ? 13.863 6.191 35.792 1.00 39.90 202 ASN B O 1
ATOM 2773 N N . GLU B 1 109 ? 12.988 4.802 37.344 1.00 35.71 203 GLU B N 1
ATOM 2774 C CA . GLU B 1 109 ? 12.287 5.766 38.191 1.00 34.48 203 GLU B CA 1
ATOM 2775 C C . GLU B 1 109 ? 13.231 6.726 38.895 1.00 36.79 203 GLU B C 1
ATOM 2776 O O . GLU B 1 109 ? 12.953 7.921 38.935 1.00 35.28 203 GLU B O 1
ATOM 2782 N N . MET B 1 110 ? 14.358 6.206 39.421 1.00 35.83 204 MET B N 1
ATOM 2783 C CA . MET B 1 110 ? 15.446 6.946 40.078 1.00 36.72 204 MET B CA 1
ATOM 2784 C C . MET B 1 110 ? 16.030 7.971 39.085 1.00 41.41 204 MET B C 1
ATOM 2785 O O . MET B 1 110 ? 16.182 9.146 39.421 1.00 42.24 204 MET B O 1
ATOM 2790 N N . LEU B 1 111 ? 16.315 7.511 37.857 1.00 36.80 205 LEU B N 1
ATOM 2791 C CA . LEU B 1 111 ? 16.832 8.297 36.744 1.00 37.42 205 LEU B CA 1
ATOM 2792 C C . LEU B 1 111 ? 15.810 9.347 36.317 1.00 41.36 205 LEU B C 1
ATOM 2793 O O . LEU B 1 111 ? 16.207 10.480 36.006 1.00 42.61 205 LEU B O 1
ATOM 2798 N N . TYR B 1 112 ? 14.498 8.992 36.332 1.00 35.06 206 TYR B N 1
ATOM 2799 C CA . TYR B 1 112 ? 13.423 9.924 35.976 1.00 34.21 206 TYR B CA 1
ATOM 2800 C C . TYR B 1 112 ? 13.345 11.132 36.892 1.00 38.45 206 TYR B C 1
ATOM 2801 O O . TYR B 1 112 ? 13.347 12.253 36.389 1.00 40.04 206 TYR B O 1
ATOM 2810 N N . HIS B 1 113 ? 13.211 10.915 38.207 1.00 34.29 207 HIS B N 1
ATOM 2811 C CA . HIS B 1 113 ? 13.055 11.971 39.213 1.00 34.41 207 HIS B CA 1
ATOM 2812 C C . HIS B 1 113 ? 14.326 12.768 39.409 1.00 40.59 207 HIS B C 1
ATOM 2813 O O . HIS B 1 113 ? 14.240 13.941 39.764 1.00 39.93 207 HIS B O 1
ATOM 2820 N N . ALA B 1 114 ? 15.508 12.133 39.204 1.00 38.17 208 ALA B N 1
ATOM 2821 C CA . ALA B 1 114 ? 16.818 12.785 39.311 1.00 37.33 208 ALA B CA 1
ATOM 2822 C C . ALA B 1 114 ? 16.963 13.860 38.224 1.00 39.10 208 ALA B C 1
ATOM 2823 O O . ALA B 1 114 ? 17.296 14.997 38.532 1.00 41.69 208 ALA B O 1
ATOM 2825 N N . PHE B 1 115 ? 16.655 13.520 36.968 1.00 33.22 209 PHE B N 1
ATOM 2826 C CA . PHE B 1 115 ? 16.652 14.447 35.825 1.00 30.59 209 PHE B CA 1
ATOM 2827 C C . PHE B 1 115 ? 15.397 15.300 35.797 1.00 33.59 209 PHE B C 1
ATOM 2828 O O . PHE B 1 115 ? 15.402 16.333 35.148 1.00 34.66 209 PHE B O 1
ATOM 2836 N N . SER B 1 116 ? 14.341 14.936 36.553 1.00 33.76 210 SER B N 1
ATOM 2837 C CA . SER B 1 116 ? 13.159 15.824 36.702 1.00 35.68 210 SER B CA 1
ATOM 2838 C C . SER B 1 116 ? 13.478 17.146 37.440 1.00 45.25 210 SER B C 1
ATOM 2839 O O . SER B 1 116 ? 12.676 18.087 37.369 1.00 46.16 210 SER B O 1
ATOM 2842 N N . HIS B 1 117 ? 14.684 17.235 38.075 1.00 44.85 211 HIS B N 1
ATOM 2843 C CA . HIS B 1 117 ? 15.207 18.439 38.713 1.00 46.67 211 HIS B CA 1
ATOM 2844 C C . HIS B 1 117 ? 15.496 19.498 37.657 1.00 49.59 211 HIS B C 1
ATOM 2845 O O . HIS B 1 117 ? 15.243 20.687 37.896 1.00 50.15 211 HIS B O 1
ATOM 2852 N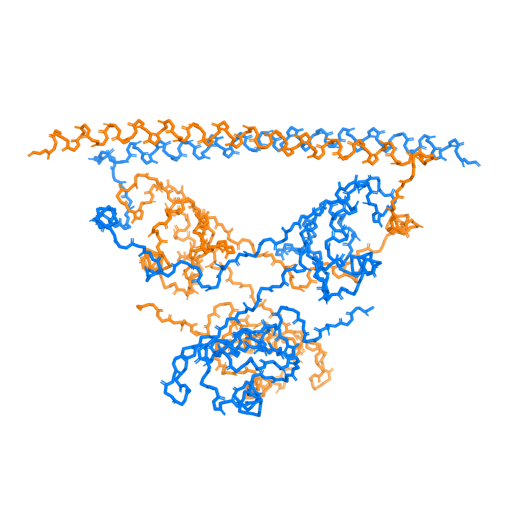 N . PHE B 1 118 ? 16.058 19.064 36.503 1.00 45.20 212 PHE B N 1
ATOM 2853 C CA . PHE B 1 118 ? 16.460 19.918 35.379 1.00 44.66 212 PHE B CA 1
ATOM 2854 C C . PHE B 1 118 ? 15.323 20.406 34.499 1.00 46.60 212 PHE B C 1
ATOM 2855 O O . PHE B 1 118 ? 15.486 21.398 33.784 1.00 48.46 212 PHE B O 1
ATOM 2863 N N . GLY B 1 119 ? 14.197 19.716 34.551 1.00 39.07 213 GLY B N 1
ATOM 2864 C CA . GLY B 1 119 ? 13.027 20.064 33.759 1.00 37.59 213 GLY B CA 1
ATOM 2865 C C . GLY B 1 119 ? 12.129 18.877 33.552 1.00 38.56 213 GLY B C 1
ATOM 2866 O O . GLY B 1 119 ? 12.411 17.793 34.078 1.00 39.18 213 GLY B O 1
ATOM 2867 N N . ASP B 1 120 ? 11.032 19.071 32.825 1.00 34.37 214 ASP B N 1
ATOM 2868 C CA . ASP B 1 120 ? 10.092 17.985 32.525 1.00 34.91 214 ASP B CA 1
ATOM 2869 C C . ASP B 1 120 ? 10.743 16.982 31.568 1.00 38.06 214 ASP B C 1
ATOM 2870 O O . ASP B 1 120 ? 11.226 17.362 30.485 1.00 38.11 214 ASP B O 1
ATOM 2875 N N . VAL B 1 121 ? 10.794 15.704 32.034 1.00 32.95 215 VAL B N 1
ATOM 2876 C CA . VAL B 1 121 ? 11.362 14.513 31.399 1.00 31.57 215 VAL B CA 1
ATOM 2877 C C . VAL B 1 121 ? 10.203 13.723 30.784 1.00 36.01 215 VAL B C 1
ATOM 2878 O O . VAL B 1 121 ? 9.157 13.592 31.421 1.00 36.36 215 VAL B O 1
ATOM 2882 N N . GLU B 1 122 ? 10.384 13.236 29.539 1.00 32.25 216 GLU B N 1
ATOM 2883 C CA . GLU B 1 122 ? 9.418 12.452 28.768 1.00 32.78 216 GLU B CA 1
ATOM 2884 C C . GLU B 1 122 ? 9.592 10.964 29.069 1.00 39.99 216 GLU B C 1
ATOM 2885 O O . GLU B 1 122 ? 8.616 10.204 29.184 1.00 42.32 216 GLU B O 1
ATOM 2891 N N . ARG B 1 123 ? 10.863 10.553 29.176 1.00 33.90 217 ARG B N 1
ATOM 2892 C CA . ARG B 1 123 ? 11.267 9.192 29.363 1.00 32.26 217 ARG B CA 1
ATOM 2893 C C . ARG B 1 123 ? 12.697 9.135 29.889 1.00 34.71 217 ARG B C 1
ATOM 2894 O O . ARG B 1 123 ? 13.583 9.889 29.473 1.00 31.17 217 ARG B O 1
ATOM 2902 N N . ALA B 1 124 ? 12.896 8.176 30.795 1.00 33.22 218 ALA B N 1
ATOM 2903 C CA . ALA B 1 124 ? 14.126 7.825 31.483 1.00 32.44 218 ALA B CA 1
ATOM 2904 C C . ALA B 1 124 ? 14.136 6.324 31.615 1.00 35.89 218 ALA B C 1
ATOM 2905 O O . ALA B 1 124 ? 13.232 5.700 32.187 1.00 37.10 218 ALA B O 1
ATOM 2907 N N . VAL B 1 125 ? 15.151 5.735 31.038 1.00 30.48 219 VAL B N 1
ATOM 2908 C CA . VAL B 1 125 ? 15.288 4.292 31.037 1.00 28.96 219 VAL B CA 1
ATOM 2909 C C . VAL B 1 125 ? 16.755 3.898 31.281 1.00 33.32 219 VAL B C 1
ATOM 2910 O O . VAL B 1 125 ? 17.675 4.541 30.735 1.00 31.43 219 VAL B O 1
ATOM 2914 N N . HIS B 1 126 ? 16.952 2.869 32.151 1.00 29.57 220 HIS B N 1
ATOM 2915 C CA . HIS B 1 126 ? 18.251 2.254 32.403 1.00 29.68 220 HIS B CA 1
ATOM 2916 C C . HIS B 1 126 ? 18.221 1.014 31.525 1.00 32.65 220 HIS B C 1
ATOM 2917 O O . HIS B 1 126 ? 17.501 0.087 31.839 1.00 32.35 220 HIS B O 1
ATOM 2924 N N . ILE B 1 127 ? 18.949 1.014 30.406 1.00 31.39 221 ILE B N 1
ATOM 2925 C CA . ILE B 1 127 ? 19.014 -0.102 29.437 1.00 29.52 221 ILE B CA 1
ATOM 2926 C C . ILE B 1 127 ? 19.587 -1.366 30.096 1.00 35.29 221 ILE B C 1
ATOM 2927 O O . ILE B 1 127 ? 20.522 -1.296 30.931 1.00 33.28 221 ILE B O 1
ATOM 2932 N N . VAL B 1 128 ? 18.950 -2.521 29.771 1.00 33.14 222 VAL B N 1
ATOM 2933 C CA . VAL B 1 128 ? 19.357 -3.854 30.230 1.00 33.05 222 VAL B CA 1
ATOM 2934 C C . VAL B 1 128 ? 19.673 -4.755 29.023 1.00 41.19 222 VAL B C 1
ATOM 2935 O O . VAL B 1 128 ? 19.224 -4.471 27.895 1.00 40.03 222 VAL B O 1
ATOM 2939 N N . ASP B 1 129 ? 20.502 -5.799 29.243 1.00 39.92 223 ASP B N 1
ATOM 2940 C CA . ASP B 1 129 ? 20.861 -6.762 28.201 1.00 39.87 223 ASP B CA 1
ATOM 2941 C C . ASP B 1 129 ? 19.729 -7.796 28.022 1.00 46.23 223 ASP B C 1
ATOM 2942 O O . ASP B 1 129 ? 18.657 -7.629 28.625 1.00 43.80 223 ASP B O 1
ATOM 2947 N N . GLU B 1 130 ? 19.949 -8.845 27.182 1.00 47.17 224 GLU B N 1
ATOM 2948 C CA . GLU B 1 130 ? 18.960 -9.905 26.923 1.00 48.86 224 GLU B CA 1
ATOM 2949 C C . GLU B 1 130 ? 18.644 -10.628 28.233 1.00 55.47 224 GLU B C 1
ATOM 2950 O O . GLU B 1 130 ? 17.470 -10.888 28.541 1.00 55.64 224 GLU B O 1
ATOM 2956 N N . LYS B 1 131 ? 19.705 -10.893 29.024 1.00 52.77 225 LYS B N 1
ATOM 2957 C CA . LYS B 1 131 ? 19.648 -11.532 30.346 1.00 52.56 225 LYS B CA 1
ATOM 2958 C C . LYS B 1 131 ? 18.906 -10.674 31.402 1.00 53.12 225 LYS B C 1
ATOM 2959 O O . LYS B 1 131 ? 18.619 -11.168 32.499 1.00 53.24 225 LYS B O 1
ATOM 2965 N N . GLY B 1 132 ? 18.616 -9.413 31.062 1.00 46.85 226 GLY B N 1
ATOM 2966 C CA . GLY B 1 132 ? 17.916 -8.473 31.938 1.00 44.66 226 GLY B CA 1
ATOM 2967 C C . GLY B 1 132 ? 18.786 -7.696 32.899 1.00 44.17 226 GLY B C 1
ATOM 2968 O O . GLY B 1 132 ? 18.266 -6.883 33.662 1.00 42.98 226 GLY B O 1
ATOM 2969 N N . ARG B 1 133 ? 20.123 -7.894 32.846 1.00 39.32 227 ARG B N 1
ATOM 2970 C CA . ARG B 1 133 ? 21.085 -7.179 33.699 1.00 38.03 227 ARG B CA 1
ATOM 2971 C C . ARG B 1 133 ? 21.324 -5.738 33.269 1.00 42.34 227 ARG B C 1
ATOM 2972 O O . ARG B 1 133 ? 21.490 -5.475 32.069 1.00 41.77 227 ARG B O 1
ATOM 2980 N N . PRO B 1 134 ? 21.415 -4.794 34.241 1.00 40.18 228 PRO B N 1
ATOM 2981 C CA . PRO B 1 134 ? 21.723 -3.397 33.893 1.00 39.33 228 PRO B CA 1
ATOM 2982 C C . PRO B 1 134 ? 23.036 -3.272 33.113 1.00 42.36 228 PRO B C 1
ATOM 2983 O O . PRO B 1 134 ? 23.982 -4.044 33.337 1.00 42.59 228 PRO B O 1
ATOM 2987 N N . THR B 1 135 ? 23.066 -2.324 32.159 1.00 36.70 229 THR B N 1
ATOM 2988 C CA . THR B 1 135 ? 24.212 -2.110 31.274 1.00 34.80 229 THR B CA 1
ATOM 2989 C C . THR B 1 135 ? 25.128 -0.993 31.747 1.00 35.93 229 THR B C 1
ATOM 2990 O O . THR B 1 135 ? 26.252 -0.894 31.268 1.00 34.65 229 THR B O 1
ATOM 2994 N N . GLY B 1 136 ? 24.644 -0.175 32.689 1.00 32.84 230 GLY B N 1
ATOM 2995 C CA . GLY B 1 136 ? 25.355 0.999 33.192 1.00 32.77 230 GLY B CA 1
ATOM 2996 C C . GLY B 1 136 ? 25.101 2.205 32.292 1.00 37.27 230 GLY B C 1
ATOM 2997 O O . GLY B 1 136 ? 25.541 3.312 32.583 1.00 36.19 230 GLY B O 1
ATOM 2998 N N . GLU B 1 137 ? 24.393 1.980 31.180 1.00 34.72 231 GLU B N 1
ATOM 2999 C CA . GLU B 1 137 ? 23.994 2.978 30.210 1.00 35.87 231 GLU B CA 1
ATOM 3000 C C . GLU B 1 137 ? 22.486 3.237 30.317 1.00 39.60 231 GLU B C 1
ATOM 3001 O O . GLU B 1 137 ? 21.697 2.323 30.554 1.00 39.07 231 GLU B O 1
ATOM 3007 N N . GLY B 1 138 ? 22.098 4.476 30.081 1.00 35.48 232 GLY B N 1
ATOM 3008 C CA . GLY B 1 138 ? 20.695 4.864 30.111 1.00 34.48 232 GLY B CA 1
ATOM 3009 C C . GLY B 1 138 ? 20.342 5.931 29.102 1.00 34.42 232 GLY B C 1
ATOM 3010 O O . GLY B 1 138 ? 21.239 6.545 28.517 1.00 31.56 232 GLY B O 1
ATOM 3011 N N . ILE B 1 139 ? 19.021 6.164 28.906 1.00 31.27 233 ILE B N 1
ATOM 3012 C CA . ILE B 1 139 ? 18.481 7.201 27.998 1.00 30.68 233 ILE B CA 1
ATOM 3013 C C . ILE B 1 139 ? 17.598 8.134 28.792 1.00 33.51 233 ILE B C 1
ATOM 3014 O O . ILE B 1 139 ? 16.737 7.669 29.528 1.00 32.88 233 ILE B O 1
ATOM 3019 N N . VAL B 1 140 ? 17.795 9.463 28.612 1.00 29.16 234 VAL B N 1
ATOM 3020 C CA . VAL B 1 140 ? 16.979 10.521 29.208 1.00 27.54 234 VAL B CA 1
ATOM 3021 C C . VAL B 1 140 ? 16.462 11.463 28.081 1.00 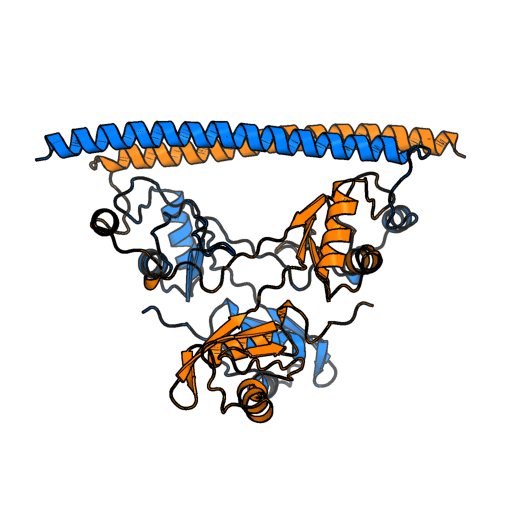30.26 234 VAL B C 1
ATOM 3022 O O . VAL B 1 140 ? 17.247 11.965 27.262 1.00 27.45 234 VAL B O 1
ATOM 3026 N N . GLU B 1 141 ? 15.123 11.621 28.003 1.00 26.50 235 GLU B N 1
ATOM 3027 C CA . GLU B 1 141 ? 14.479 12.482 27.011 1.00 27.14 235 GLU B CA 1
ATOM 3028 C C . GLU B 1 141 ? 13.673 13.553 27.731 1.00 33.08 235 GLU B C 1
ATOM 3029 O O . GLU B 1 141 ? 12.823 13.238 28.566 1.00 34.78 235 GLU B O 1
ATOM 3035 N N . PHE B 1 142 ? 13.995 14.816 27.463 1.00 28.43 236 PHE B N 1
ATOM 3036 C CA . PHE B 1 142 ? 13.315 15.952 28.073 1.00 28.39 236 PHE B CA 1
ATOM 3037 C C . PHE B 1 142 ? 12.257 16.483 27.108 1.00 36.32 236 PHE B C 1
ATOM 3038 O O . PHE B 1 142 ? 12.431 16.364 25.895 1.00 35.97 236 PHE B O 1
ATOM 3046 N N . GLU B 1 143 ? 11.195 17.108 27.637 1.00 35.42 237 GLU B N 1
ATOM 3047 C CA . GLU B 1 143 ? 10.150 17.738 26.820 1.00 36.34 237 GLU B CA 1
ATOM 3048 C C . GLU B 1 143 ? 10.760 18.939 26.063 1.00 41.02 237 GLU B C 1
ATOM 3049 O O . GLU B 1 143 ? 10.423 19.187 24.901 1.00 40.27 237 GLU B O 1
ATOM 3055 N N . ARG B 1 144 ? 11.684 19.652 26.747 1.00 37.07 238 ARG B N 1
ATOM 3056 C CA . ARG B 1 144 ? 12.338 20.842 26.248 1.00 36.32 238 ARG B CA 1
ATOM 3057 C C . ARG B 1 144 ? 13.856 20.765 26.155 1.00 40.58 238 ARG B C 1
ATOM 3058 O O . ARG B 1 144 ? 14.549 20.278 27.051 1.00 37.91 238 ARG B O 1
ATOM 3066 N N . LYS B 1 145 ? 14.339 21.231 25.008 1.00 41.19 239 LYS B N 1
ATOM 3067 C CA . LYS B 1 145 ? 15.733 21.267 24.570 1.00 43.04 239 LYS B CA 1
ATOM 3068 C C . LYS B 1 145 ? 16.662 22.115 25.479 1.00 49.08 239 LYS B C 1
ATOM 3069 O O . LYS B 1 145 ? 17.691 21.579 25.880 1.00 50.68 239 LYS B O 1
ATOM 3075 N N . PRO B 1 146 ? 16.376 23.382 25.873 1.00 45.11 240 PRO B N 1
ATOM 3076 C CA . PRO B 1 146 ? 17.311 24.066 26.799 1.00 44.32 240 PRO B CA 1
ATOM 3077 C C . PRO B 1 146 ? 17.480 23.352 28.164 1.00 44.81 240 PRO B C 1
ATOM 3078 O O . PRO B 1 146 ? 18.586 23.326 28.695 1.00 44.55 240 PRO B O 1
ATOM 3082 N N . ASN B 1 147 ? 16.409 22.730 28.699 1.00 38.23 241 ASN B N 1
ATOM 3083 C CA . ASN B 1 147 ? 16.452 21.988 29.968 1.00 36.83 241 ASN B CA 1
ATOM 3084 C C . ASN B 1 147 ? 17.466 20.836 29.861 1.00 38.35 241 ASN B C 1
ATOM 3085 O O . ASN B 1 147 ? 18.279 20.641 30.776 1.00 35.16 241 ASN B O 1
ATOM 3090 N N . CYS B 1 148 ? 17.440 20.124 28.700 1.00 33.63 242 CYS B N 1
ATOM 3091 C CA . CYS B 1 148 ? 18.351 19.051 28.333 1.00 33.49 242 CYS B CA 1
ATOM 3092 C C . CYS B 1 148 ? 19.791 19.584 28.283 1.00 35.73 242 CYS B C 1
ATOM 3093 O O . CYS B 1 148 ? 20.664 19.014 28.914 1.00 36.68 242 CYS B O 1
ATOM 3096 N N . ASN B 1 149 ? 20.023 20.701 27.560 1.00 31.64 243 ASN B N 1
ATOM 3097 C CA . ASN B 1 149 ? 21.303 21.382 27.447 1.00 32.04 243 ASN B CA 1
ATOM 3098 C C . ASN B 1 149 ? 21.826 21.790 28.838 1.00 41.89 243 ASN B C 1
ATOM 3099 O O . ASN B 1 149 ? 23.028 21.668 29.095 1.00 44.68 243 ASN B O 1
ATOM 3104 N N . GLU B 1 150 ? 20.920 22.236 29.740 1.00 37.40 244 GLU B N 1
ATOM 3105 C CA . GLU B 1 150 ? 21.238 22.590 31.111 1.00 37.13 244 GLU B CA 1
ATOM 3106 C C . GLU B 1 150 ? 21.718 21.367 31.873 1.00 41.55 244 GLU B C 1
ATOM 3107 O O . GLU B 1 150 ? 22.814 21.397 32.421 1.00 41.74 244 GLU B O 1
ATOM 3113 N N . ALA B 1 151 ? 20.924 20.272 31.857 1.00 39.68 245 ALA B N 1
ATOM 3114 C CA . ALA B 1 151 ? 21.224 18.993 32.525 1.00 39.29 245 ALA B CA 1
ATOM 3115 C C . ALA B 1 151 ? 22.596 18.467 32.102 1.00 42.62 245 ALA B C 1
ATOM 3116 O O . ALA B 1 151 ? 23.428 18.207 32.957 1.00 42.71 245 ALA B O 1
ATOM 3118 N N . MET B 1 152 ? 22.832 18.389 30.771 1.00 37.34 246 MET B N 1
ATOM 3119 C CA . MET B 1 152 ? 24.038 17.922 30.097 1.00 36.75 246 MET B CA 1
ATOM 3120 C C . MET B 1 152 ? 25.264 18.716 30.470 1.00 40.77 246 MET B C 1
ATOM 3121 O O . MET B 1 152 ? 26.259 18.119 30.865 1.00 39.68 246 MET B O 1
ATOM 3126 N N . ALA B 1 153 ? 25.190 20.070 30.364 1.00 39.09 247 ALA B N 1
ATOM 3127 C CA . ALA B 1 153 ? 26.279 21.009 30.699 1.00 37.99 247 ALA B CA 1
ATOM 3128 C C . ALA B 1 153 ? 26.666 20.990 32.177 1.00 40.74 247 ALA B C 1
ATOM 3129 O O . ALA B 1 153 ? 27.855 21.014 32.482 1.00 41.85 247 ALA B O 1
ATOM 3131 N N . ALA B 1 154 ? 25.684 20.935 33.082 1.00 36.31 248 ALA B N 1
ATOM 3132 C CA . ALA B 1 154 ? 25.936 20.939 34.530 1.00 37.16 248 ALA B CA 1
ATOM 3133 C C . ALA B 1 154 ? 26.681 19.689 35.011 1.00 38.13 248 ALA B C 1
ATOM 3134 O O . ALA B 1 154 ? 27.664 19.819 35.742 1.00 37.65 248 ALA B O 1
ATOM 3136 N N . ILE B 1 155 ? 26.218 18.494 34.564 1.00 32.19 249 ILE B N 1
ATOM 3137 C CA . ILE B 1 155 ? 26.723 17.145 34.885 1.00 31.04 249 ILE B CA 1
ATOM 3138 C C . ILE B 1 155 ? 28.121 16.894 34.277 1.00 35.72 249 ILE B C 1
ATOM 3139 O O . ILE B 1 155 ? 28.909 16.109 34.831 1.00 34.59 249 ILE B O 1
ATOM 3144 N N . ARG B 1 156 ? 28.399 17.540 33.121 1.00 32.91 250 ARG B N 1
ATOM 3145 C CA . ARG B 1 156 ? 29.666 17.474 32.407 1.00 33.93 250 ARG B CA 1
ATOM 3146 C C . ARG B 1 156 ? 30.730 18.319 33.144 1.00 39.52 250 ARG B C 1
ATOM 3147 O O . ARG B 1 156 ? 31.873 17.879 33.291 1.00 41.18 250 ARG B O 1
ATOM 3155 N N . ASP B 1 157 ? 30.339 19.533 33.591 1.00 34.90 251 ASP B N 1
ATOM 3156 C CA . ASP B 1 157 ? 31.172 20.510 34.281 1.00 34.83 251 ASP B CA 1
ATOM 3157 C C . ASP B 1 157 ? 31.506 20.142 35.739 1.00 37.77 251 ASP B C 1
ATOM 3158 O O . ASP B 1 157 ? 32.659 20.309 36.158 1.00 37.00 251 ASP B O 1
ATOM 3163 N N . LYS B 1 158 ? 30.498 19.670 36.504 1.00 34.97 252 LYS B N 1
ATOM 3164 C CA . LYS B 1 158 ? 30.614 19.305 37.928 1.00 36.25 252 LYS B CA 1
ATOM 3165 C C . LYS B 1 158 ? 30.253 17.863 38.225 1.00 41.84 252 LYS B C 1
ATOM 3166 O O . LYS B 1 158 ? 29.623 17.205 37.405 1.00 42.03 252 LYS B O 1
ATOM 3172 N N . VAL B 1 159 ? 30.651 17.365 39.397 1.00 39.99 253 VAL B N 1
ATOM 3173 C CA . VAL B 1 159 ? 30.386 15.975 39.819 1.00 39.20 253 VAL B CA 1
ATOM 3174 C C . VAL B 1 159 ? 28.936 15.831 40.269 1.00 39.61 253 VAL B C 1
ATOM 3175 O O . VAL B 1 159 ? 28.510 16.510 41.198 1.00 40.02 253 VAL B O 1
ATOM 3179 N N . PHE B 1 160 ? 28.182 14.969 39.612 1.00 33.67 254 PHE B N 1
ATOM 3180 C CA . PHE B 1 160 ? 26.780 14.735 39.955 1.00 31.93 254 PHE B CA 1
ATOM 3181 C C . PHE B 1 160 ? 26.634 13.271 40.361 1.00 35.33 254 PHE B C 1
ATOM 3182 O O . PHE B 1 160 ? 26.936 12.382 39.573 1.00 35.00 254 PHE B O 1
ATOM 3190 N N . LEU B 1 161 ? 26.165 13.042 41.600 1.00 31.04 255 LEU B N 1
ATOM 3191 C CA . LEU B 1 161 ? 26.027 11.744 42.257 1.00 27.90 255 LEU B CA 1
ATOM 3192 C C . LEU B 1 161 ? 24.568 11.423 42.498 1.00 33.37 255 LEU B C 1
ATOM 3193 O O . LEU B 1 161 ? 23.859 12.229 43.092 1.00 32.02 255 LEU B O 1
ATOM 3198 N N . LEU B 1 162 ? 24.142 10.215 42.087 1.00 32.73 256 LEU B N 1
ATOM 3199 C CA . LEU B 1 162 ? 22.770 9.700 42.210 1.00 32.34 256 LEU B CA 1
ATOM 3200 C C . LEU B 1 162 ? 22.556 8.940 43.506 1.00 38.83 256 LEU B C 1
ATOM 3201 O O . LEU B 1 162 ? 21.424 8.870 43.994 1.00 38.60 256 LEU B O 1
ATOM 3206 N N . THR B 1 163 ? 23.628 8.318 44.031 1.00 37.29 257 THR B N 1
ATOM 3207 C CA . THR B 1 163 ? 23.586 7.505 45.257 1.00 39.02 257 THR B CA 1
ATOM 3208 C C . THR B 1 163 ? 24.716 7.956 46.215 1.00 43.91 257 THR B C 1
ATOM 3209 O O . THR B 1 163 ? 25.405 8.935 45.913 1.00 45.45 257 THR B O 1
ATOM 3213 N N . ALA B 1 164 ? 24.910 7.238 47.340 1.00 37.35 258 ALA B N 1
ATOM 3214 C CA . ALA B 1 164 ? 25.966 7.446 48.348 1.00 36.67 258 ALA B CA 1
ATOM 3215 C C . ALA B 1 164 ? 27.373 7.312 47.727 1.00 41.29 258 ALA B C 1
ATOM 3216 O O . ALA B 1 164 ? 28.376 7.820 48.264 1.00 41.68 258 ALA B O 1
ATOM 3218 N N . SER B 1 165 ? 27.418 6.604 46.587 1.00 38.16 259 SER B N 1
ATOM 3219 C CA . SER B 1 165 ? 28.609 6.296 45.802 1.00 36.96 259 SER B CA 1
ATOM 3220 C C . SER B 1 165 ? 29.208 7.556 45.164 1.00 39.67 259 SER B C 1
ATOM 3221 O O . SER B 1 165 ? 28.494 8.322 44.499 1.00 36.19 259 SER B O 1
ATOM 3224 N N . PRO B 1 166 ? 30.537 7.755 45.365 1.00 37.41 260 PRO B N 1
ATOM 3225 C CA . PRO B 1 166 ? 31.212 8.926 44.775 1.00 36.58 260 PRO B CA 1
ATOM 3226 C C . PRO B 1 166 ? 31.411 8.873 43.253 1.00 41.29 260 PRO B C 1
ATOM 3227 O O . PRO B 1 166 ? 32.009 9.792 42.710 1.00 43.00 260 PRO B O 1
ATOM 3231 N N . LYS B 1 167 ? 30.931 7.821 42.569 1.00 37.29 261 LYS B N 1
ATOM 3232 C CA . LYS B 1 167 ? 31.048 7.636 41.118 1.00 36.98 261 LYS B CA 1
ATOM 3233 C C . LYS B 1 167 ? 30.130 8.591 40.370 1.00 40.92 261 LYS B C 1
ATOM 3234 O O . LYS B 1 167 ? 28.900 8.466 40.453 1.00 40.32 261 LYS B O 1
ATOM 3240 N N . PRO B 1 168 ? 30.709 9.578 39.660 1.00 37.37 262 PRO B N 1
ATOM 3241 C CA . PRO B 1 168 ? 29.872 10.560 38.960 1.00 37.41 262 PRO B CA 1
ATOM 3242 C C . PRO B 1 168 ? 29.225 10.052 37.674 1.00 41.87 262 PRO B C 1
ATOM 3243 O O . PRO B 1 168 ? 29.692 9.072 37.079 1.00 41.15 262 PRO B O 1
ATOM 3247 N N . LEU B 1 169 ? 28.137 10.718 37.257 1.00 38.33 263 LEU B N 1
ATOM 3248 C CA . LEU B 1 169 ? 27.449 10.400 36.004 1.00 38.26 263 LEU B CA 1
ATOM 3249 C C . LEU B 1 169 ? 28.199 11.036 34.858 1.00 40.21 263 LEU B C 1
ATOM 3250 O O . LEU B 1 169 ? 28.784 12.104 35.003 1.00 40.73 263 LEU B O 1
ATOM 3255 N N . ILE B 1 170 ? 28.119 10.412 33.698 1.00 34.52 264 ILE B N 1
ATOM 3256 C CA . ILE B 1 170 ? 28.624 10.946 32.456 1.00 32.14 264 ILE B CA 1
ATOM 3257 C C . ILE B 1 170 ? 27.366 11.148 31.630 1.00 37.35 264 ILE B C 1
ATOM 3258 O O . ILE B 1 170 ? 26.482 10.294 31.631 1.00 37.56 264 ILE B O 1
ATOM 3263 N N . CYS B 1 171 ? 27.259 12.301 30.987 1.00 36.88 265 CYS B N 1
ATOM 3264 C CA . CYS B 1 171 ? 26.159 12.628 30.091 1.00 37.60 265 CYS B CA 1
ATOM 3265 C C . CYS B 1 171 ? 26.713 13.047 28.750 1.00 40.02 265 CYS B C 1
ATOM 3266 O O . CYS B 1 171 ? 27.727 13.737 28.703 1.00 40.69 265 CYS B O 1
ATOM 3269 N N . GLU B 1 172 ? 26.118 12.543 27.668 1.00 36.00 266 GLU B N 1
ATOM 3270 C CA . GLU B 1 172 ? 26.516 12.839 26.293 1.00 36.23 266 GLU B CA 1
ATOM 3271 C C . GLU B 1 172 ? 25.283 13.001 25.432 1.00 40.53 266 GLU B C 1
ATOM 3272 O O . GLU B 1 172 ? 24.220 12.499 25.799 1.00 37.40 266 GLU B O 1
ATOM 3278 N N . VAL B 1 173 ? 25.431 13.687 24.271 1.00 41.96 267 VAL B N 1
ATOM 3279 C CA . VAL B 1 173 ? 24.351 13.865 23.293 1.00 44.08 267 VAL B CA 1
ATOM 3280 C C . VAL B 1 173 ? 24.024 12.489 22.713 1.00 49.92 267 VAL B C 1
ATOM 3281 O O . VAL B 1 173 ? 24.940 11.753 22.333 1.00 50.28 267 VAL B O 1
ATOM 3285 N N . LEU B 1 174 ? 22.733 12.116 22.733 1.00 47.36 268 LEU B N 1
ATOM 3286 C CA . LEU B 1 174 ? 22.300 10.828 22.203 1.00 47.61 268 LEU B CA 1
ATOM 3287 C C . LEU B 1 174 ? 22.053 11.017 20.710 1.00 52.12 268 LEU B C 1
ATOM 3288 O O . LEU B 1 174 ? 20.944 11.375 20.287 1.00 52.32 268 LEU B O 1
ATOM 3293 N N . GLU B 1 175 ? 23.144 10.891 19.932 1.00 47.99 269 GLU B N 1
ATOM 3294 C CA . GLU B 1 175 ? 23.167 11.019 18.472 1.00 48.21 269 GLU B CA 1
ATOM 3295 C C . GLU B 1 175 ? 22.288 9.909 17.875 1.00 49.21 269 GLU B C 1
ATOM 3296 O O . GLU B 1 175 ? 22.544 8.727 18.107 1.00 47.12 269 GLU B O 1
ATOM 3302 N N . PRO B 1 176 ? 21.168 10.277 17.217 1.00 46.89 270 PRO B N 1
ATOM 3303 C CA . PRO B 1 176 ? 20.270 9.242 16.684 1.00 47.26 270 PRO B CA 1
ATOM 3304 C C . PRO B 1 176 ? 20.876 8.426 15.560 1.00 48.94 270 PRO B C 1
ATOM 3305 O O . PRO B 1 176 ? 21.622 8.955 14.751 1.00 48.75 270 PRO B O 1
ATOM 3309 N N . ARG B 1 177 ? 20.595 7.127 15.560 1.00 44.86 271 ARG B N 1
ATOM 3310 C CA . ARG B 1 177 ? 21.079 6.197 14.536 1.00 43.93 271 ARG B CA 1
ATOM 3311 C C . ARG B 1 177 ? 19.908 5.645 13.751 1.00 44.75 271 ARG B C 1
ATOM 3312 O O . ARG B 1 177 ? 18.899 5.240 14.325 1.00 42.81 271 ARG B O 1
ATOM 3320 N N . ASP B 1 178 ? 20.029 5.673 12.428 1.00 42.14 272 ASP B N 1
ATOM 3321 C CA . ASP B 1 178 ? 18.991 5.170 11.538 1.00 42.27 272 ASP B CA 1
ATOM 3322 C C . ASP B 1 178 ? 19.188 3.656 11.192 1.00 46.35 272 ASP B C 1
ATOM 3323 O O . ASP B 1 178 ? 19.896 3.293 10.242 1.00 47.34 272 ASP B O 1
ATOM 3328 N N . GLU B 1 179 ? 18.564 2.799 12.010 1.00 41.49 273 GLU B N 1
ATOM 3329 C CA . GLU B 1 179 ? 18.586 1.332 11.904 1.00 41.03 273 GLU B CA 1
ATOM 3330 C C . GLU B 1 179 ? 17.362 0.861 11.153 1.00 45.46 273 GLU B C 1
ATOM 3331 O O . GLU B 1 179 ? 17.193 -0.342 10.919 1.00 43.89 273 GLU B O 1
ATOM 3337 N N . ASP B 1 180 ? 16.493 1.814 10.803 1.00 44.42 274 ASP B N 1
ATOM 3338 C CA . ASP B 1 180 ? 15.228 1.554 10.132 1.00 45.05 274 ASP B CA 1
ATOM 3339 C C . ASP B 1 180 ? 15.279 1.720 8.626 1.00 46.71 274 ASP B C 1
ATOM 3340 O O . ASP B 1 180 ? 14.885 0.801 7.914 1.00 44.94 274 ASP B O 1
ATOM 3345 N N . ASP B 1 181 ? 15.794 2.861 8.146 1.00 43.71 275 ASP B N 1
ATOM 3346 C CA . ASP B 1 181 ? 15.915 3.170 6.721 1.00 43.41 275 ASP B CA 1
ATOM 3347 C C . ASP B 1 181 ? 17.297 2.915 6.154 1.00 46.05 275 ASP B C 1
ATOM 3348 O O . ASP B 1 181 ? 17.394 2.533 4.981 1.00 48.29 275 ASP B O 1
ATOM 3353 N N . GLY B 1 182 ? 18.329 3.170 6.969 1.00 38.21 276 GLY B N 1
ATOM 3354 C CA . GLY B 1 182 ? 19.738 2.994 6.646 1.00 37.15 276 GLY B CA 1
ATOM 3355 C C . GLY B 1 182 ? 20.220 3.619 5.345 1.00 40.51 276 GLY B C 1
ATOM 3356 O O . GLY B 1 182 ? 19.848 4.747 5.026 1.00 40.96 276 GLY B O 1
ATOM 3357 N N . LEU B 1 183 ? 21.041 2.872 4.571 1.00 35.69 277 LEU B N 1
ATOM 3358 C CA . LEU B 1 183 ? 21.622 3.304 3.296 1.00 34.76 277 LEU B CA 1
ATOM 3359 C C . LEU B 1 183 ? 20.936 2.663 2.078 1.00 38.80 277 LEU B C 1
ATOM 3360 O O . LEU B 1 183 ? 21.326 1.582 1.634 1.00 40.22 277 LEU B O 1
ATOM 3365 N N . ALA B 1 184 ? 19.918 3.339 1.539 1.00 32.70 278 ALA B N 1
ATOM 3366 C CA . ALA B 1 184 ? 19.221 2.836 0.383 1.00 32.58 278 ALA B CA 1
ATOM 3367 C C . ALA B 1 184 ? 20.123 3.017 -0.833 1.00 40.04 278 ALA B C 1
ATOM 3368 O O . ALA B 1 184 ? 20.847 4.004 -0.915 1.00 40.14 278 ALA B O 1
ATOM 3370 N N . GLU B 1 185 ? 20.125 2.025 -1.738 1.00 39.13 279 GLU B N 1
ATOM 3371 C CA . GLU B 1 185 ? 20.912 1.993 -2.972 1.00 39.50 279 GLU B CA 1
ATOM 3372 C C . GLU B 1 185 ? 20.801 3.325 -3.722 1.00 44.86 279 GLU B C 1
ATOM 3373 O O . GLU B 1 185 ? 21.823 3.899 -4.113 1.00 44.74 279 GLU B O 1
ATOM 3379 N N . ARG B 1 186 ? 19.561 3.851 -3.810 1.00 41.97 280 ARG B N 1
ATOM 3380 C CA . ARG B 1 186 ? 19.209 5.123 -4.422 1.00 42.16 280 ARG B CA 1
ATOM 3381 C C . ARG B 1 186 ? 20.021 6.314 -3.876 1.00 44.95 280 ARG B C 1
ATOM 3382 O O . ARG B 1 186 ? 20.343 7.204 -4.639 1.00 46.30 280 ARG B O 1
ATOM 3390 N N . MET B 1 187 ? 20.352 6.327 -2.577 1.00 41.49 281 MET B N 1
ATOM 3391 C CA . MET B 1 187 ? 21.111 7.396 -1.892 1.00 40.60 281 MET B CA 1
ATOM 3392 C C . MET B 1 187 ? 22.621 7.383 -2.243 1.00 39.73 281 MET B C 1
ATOM 3393 O O . MET B 1 187 ? 23.347 8.279 -1.830 1.00 39.50 281 MET B O 1
ATOM 3398 N N . ILE B 1 188 ? 23.106 6.345 -2.923 1.00 32.89 282 ILE B N 1
ATOM 3399 C CA . ILE B 1 188 ? 24.526 6.240 -3.206 1.00 30.83 282 ILE B CA 1
ATOM 3400 C C . ILE B 1 188 ? 24.852 7.008 -4.462 1.00 37.98 282 ILE B C 1
ATOM 3401 O O . ILE B 1 188 ? 24.271 6.718 -5.525 1.00 37.03 282 ILE B O 1
ATOM 3406 N N . PRO B 1 189 ? 25.786 8.000 -4.381 1.00 37.54 283 PRO B N 1
ATOM 3407 C CA . PRO B 1 189 ? 26.155 8.729 -5.599 1.00 38.24 283 PRO B CA 1
ATOM 3408 C C . PRO B 1 189 ? 26.867 7.779 -6.567 1.00 43.69 283 PRO B C 1
ATOM 3409 O O . PRO B 1 189 ? 27.805 7.066 -6.183 1.00 44.38 283 PRO B O 1
ATOM 3413 N N . ARG B 1 190 ? 26.308 7.674 -7.783 1.00 39.49 284 ARG B N 1
ATOM 3414 C CA . ARG B 1 190 ? 26.772 6.817 -8.877 1.00 38.13 284 ARG B CA 1
ATOM 3415 C C . ARG B 1 190 ? 28.013 7.417 -9.506 1.00 42.46 284 ARG B C 1
ATOM 3416 O O . ARG B 1 190 ? 27.973 8.552 -9.981 1.00 43.20 284 ARG B O 1
ATOM 3424 N N . THR B 1 191 ? 29.147 6.695 -9.415 1.00 38.04 285 THR B N 1
ATOM 3425 C CA . THR B 1 191 ? 30.447 7.125 -9.952 1.00 37.61 285 THR B CA 1
ATOM 3426 C C . THR B 1 191 ? 31.110 5.927 -10.693 1.00 41.71 285 THR B C 1
ATOM 3427 O O . THR B 1 191 ? 30.660 4.802 -10.513 1.00 39.80 285 THR B O 1
ATOM 3431 N N . PRO B 1 192 ? 32.176 6.127 -11.515 1.00 40.95 286 PRO B N 1
ATOM 3432 C CA . PRO B 1 192 ? 32.802 4.970 -12.191 1.00 41.72 286 PRO B CA 1
ATOM 3433 C C . PRO B 1 192 ? 33.462 3.967 -11.234 1.00 45.88 286 PRO B C 1
ATOM 3434 O O . PRO B 1 192 ? 33.407 2.774 -11.489 1.00 46.82 286 PRO B O 1
ATOM 3438 N N . GLY B 1 193 ? 34.066 4.469 -10.158 1.00 43.45 287 GLY B N 1
ATOM 3439 C CA . GLY B 1 193 ? 34.728 3.694 -9.106 1.00 42.91 287 GLY B CA 1
ATOM 3440 C C . GLY B 1 193 ? 33.791 2.741 -8.392 1.00 45.36 287 GLY B C 1
ATOM 3441 O O . GLY B 1 193 ? 34.180 1.621 -8.052 1.00 45.55 287 GLY B O 1
ATOM 3442 N N . LEU B 1 194 ? 32.542 3.192 -8.186 1.00 40.10 288 LEU B N 1
ATOM 3443 C CA . LEU B 1 194 ? 31.419 2.435 -7.653 1.00 38.39 288 LEU B CA 1
ATOM 3444 C C . LEU B 1 194 ? 31.112 1.238 -8.600 1.00 41.49 288 LEU B C 1
ATOM 3445 O O . LEU B 1 194 ? 30.998 0.136 -8.108 1.00 41.52 288 LEU B O 1
ATOM 3450 N N . SER B 1 195 ? 31.046 1.432 -9.936 1.00 39.44 289 SER B N 1
ATOM 3451 C CA . SER B 1 195 ? 30.809 0.341 -10.921 1.00 39.27 289 SER B CA 1
ATOM 3452 C C . SER B 1 195 ? 31.944 -0.694 -10.946 1.00 42.95 289 SER B C 1
ATOM 3453 O O . SER B 1 195 ? 31.699 -1.873 -11.202 1.00 40.91 289 SER B O 1
ATOM 3456 N N . LYS B 1 196 ? 33.177 -0.218 -10.682 1.00 41.46 290 LYS B N 1
ATOM 3457 C CA . LYS B 1 196 ? 34.420 -0.971 -10.613 1.00 41.88 290 LYS B CA 1
ATOM 3458 C C . LYS B 1 196 ? 34.364 -1.912 -9.416 1.00 47.52 290 LYS B C 1
ATOM 3459 O O . LYS B 1 196 ? 34.649 -3.096 -9.574 1.00 50.25 290 LYS B O 1
ATOM 3465 N N . GLU B 1 197 ? 33.979 -1.403 -8.226 1.00 42.79 291 GLU B N 1
ATOM 3466 C CA . GLU B 1 197 ? 33.862 -2.220 -7.014 1.00 40.95 291 GLU B CA 1
ATOM 3467 C C . GLU B 1 197 ? 32.739 -3.277 -7.103 1.00 43.42 291 GLU B C 1
ATOM 3468 O O . GLU B 1 197 ? 32.816 -4.291 -6.428 1.00 42.13 291 GLU B O 1
ATOM 3474 N N . ARG B 1 198 ? 31.687 -3.025 -7.913 1.00 40.60 292 ARG B N 1
ATOM 3475 C CA . ARG B 1 198 ? 30.568 -3.953 -8.084 1.00 39.66 292 ARG B CA 1
ATOM 3476 C C . ARG B 1 198 ? 30.746 -4.945 -9.253 1.00 48.47 292 ARG B C 1
ATOM 3477 O O . ARG B 1 198 ? 29.818 -5.716 -9.567 1.00 49.07 292 ARG B O 1
ATOM 3485 N N . GLU B 1 199 ? 31.965 -4.958 -9.866 1.00 46.12 293 GLU B N 1
ATOM 3486 C CA . GLU B 1 199 ? 32.332 -5.868 -10.956 1.00 45.94 293 GLU B CA 1
ATOM 3487 C C . GLU B 1 199 ? 32.479 -7.295 -10.428 1.00 50.34 293 GLU B C 1
ATOM 3488 O O . GLU B 1 199 ? 32.241 -8.256 -11.155 1.00 51.25 293 GLU B O 1
ATOM 3494 N N . LEU B 1 200 ? 32.890 -7.410 -9.156 1.00 45.70 294 LEU B N 1
ATOM 3495 C CA . LEU B 1 200 ? 33.090 -8.633 -8.386 1.00 44.83 294 LEU B CA 1
ATOM 3496 C C . LEU B 1 200 ? 32.053 -8.536 -7.262 1.00 50.06 294 LEU B C 1
ATOM 3497 O O . LEU B 1 200 ? 31.885 -7.468 -6.670 1.00 51.04 294 LEU B O 1
ATOM 3502 N N . GLY B 1 201 ? 31.334 -9.623 -7.019 1.00 45.15 295 GLY B N 1
ATOM 3503 C CA . GLY B 1 201 ? 30.263 -9.657 -6.035 1.00 42.17 295 GLY B CA 1
ATOM 3504 C C . GLY B 1 201 ? 30.572 -10.489 -4.818 1.00 39.95 295 GLY B C 1
ATOM 3505 O O . GLY B 1 201 ? 31.735 -10.840 -4.602 1.00 36.81 295 GLY B O 1
ATOM 3506 N N . PRO B 1 202 ? 29.525 -10.778 -3.990 1.00 36.04 296 PRO B N 1
ATOM 3507 C CA . PRO B 1 202 ? 29.739 -11.555 -2.734 1.00 34.85 296 PRO B CA 1
ATOM 3508 C C . PRO B 1 202 ? 30.383 -12.900 -3.017 1.00 40.26 296 PRO B C 1
ATOM 3509 O O . PRO B 1 202 ? 29.890 -13.684 -3.854 1.00 39.30 296 PRO B O 1
ATOM 3513 N N . ARG B 1 203 ? 31.561 -13.113 -2.399 1.00 36.37 297 ARG B N 1
ATOM 3514 C CA . ARG B 1 203 ? 32.347 -14.327 -2.639 1.00 34.68 297 ARG B CA 1
ATOM 3515 C C . ARG B 1 203 ? 33.310 -14.670 -1.500 1.00 39.18 297 ARG B C 1
ATOM 3516 O O . ARG B 1 203 ? 33.695 -13.799 -0.721 1.00 38.73 297 ARG B O 1
ATOM 3524 N N . PHE B 1 204 ? 33.752 -15.931 -1.467 1.00 36.15 298 PHE B N 1
ATOM 3525 C CA . PHE B 1 204 ? 34.797 -16.380 -0.557 1.00 35.05 298 PHE B CA 1
ATOM 3526 C C . PHE B 1 204 ? 36.051 -16.538 -1.457 1.00 38.04 298 PHE B C 1
ATOM 3527 O O . PHE B 1 204 ? 36.040 -17.443 -2.291 1.00 37.17 298 PHE B O 1
ATOM 3535 N N . PRO B 1 205 ? 37.099 -15.669 -1.363 1.00 33.81 299 PRO B N 1
ATOM 3536 C CA . PRO B 1 205 ? 38.284 -15.851 -2.220 1.00 35.20 299 PRO B CA 1
ATOM 3537 C C . PRO B 1 205 ? 39.033 -17.145 -1.921 1.00 41.83 299 PRO B C 1
ATOM 3538 O O . PRO B 1 205 ? 38.992 -17.620 -0.779 1.00 44.60 299 PRO B O 1
ATOM 3542 N N . THR B 1 206 ? 39.758 -17.670 -2.912 1.00 38.18 300 THR B N 1
ATOM 3543 C CA . THR B 1 206 ? 40.542 -18.919 -2.817 1.00 39.28 300 THR B CA 1
ATOM 3544 C C . THR B 1 206 ? 42.050 -18.637 -2.700 1.00 43.73 300 THR B C 1
ATOM 3545 O O . THR B 1 206 ? 42.501 -17.670 -3.315 1.00 43.19 300 THR B O 1
ATOM 3549 N N . PRO B 1 207 ? 42.870 -19.500 -2.034 1.00 41.63 301 PRO B N 1
ATOM 3550 C CA . PRO B 1 207 ? 44.324 -19.223 -1.953 1.00 41.89 301 PRO B CA 1
ATOM 3551 C C . PRO B 1 207 ? 45.081 -19.033 -3.264 1.00 47.92 301 PRO B C 1
ATOM 3552 O O . PRO B 1 207 ? 46.136 -18.405 -3.223 1.00 50.37 301 PRO B O 1
ATOM 3556 N N . ASN B 1 208 ? 44.527 -19.513 -4.422 1.00 43.80 302 ASN B N 1
ATOM 3557 C CA . ASN B 1 208 ? 45.091 -19.357 -5.782 1.00 44.24 302 ASN B CA 1
ATOM 3558 C C . ASN B 1 208 ? 44.717 -17.988 -6.390 1.00 49.75 302 ASN B C 1
ATOM 3559 O O . ASN B 1 208 ? 45.023 -17.720 -7.559 1.00 50.33 302 ASN B O 1
ATOM 3564 N N . SER B 1 209 ? 44.071 -17.117 -5.587 1.00 46.57 303 SER B N 1
ATOM 3565 C CA . SER B 1 209 ? 43.666 -15.772 -5.991 1.00 44.81 303 SER B CA 1
ATOM 3566 C C . SER B 1 209 ? 44.532 -14.726 -5.276 1.00 46.31 303 SER B C 1
ATOM 3567 O O . SER B 1 209 ? 44.794 -14.846 -4.075 1.00 45.97 303 SER B O 1
ATOM 3570 N N . PHE B 1 210 ? 45.000 -13.716 -6.032 1.00 41.00 304 PHE B N 1
ATOM 3571 C CA . PHE B 1 210 ? 45.818 -12.597 -5.546 1.00 38.90 304 PHE B CA 1
ATOM 3572 C C . PHE B 1 210 ? 45.211 -11.896 -4.313 1.00 40.52 304 PHE B C 1
ATOM 3573 O O . PHE B 1 210 ? 45.926 -11.622 -3.339 1.00 41.51 304 PHE B O 1
ATOM 3581 N N . GLU B 1 211 ? 43.897 -11.620 -4.346 1.00 34.24 305 GLU B N 1
ATOM 3582 C CA . GLU B 1 211 ? 43.186 -10.920 -3.257 1.00 31.36 305 GLU B CA 1
ATOM 3583 C C . GLU B 1 211 ? 43.081 -11.643 -1.878 1.00 38.79 305 GLU B C 1
ATOM 3584 O O . GLU B 1 211 ? 42.848 -10.990 -0.852 1.00 39.30 305 GLU B O 1
ATOM 3590 N N . TYR B 1 212 ? 43.218 -12.977 -1.870 1.00 37.29 306 TYR B N 1
ATOM 3591 C CA . TYR B 1 212 ? 43.135 -13.817 -0.679 1.00 37.61 306 TYR B CA 1
ATOM 3592 C C . TYR B 1 212 ? 44.205 -13.445 0.342 1.00 44.35 306 TYR B C 1
ATOM 3593 O O . TYR B 1 212 ? 43.922 -13.446 1.536 1.00 43.67 306 TYR B O 1
ATOM 3602 N N . VAL B 1 213 ? 45.429 -13.157 -0.129 1.00 43.98 307 VAL B N 1
ATOM 3603 C CA . VAL B 1 213 ? 46.576 -12.811 0.716 1.00 45.34 307 VAL B CA 1
ATOM 3604 C C . VAL B 1 213 ? 46.297 -11.473 1.410 1.00 48.74 307 VAL B C 1
ATOM 3605 O O . VAL B 1 213 ? 46.595 -11.320 2.594 1.00 49.44 307 VAL B O 1
ATOM 3609 N N . TYR B 1 214 ? 45.618 -10.563 0.701 1.00 43.00 308 TYR B N 1
ATOM 3610 C CA . TYR B 1 214 ? 45.232 -9.261 1.210 1.00 41.36 308 TYR B CA 1
ATOM 3611 C C . TYR B 1 214 ? 43.990 -9.295 2.141 1.00 43.69 308 TYR B C 1
ATOM 3612 O O . TYR B 1 214 ? 43.864 -8.450 3.018 1.00 43.94 308 TYR B O 1
ATOM 3621 N N . GLY B 1 215 ? 43.117 -10.277 1.949 1.00 38.74 309 GLY B N 1
ATOM 3622 C CA . GLY B 1 215 ? 41.951 -10.515 2.792 1.00 37.19 309 GLY B CA 1
ATOM 3623 C C . GLY B 1 215 ? 42.338 -11.216 4.082 1.00 39.86 309 GLY B C 1
ATOM 3624 O O . GLY B 1 215 ? 41.684 -11.044 5.106 1.00 37.61 309 GLY B O 1
ATOM 3625 N N . MET B 1 216 ? 43.419 -12.012 4.039 1.00 38.78 310 MET B N 1
ATOM 3626 C CA . MET B 1 216 ? 43.962 -12.691 5.210 1.00 39.03 310 MET B CA 1
ATOM 3627 C C . MET B 1 216 ? 44.735 -11.691 6.076 1.00 45.34 310 MET B C 1
ATOM 3628 O O . MET B 1 216 ? 44.773 -11.848 7.306 1.00 46.04 310 MET B O 1
ATOM 3633 N N . LYS B 1 217 ? 45.299 -10.636 5.438 1.00 41.89 311 LYS B N 1
ATOM 3634 C CA . LYS B 1 217 ? 46.042 -9.559 6.108 1.00 42.43 311 LYS B CA 1
ATOM 3635 C C . LYS B 1 217 ? 45.066 -8.702 6.886 1.00 45.20 311 LYS B C 1
ATOM 3636 O O . LYS B 1 217 ? 45.361 -8.297 8.003 1.00 46.10 311 LYS B O 1
ATOM 3642 N N . TRP B 1 218 ? 43.876 -8.497 6.319 1.00 40.72 312 TRP B N 1
ATOM 3643 C CA . TRP B 1 218 ? 42.797 -7.763 6.953 1.00 39.84 312 TRP B CA 1
ATOM 3644 C C . TRP B 1 218 ? 42.195 -8.490 8.146 1.00 44.83 312 TRP B C 1
ATOM 3645 O O . TRP B 1 218 ? 41.918 -7.852 9.161 1.00 45.33 312 TRP B O 1
ATOM 3656 N N . LYS B 1 219 ? 42.006 -9.820 8.034 1.00 41.84 313 LYS B N 1
ATOM 3657 C CA . LYS B 1 219 ? 41.493 -10.701 9.095 1.00 40.41 313 LYS B CA 1
ATOM 3658 C C . LYS B 1 219 ? 42.441 -10.740 10.284 1.00 44.42 313 LYS B C 1
ATOM 3659 O O . LYS B 1 219 ? 41.990 -10.771 11.423 1.00 45.71 313 LYS B O 1
ATOM 3665 N N . GLU B 1 220 ? 43.752 -10.751 10.008 1.00 39.99 314 GLU B N 1
ATOM 3666 C CA . GLU B 1 220 ? 44.831 -10.753 10.983 1.00 39.83 314 GLU B CA 1
ATOM 3667 C C . GLU B 1 220 ? 44.772 -9.434 11.749 1.00 45.74 314 GLU B C 1
ATOM 3668 O O . GLU B 1 220 ? 44.867 -9.449 12.979 1.00 46.09 314 GLU B O 1
ATOM 3674 N N . LEU B 1 221 ? 44.603 -8.295 11.010 1.00 41.93 315 LEU B N 1
ATOM 3675 C CA . LEU B 1 221 ? 44.500 -6.940 11.545 1.00 41.32 315 LEU B CA 1
ATOM 3676 C C . LEU B 1 221 ? 43.332 -6.830 12.524 1.00 46.20 315 LEU B C 1
ATOM 3677 O O . LEU B 1 221 ? 43.528 -6.279 13.611 1.00 47.11 315 LEU B O 1
ATOM 3682 N N . TYR B 1 222 ? 42.134 -7.369 12.165 1.00 41.43 316 TYR B N 1
ATOM 3683 C CA . TYR B 1 222 ? 40.940 -7.317 13.030 1.00 40.28 316 TYR B CA 1
ATOM 3684 C C . TYR B 1 222 ? 41.144 -8.038 14.371 1.00 49.33 316 TYR B C 1
ATOM 3685 O O . TYR B 1 222 ? 40.579 -7.634 15.387 1.00 50.32 316 TYR B O 1
ATOM 3694 N N . VAL B 1 223 ? 41.936 -9.118 14.353 1.00 47.78 317 VAL B N 1
ATOM 3695 C CA . VAL B 1 223 ? 42.278 -9.928 15.520 1.00 47.85 317 VAL B CA 1
ATOM 3696 C C . VAL B 1 223 ? 43.202 -9.129 16.458 1.00 53.57 317 VAL B C 1
ATOM 3697 O O . VAL B 1 223 ? 42.986 -9.159 17.673 1.00 54.69 317 VAL B O 1
ATOM 3701 N N . VAL B 1 224 ? 44.185 -8.380 15.886 1.00 48.84 318 VAL B N 1
ATOM 3702 C CA . VAL B 1 224 ? 45.126 -7.537 16.633 1.00 48.51 318 VAL B CA 1
ATOM 3703 C C . VAL B 1 224 ? 44.323 -6.438 17.336 1.00 50.01 318 VAL B C 1
ATOM 3704 O O . VAL B 1 224 ? 44.392 -6.344 18.555 1.00 48.05 318 VAL B O 1
ATOM 3708 N N . GLU B 1 225 ? 43.481 -5.701 16.570 1.00 46.32 319 GLU B N 1
ATOM 3709 C CA . GLU B 1 225 ? 42.587 -4.616 17.022 1.00 44.76 319 GLU B CA 1
ATOM 3710 C C . GLU B 1 225 ? 41.746 -4.994 18.228 1.00 46.43 319 GLU B C 1
ATOM 3711 O O . GLU B 1 225 ? 41.785 -4.301 19.236 1.00 45.89 319 GLU B O 1
ATOM 3717 N N . GLN B 1 226 ? 41.006 -6.091 18.116 1.00 43.31 320 GLN B N 1
ATOM 3718 C CA . GLN B 1 226 ? 40.175 -6.693 19.153 1.00 43.64 320 GLN B CA 1
ATOM 3719 C C . GLN B 1 226 ? 41.038 -7.051 20.389 1.00 49.67 320 GLN B C 1
ATOM 3720 O O . GLN B 1 226 ? 40.613 -6.807 21.521 1.00 48.92 320 GLN B O 1
ATOM 3726 N N . LYS B 1 227 ? 42.242 -7.645 20.156 1.00 47.63 321 LYS B N 1
ATOM 3727 C CA . LYS B 1 227 ? 43.182 -8.085 21.195 1.00 47.97 321 LYS B CA 1
ATOM 3728 C C . LYS B 1 227 ? 43.746 -6.935 22.010 1.00 49.81 321 LYS B C 1
ATOM 3729 O O . LYS B 1 227 ? 43.879 -7.066 23.228 1.00 50.58 321 LYS B O 1
ATOM 3735 N N . ARG B 1 228 ? 44.090 -5.822 21.341 1.00 43.13 322 ARG B N 1
ATOM 3736 C CA . ARG B 1 228 ? 44.616 -4.610 21.963 1.00 41.71 322 ARG B CA 1
ATOM 3737 C C . ARG B 1 228 ? 43.497 -3.943 22.747 1.00 45.11 322 ARG B C 1
ATOM 3738 O O . ARG B 1 228 ? 43.716 -3.566 23.899 1.00 47.03 322 ARG B O 1
ATOM 3746 N N . ARG B 1 229 ? 42.291 -3.838 22.159 1.00 38.21 323 ARG B N 1
ATOM 3747 C CA . ARG B 1 229 ? 41.141 -3.249 22.852 1.00 36.76 323 ARG B CA 1
ATOM 3748 C C . ARG B 1 229 ? 40.782 -4.032 24.120 1.00 42.92 323 ARG B C 1
ATOM 3749 O O . ARG B 1 229 ? 40.615 -3.429 25.182 1.00 45.24 323 ARG B O 1
ATOM 3757 N N . ALA B 1 230 ? 40.761 -5.359 24.030 1.00 39.93 324 ALA B N 1
ATOM 3758 C CA . ALA B 1 230 ? 40.522 -6.266 25.152 1.00 41.13 324 ALA B CA 1
ATOM 3759 C C . ALA B 1 230 ? 41.618 -6.141 26.226 1.00 48.32 324 ALA B C 1
ATOM 3760 O O . ALA B 1 230 ? 41.308 -6.286 27.413 1.00 49.11 324 ALA B O 1
ATOM 3762 N N . GLN B 1 231 ? 42.883 -5.855 25.812 1.00 46.63 325 GLN B N 1
ATOM 3763 C CA . GLN B 1 231 ? 44.044 -5.655 26.700 1.00 48.74 325 GLN B CA 1
ATOM 3764 C C . GLN B 1 231 ? 43.903 -4.331 27.465 1.00 53.51 325 GLN B C 1
ATOM 3765 O O . GLN B 1 231 ? 44.148 -4.266 28.681 1.00 53.73 325 GLN B O 1
ATOM 3771 N N . LEU B 1 232 ? 43.534 -3.273 26.726 1.00 48.12 326 LEU B N 1
ATOM 3772 C CA . LEU B 1 232 ? 43.316 -1.948 27.265 1.00 46.81 326 LEU B CA 1
ATOM 3773 C C . LEU B 1 232 ? 42.165 -2.008 28.260 1.00 49.69 326 LEU B C 1
ATOM 3774 O O . LEU B 1 232 ? 42.349 -1.598 29.401 1.00 48.39 326 LEU B O 1
ATOM 3779 N N . ASP B 1 233 ? 41.009 -2.585 27.860 1.00 46.47 327 ASP B N 1
ATOM 3780 C CA . ASP B 1 233 ? 39.860 -2.715 28.753 1.00 45.45 327 ASP B CA 1
ATOM 3781 C C . ASP B 1 233 ? 40.213 -3.432 30.041 1.00 50.59 327 ASP B C 1
ATOM 3782 O O . ASP B 1 233 ? 39.748 -3.006 31.084 1.00 50.92 327 ASP B O 1
ATOM 3787 N N . GLU B 1 234 ? 41.083 -4.456 29.990 1.00 49.16 328 GLU B N 1
ATOM 3788 C CA . GLU B 1 234 ? 41.509 -5.161 31.198 1.00 50.03 328 GLU B CA 1
ATOM 3789 C C . GLU B 1 234 ? 42.483 -4.387 32.083 1.00 55.42 328 GLU B C 1
ATOM 3790 O O . GLU B 1 234 ? 42.470 -4.605 33.290 1.00 56.86 328 GLU B O 1
ATOM 3796 N N . GLU B 1 235 ? 43.281 -3.454 31.504 1.00 51.92 329 GLU B N 1
ATOM 3797 C CA . GLU B 1 235 ? 44.184 -2.562 32.242 1.00 52.31 329 GLU B CA 1
ATOM 3798 C C . GLU B 1 235 ? 43.311 -1.578 33.045 1.00 54.23 329 GLU B C 1
ATOM 3799 O O . GLU B 1 235 ? 43.435 -1.491 34.280 1.00 54.03 329 GLU B O 1
ATOM 3805 N N . LEU B 1 236 ? 42.401 -0.875 32.326 1.00 47.80 330 LEU B N 1
ATOM 3806 C CA . LEU B 1 236 ? 41.470 0.118 32.862 1.00 46.02 330 LEU B CA 1
ATOM 3807 C C . LEU B 1 236 ? 40.476 -0.507 33.843 1.00 51.50 330 LEU B C 1
ATOM 3808 O O . LEU B 1 236 ? 40.210 0.094 34.885 1.00 52.52 330 LEU B O 1
ATOM 3813 N N . ARG B 1 237 ? 39.940 -1.697 33.523 1.00 47.70 331 ARG B N 1
ATOM 3814 C CA . ARG B 1 237 ? 38.992 -2.424 34.380 1.00 48.10 331 ARG B CA 1
ATOM 3815 C C . ARG B 1 237 ? 39.628 -2.801 35.710 1.00 54.70 331 ARG B C 1
ATOM 3816 O O . ARG B 1 237 ? 38.900 -2.945 36.695 1.00 54.98 331 ARG B O 1
ATOM 3824 N N . GLU B 1 238 ? 40.988 -2.963 35.729 1.00 53.07 332 GLU B N 1
ATOM 3825 C CA . GLU B 1 238 ? 41.784 -3.312 36.909 1.00 54.36 332 GLU B CA 1
ATOM 3826 C C . GLU B 1 238 ? 42.191 -2.085 37.721 1.00 57.49 332 GLU B C 1
ATOM 3827 O O . GLU B 1 238 ? 42.146 -2.127 38.950 1.00 58.95 332 GLU B O 1
ATOM 3833 N N . SER B 1 239 ? 42.524 -0.983 37.026 1.00 50.93 333 SER B N 1
ATOM 3834 C CA . SER B 1 239 ? 42.801 0.345 37.573 1.00 49.68 333 SER B CA 1
ATOM 3835 C C . SER B 1 239 ? 41.590 0.783 38.431 1.00 51.95 333 SER B C 1
ATOM 3836 O O . SER B 1 239 ? 41.771 1.231 39.570 1.00 52.84 333 SER B O 1
ATOM 3839 N N . ARG B 1 240 ? 40.359 0.549 37.908 1.00 44.99 334 ARG B N 1
ATOM 3840 C CA . ARG B 1 240 ? 39.082 0.804 38.569 1.00 42.38 334 ARG B CA 1
ATOM 3841 C C . ARG B 1 240 ? 38.932 -0.048 39.823 1.00 46.56 334 ARG B C 1
ATOM 3842 O O . ARG B 1 240 ? 38.506 0.463 40.854 1.00 45.08 334 ARG B O 1
ATOM 3850 N N . ARG B 1 241 ? 39.273 -1.347 39.731 1.00 46.89 335 ARG B N 1
ATOM 3851 C CA . ARG B 1 241 ? 39.177 -2.299 40.854 1.00 48.81 335 ARG B CA 1
ATOM 3852 C C . ARG B 1 241 ? 40.042 -1.909 42.063 1.00 52.19 335 ARG B C 1
ATOM 3853 O O . ARG B 1 241 ? 39.627 -2.134 43.195 1.00 50.69 335 ARG B O 1
ATOM 3861 N N . ARG B 1 242 ? 41.198 -1.275 41.797 1.00 50.12 336 ARG B N 1
ATOM 3862 C CA . ARG B 1 242 ? 42.158 -0.759 42.765 1.00 51.20 336 ARG B CA 1
ATOM 3863 C C . ARG B 1 242 ? 41.633 0.531 43.374 1.00 53.03 336 ARG B C 1
ATOM 3864 O O . ARG B 1 242 ? 41.766 0.731 44.581 1.00 53.12 336 ARG B O 1
ATOM 3872 N N . LEU B 1 243 ? 41.018 1.397 42.549 1.00 48.11 337 LEU B N 1
ATOM 3873 C CA . LEU B 1 243 ? 40.421 2.653 43.017 1.00 47.74 337 LEU B CA 1
ATOM 3874 C C . LEU B 1 243 ? 39.252 2.336 43.931 1.00 49.58 337 LEU B C 1
ATOM 3875 O O . LEU B 1 243 ? 39.213 2.852 45.039 1.00 49.13 337 LEU B O 1
ATOM 3880 N N . GLU B 1 244 ? 38.339 1.437 43.480 1.00 44.10 338 GLU B N 1
ATOM 3881 C CA . GLU B 1 244 ? 37.166 0.987 44.220 1.00 43.30 338 GLU B CA 1
ATOM 3882 C C . GLU B 1 244 ? 37.542 0.440 45.605 1.00 50.37 338 GLU B C 1
ATOM 3883 O O . GLU B 1 244 ? 36.844 0.733 46.588 1.00 49.05 338 GLU B O 1
ATOM 3889 N N . SER B 1 245 ? 38.693 -0.289 45.684 1.00 49.88 339 SER B N 1
ATOM 3890 C CA . SER B 1 245 ? 39.262 -0.872 46.909 1.00 50.92 339 SER B CA 1
ATOM 3891 C C . SER B 1 245 ? 39.761 0.216 47.863 1.00 54.67 339 SER B C 1
ATOM 3892 O O . SER B 1 245 ? 39.399 0.190 49.037 1.00 55.10 339 SER B O 1
ATOM 3895 N N . ASP B 1 246 ? 40.587 1.168 47.355 1.00 50.67 340 ASP B N 1
ATOM 3896 C CA . ASP B 1 246 ? 41.160 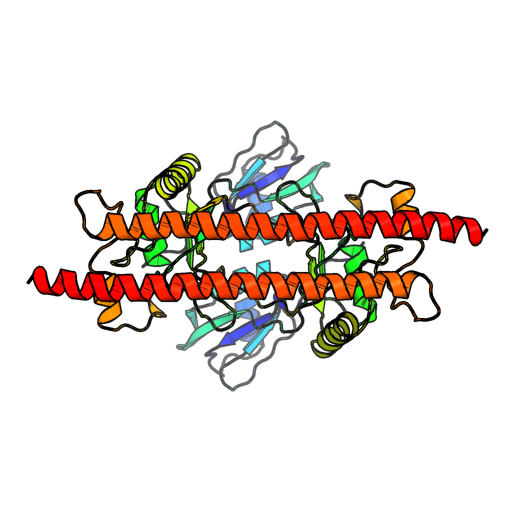2.285 48.117 1.00 49.85 340 ASP B CA 1
ATOM 3897 C C . ASP B 1 246 ? 40.074 3.166 48.714 1.00 52.31 340 ASP B C 1
ATOM 3898 O O . ASP B 1 246 ? 40.204 3.627 49.849 1.00 51.83 340 ASP B O 1
ATOM 3903 N N . MET B 1 247 ? 38.985 3.361 47.958 1.00 48.26 341 MET B N 1
ATOM 3904 C CA . MET B 1 247 ? 37.843 4.158 48.378 1.00 48.05 341 MET B CA 1
ATOM 3905 C C . MET B 1 247 ? 37.051 3.498 49.470 1.00 49.79 341 MET B C 1
ATOM 3906 O O . MET B 1 247 ? 36.743 4.160 50.438 1.00 50.70 341 MET B O 1
ATOM 3911 N N . GLU B 1 248 ? 36.757 2.193 49.343 1.00 45.39 342 GLU B N 1
ATOM 3912 C CA . GLU B 1 248 ? 36.041 1.373 50.330 1.00 43.99 342 GLU B CA 1
ATOM 3913 C C . GLU B 1 248 ? 36.783 1.387 51.658 1.00 46.39 342 GLU B C 1
ATOM 3914 O O . GLU B 1 248 ? 36.155 1.555 52.704 1.00 46.18 342 GLU B O 1
ATOM 3920 N N . LEU B 1 249 ? 38.126 1.231 51.611 1.00 42.81 343 LEU B N 1
ATOM 3921 C CA . LEU B 1 249 ? 38.972 1.230 52.802 1.00 43.78 343 LEU B CA 1
ATOM 3922 C C . LEU B 1 249 ? 39.002 2.590 53.511 1.00 45.62 343 LEU B C 1
ATOM 3923 O O . LEU B 1 249 ? 38.922 2.632 54.740 1.00 46.26 343 LEU B O 1
ATOM 3928 N N . ALA B 1 250 ? 39.083 3.691 52.738 1.00 38.95 344 ALA B N 1
ATOM 3929 C CA . ALA B 1 250 ? 39.108 5.053 53.250 1.00 37.07 344 ALA B CA 1
ATOM 3930 C C . ALA B 1 250 ? 37.753 5.477 53.797 1.00 42.82 344 ALA B C 1
ATOM 3931 O O . ALA B 1 250 ? 37.705 6.105 54.857 1.00 43.84 344 ALA B O 1
ATOM 3933 N N . TYR B 1 251 ? 36.658 5.119 53.106 1.00 38.51 345 TYR B N 1
ATOM 3934 C CA . TYR B 1 251 ? 35.296 5.428 53.547 1.00 37.83 345 TYR B CA 1
ATOM 3935 C C . TYR B 1 251 ? 34.940 4.732 54.864 1.00 45.27 345 TYR B C 1
ATOM 3936 O O . TYR B 1 251 ? 34.303 5.347 55.724 1.00 47.23 345 TYR B O 1
ATOM 3945 N N . GLN B 1 252 ? 35.370 3.467 55.025 1.00 41.97 346 GLN B N 1
ATOM 3946 C CA . GLN B 1 252 ? 35.169 2.622 56.218 1.00 42.40 346 GLN B CA 1
ATOM 3947 C C . GLN B 1 252 ? 35.922 3.232 57.401 1.00 44.82 346 GLN B C 1
ATOM 3948 O O . GLN B 1 252 ? 35.382 3.302 58.501 1.00 45.58 346 GLN B O 1
ATOM 3954 N N . ASP B 1 253 ? 37.147 3.727 57.144 1.00 40.19 347 ASP B N 1
ATOM 3955 C CA . ASP B 1 253 ? 38.042 4.385 58.090 1.00 40.51 347 ASP B CA 1
ATOM 3956 C C . ASP B 1 253 ? 37.435 5.717 58.506 1.00 45.57 347 ASP B C 1
ATOM 3957 O O . ASP B 1 253 ? 37.399 6.025 59.686 1.00 47.63 347 ASP B O 1
ATOM 3962 N N . TYR B 1 254 ? 36.923 6.480 57.547 1.00 41.74 348 TYR B N 1
ATOM 3963 C CA . TYR B 1 254 ? 36.277 7.766 57.779 1.00 41.68 348 TYR B CA 1
ATOM 3964 C C . TYR B 1 254 ? 35.000 7.609 58.553 1.00 48.10 348 TYR B C 1
ATOM 3965 O O . TYR B 1 254 ? 34.783 8.357 59.515 1.00 49.27 348 TYR B O 1
ATOM 3974 N N . GLN B 1 255 ? 34.132 6.668 58.130 1.00 44.47 349 GLN B N 1
ATOM 3975 C CA . GLN B 1 255 ? 32.883 6.464 58.850 1.00 44.94 349 GLN B CA 1
ATOM 3976 C C . GLN B 1 255 ? 33.114 5.954 60.294 1.00 50.32 349 GLN B C 1
ATOM 3977 O O . GLN B 1 255 ? 32.294 6.223 61.170 1.00 49.96 349 GLN B O 1
ATOM 3983 N N . ALA B 1 256 ? 34.290 5.346 60.556 1.00 47.44 350 ALA B N 1
ATOM 3984 C CA . ALA B 1 256 ? 34.686 4.890 61.882 1.00 48.73 350 ALA B CA 1
ATOM 3985 C C . ALA B 1 256 ? 35.075 6.078 62.772 1.00 53.90 350 ALA B C 1
ATOM 3986 O O . ALA B 1 256 ? 34.816 6.030 63.972 1.00 54.61 350 ALA B O 1
ATOM 3988 N N . GLN B 1 257 ? 35.679 7.142 62.194 1.00 51.13 351 GLN B N 1
ATOM 3989 C CA . GLN B 1 257 ? 36.067 8.359 62.948 1.00 51.84 351 GLN B CA 1
ATOM 3990 C C . GLN B 1 257 ? 34.905 9.395 63.046 1.00 52.82 351 GLN B C 1
ATOM 3991 O O . GLN B 1 257 ? 35.042 10.413 63.737 1.00 51.93 351 GLN B O 1
ATOM 3997 N N . MET B 1 258 ? 33.794 9.145 62.320 1.00 47.09 352 MET B N 1
ATOM 3998 C CA . MET B 1 258 ? 32.618 10.006 62.299 1.00 45.95 352 MET B CA 1
ATOM 3999 C C . MET B 1 258 ? 31.493 9.480 63.192 1.00 52.79 352 MET B C 1
ATOM 4000 O O . MET B 1 258 ? 30.345 9.930 63.071 1.00 55.48 352 MET B O 1
ATOM 4005 N N . LEU B 1 259 ? 31.827 8.558 64.108 1.00 48.03 353 LEU B N 1
ATOM 4006 C CA . LEU B 1 259 ? 30.888 8.008 65.085 1.00 51.40 353 LEU B CA 1
ATOM 4007 C C . LEU B 1 259 ? 30.898 8.905 66.310 1.00 67.28 353 LEU B C 1
ATOM 4008 O O . LEU B 1 259 ? 29.972 8.852 67.104 1.00 43.41 353 LEU B O 1
#

GO terms:
  GO:0005634 nucleus (C, HDA)

Secondary structure (DSSP, 8-state):
-----SS-GGGEEEEES--TT--HHHHHHHHGGG--EEEEEE-SSS-EEEEESSHHHHHHHHHHHTT-EETTEE-EEEEPP---EEEEES--TT--HHHHHHHHTTTS-EEEEEEEE-TT--EEEEEEEEESSHHHHHHHHHHHHHS--BSSSS----EEEE----BSSS---GGGSPP-HHHHHHTTS-SB---TTSHHHHHHHHHHHHHHHHHHHHHHHHHHHHHHHHHHHHHHHHHHHHHHHHT-/------S-GGGEEEEES--TT--HHHHHHHHGGG--EEEEEE-SSS-EEEEESSHHHHHHHHHHHTT-EETTEE-EEEEPP---EEEEES--TT--HHHHHHHHTTTS-EEEEEEEE-TT--EEEEEEEEESSHHHHHHHHHHHHHS--BSSSS----EEEE----BSSS---GGGSPP-HHHHHHTSS-SB---TTSHHHHHHHHHHHHHHHHHHHHHHHHHHHHHHHHHHHHHHHHHHHHHHHHT-

Radius of gyration: 26.13 Å; Cα contacts (8 Å, |Δi|>4): 874; chains: 2; bounding box: 63×52×84 Å

Organism: Caenorhabditis elegans (NCBI:txid6239)

B-factor: mean 47.0, std 14.03, range [18.61, 130.75]

InterPro domains:
  IPR000504 RNA recognition motif domain [PF00076] (118-181)
  IPR000504 RNA recognition motif domain [PF00076] (191-252)
  IPR000504 RNA recognition motif domain [PS50102] (116-187)
  IPR000504 RNA recognition motif domain [PS50102] (189-270)
  IPR000504 RNA recognition motif domain [SM00360] (117-183)
  IPR000504 RNA recognition motif domain [SM00360] (190-266)
  IPR012677 Nucleotide-binding alpha-beta plait domain superfamily [G3DSA:3.30.70.330] (95-189)
  IPR012677 Nucleotide-binding alpha-beta plait domain superfamily [G3DSA:3.30.70.330] (190-278)
  IPR012975 NOPS [PF08075] (262-313)
  IPR035979 RNA-binding domain superfamily [SSF54928] (116-253)

Sequence (496 aa):
EVPKKKFTGRCRLFVGNLPNEVKETELKELFSPHGDIAECYLSGKGFAFLRLDTRAHAESAKEAIDGRIIHGRQVRVRFAVHGAAIRRVKELSPTVSNEMLYHAFSHFGDVERAVHIVDEKGRPTGEGIVEFERKPNCNEAMAAIRDKVFLLTASPKPLICEVLEPRDEDDGLAERMIPRTPGLSKERELGPRFPTPNSFEYVYGMKWKELYVVEQKRRAQLDEELRESRRRLESDMELAYQDYQAQMLEVPKKKFTGRCRLFVGNLPNEVKETELKELFSPHGDIAECYLSGKGFAFLRLDTRAHAESAKEAIDGRIIHGRQVRVRFAVHGAAIRVKELSPTVSNEMLYHAFSHFGDVERAVHIVDEKGRPTGEGIVEFERKPNCNEAMAAIRDKVFLLTASPKPLICEVLEPRDEDDGLAERMIPRTPGLSKERELGPRFPTPNSFEYVYGMKWKELYVVEQKRRAQLDEELRESRRRLESDMELAYQDYQAQML